Protein 2XXP (pdb70)

Secondary structure (DSSP, 8-state):
-EEEEEEEETT-S--SGGG-SEEEE-TTTSHHHHHHHHHHHHHHS----EEEE-SSHHHHHHHHHTTS-S-EEEEHHHHHHHHHH-TTHHHHEEEEEEEEE----PPP---SSSEEEEEEEEES--S-TT----EEEEEEEEEETTTTEEEEEE--TTBEEEEPGGGTTEEEEGGGHHHH-HHHHHHHHHHHHT----EEEEEEHHHHHHHHHHTT-EEEEESS-EEETTTTEEE-SEEEEE-HHHHHHHHH--TTSTTHHHHHHHHHHHHHHHHHHHHTSHHHHHTHHHHHHHHTTTEEE---HHHHHHHHHHHHHH--PPEEEEEE--EEEESSS--SS-TTS---EEEEPHHHHHHHHHHHHHHHHTPPP-

InterPro domains:
  IPR004190 DNA polymerase processivity factor [PF02916] (69-184)
  IPR004474 Cell envelope-related transcriptional attenuator domain [PF03816] (244-390)
  IPR004474 Cell envelope-related transcriptional attenuator domain [TIGR00350] (244-390)
  IPR050922 LytR/CpsA/Psr cell wall biosynthesis [PTHR33392] (199-454)

B-factor: mean 34.31, std 15.18, range [12.69, 179.78]

Nearest PDB structures (foldseek):
  3tel-assembly1_A  TM=9.984E-01  e=1.052E-79  Streptococcus pneumoniae
  3tfl-assembly1_A  TM=9.981E-01  e=1.052E-79  Streptococcus pneumoniae
  6uf3-assembly1_A  TM=8.429E-01  e=1.344E-22  Bacillus subtilis subsp. subtilis str. 168
  3owq-assembly3_C  TM=8.438E-01  e=4.163E-20  Listeria innocua
  6uex-assembly1_A  TM=8.369E-01  e=4.497E-19  Staphylococcus aureus subsp. aureus N315

Organism: Streptococcus pneumoniae serotype 2 (strain D39 / NCTC 7466) (NCBI:txid373153)

Radius of gyration: 22.93 Å; Cα contacts (8 Å, |Δi|>4): 750; chains: 1; bounding box: 40×69×46 Å

Sequence (374 aa):
EYSLSSVAVLADSEIENVTQLTSVTAPTGTDNENIQKLLADIKSSQNTDLTVNQSSSYLAAYKSLIAGETKAIVLNSVFENIIELEYPDYASKIKKIYTKGFTKKVEAPKTSKNQSFNIIYVSGIDTYGPISSVSRSDVNILMTVNRDTKKILLTTTPRRDDAYVPIADGGNNQKDKLTHAGIYGVDDSSIHTLENLYGVDINYYVVRLNFTSFLKMIDLLGGVDVHNDQEFSALHGKFHFPVGNVHLDSEQALGFVRERYSLADGDRDRGRNQQKVIVAILQKLTSTEALKNYSTIINSLQDSIQTNVPLETMMINLVNAQLESGGNYKVNSQDLKGTGRMDLPSYAMPDSNLYVMEIDDSSLAVVKAAIQDVMEGRKLA

Foldseek 3Di:
DWKKFKKFWPPDPDQACQVAAAAEEACVACVVRVVVVQVVCCVPVVHHHHYDHDNHLLRSLVCRVVVVGGIYMDIRLCVVLNCVVPVCSVNGIDTNGMDDDDDDADAFDDDPAQKAKEWEFEFEDDDFQVDAGFTQWTWIWIAGNVLLAIEIETEGQQAFFQFPDSSSRHTAGLRVSRSSHVNRSQVRVCVLLVDHHRKYKYFYLNLQLLLCQVLVFFKFAACDWDAFDVRPGTDDGGIDTGHRVRLSRQLPDADVDPHGRVVSNVSVVRVVVRSVVSCLDLVNLVCVVVVCVSRVRGMDMNQDPVNSVVVSVVCNPPPDHHHYHYDYFAFQWDQPDAHSSCRPHRDIHGHTDVVSSVLSSVQSVCNRVVHDRD

Solvent-accessible surface area: 17494 Å² total; per-residue (Å²): 190,30,27,0,2,0,0,0,61,41,142,23,137,15,113,61,3,72,95,7,112,36,0,8,0,0,25,60,69,21,65,128,20,0,78,99,0,21,66,41,0,106,95,70,76,135,18,107,16,89,48,73,129,13,91,36,5,9,26,0,0,64,27,0,61,64,62,134,24,156,0,0,0,1,6,24,29,31,24,37,10,0,77,43,35,60,106,67,24,66,86,92,20,56,95,29,32,88,53,56,19,115,95,160,52,26,53,52,68,106,30,212,85,50,2,23,0,20,0,20,1,10,5,59,30,125,27,103,18,83,38,77,24,67,0,21,32,1,1,2,21,0,10,1,86,108,50,54,71,10,2,0,0,11,2,10,56,11,0,24,1,57,1,4,72,20,1,43,94,86,112,2,26,0,2,1,0,6,10,13,18,12,18,0,1,0,50,1,1,24,98,21,2,52,12,89,1,11,11,12,34,19,20,4,29,45,0,23,27,96,22,0,94,77,19,47,4,0,77,11,97,2,90,52,111,10,43,0,51,197,54,148,28,101,2,64,96,18,137,18,98,0,73,14,86,53,0,6,0,0,15,86,30,75,185,76,8,99,62,16,31,76,16,17,7,84,10,15,11,54,2,24,40,3,15,40,108,54,58,50,44,99,123,7,14,158,58,48,58,77,28,47,99,39,18,123,108,9,30,62,46,19,20,29,103,113,21,45,62,87,54,22,59,39,19,63,155,89,27,50,124,57,109,38,49,54,29,18,1,94,33,87,36,76,104,103,32,95,2,78,4,22,76,96,38,124,30,93,0,16,73,27,59,116,81,12,32,60,100,4,78,54,12,0,64,21,8,38,94,29,123,169,65,142

CATH classification: 3.40.190.10 (+1 more: 3.40.630.190)

Structure (mmCIF, N/CA/C/O backbone):
data_2XXP
#
_entry.id   2XXP
#
_cell.length_a   73.560
_cell.length_b   73.560
_cell.length_c   163.480
_cell.angle_alpha   90.00
_cell.angle_beta   90.00
_cell.angle_gamma   90.00
#
_symmetry.space_group_name_H-M   'P 43 21 2'
#
loop_
_entity.id
_entity.type
_entity.pdbx_description
1 polymer CPS2A
2 non-polymer 'MONO-TRANS, OCTA-CIS DECAPRENYL-PHOSPHATE'
3 non-polymer DI(HYDROXYETHYL)ETHER
4 water water
#
loop_
_atom_site.group_PDB
_atom_site.id
_atom_site.type_symbol
_atom_site.label_atom_id
_atom_site.label_alt_id
_atom_site.label_comp_id
_atom_site.label_asym_id
_atom_site.label_entity_id
_atom_site.label_seq_id
_atom_site.pdbx_PDB_ins_code
_atom_site.Cartn_x
_atom_site.Cartn_y
_atom_site.Cartn_z
_atom_site.occupancy
_atom_site.B_iso_or_equiv
_atom_site.auth_seq_id
_atom_site.auth_comp_id
_atom_site.auth_asym_id
_atom_site.auth_atom_id
_atom_site.pdbx_PDB_model_num
ATOM 1 N N . GLU A 1 15 ? -7.062 11.740 -14.251 1.00 53.15 111 GLU A N 1
ATOM 2 C CA . GLU A 1 15 ? -7.895 10.551 -14.464 1.00 59.89 111 GLU A CA 1
ATOM 3 C C . GLU A 1 15 ? -7.423 9.717 -15.674 1.00 51.21 111 GLU A C 1
ATOM 4 O O . GLU A 1 15 ? -7.783 10.015 -16.813 1.00 50.11 111 GLU A O 1
ATOM 10 N N . TYR A 1 16 ? -6.623 8.681 -15.416 1.00 42.43 112 TYR A N 1
ATOM 11 C CA . TYR A 1 16 ? -6.146 7.777 -16.470 1.00 39.06 112 TYR A CA 1
ATOM 12 C C . TYR A 1 16 ? -5.949 6.394 -15.858 1.00 39.23 112 TYR A C 1
ATOM 13 O O . TYR A 1 16 ? -6.046 6.222 -14.648 1.00 37.77 112 TYR A O 1
ATOM 22 N N . SER A 1 17 ? -5.688 5.393 -16.682 1.00 33.52 113 SER A N 1
ATOM 23 C CA . SER A 1 17 ? -5.478 4.045 -16.152 1.00 34.73 113 SER A CA 1
ATOM 24 C C . SER A 1 17 ? -4.359 3.341 -16.897 1.00 33.99 113 SER A C 1
ATOM 25 O O . SER A 1 17 ? -4.044 3.694 -18.038 1.00 31.87 113 SER A O 1
ATOM 28 N N . LEU A 1 18 ? -3.739 2.374 -16.236 1.00 27.99 114 LEU A N 1
ATOM 29 C CA . LEU A 1 18 ? -2.879 1.438 -16.926 1.00 26.30 114 LEU A CA 1
ATOM 30 C C . LEU A 1 18 ? -3.553 0.080 -16.879 1.00 26.05 114 LEU A C 1
ATOM 31 O O . LEU A 1 18 ? -4.164 -0.293 -15.889 1.00 29.73 114 LEU A O 1
ATOM 36 N N . SER A 1 19 ? -3.443 -0.660 -17.958 1.00 23.87 115 SER A N 1
ATOM 37 C CA A SER A 1 19 ? -4.036 -1.989 -18.013 0.51 23.46 115 SER A CA 1
ATOM 38 C CA B SER A 1 19 ? -4.034 -1.983 -18.022 0.49 23.48 115 SER A CA 1
ATOM 39 C C . SER A 1 19 ? -3.035 -2.970 -18.583 1.00 23.91 115 SER A C 1
ATOM 40 O O . SER A 1 19 ? -2.060 -2.573 -19.247 1.00 25.72 115 SER A O 1
ATOM 45 N N . VAL A 1 20 ? -3.284 -4.250 -18.330 1.00 24.11 116 VAL A N 1
ATOM 46 C CA . VAL A 1 20 ? -2.585 -5.291 -19.049 1.00 24.77 116 VAL A CA 1
ATOM 47 C C . VAL A 1 20 ? -3.528 -5.720 -20.169 1.00 22.14 116 VAL A C 1
ATOM 48 O O . VAL A 1 20 ? -4.675 -6.095 -19.896 1.00 24.20 116 VAL A O 1
ATOM 52 N N . ALA A 1 21 ? -3.037 -5.630 -21.406 1.00 21.61 117 ALA A N 1
ATOM 53 C CA . ALA A 1 21 ? -3.805 -5.957 -22.598 1.00 23.10 117 ALA A CA 1
ATOM 54 C C . ALA A 1 21 ? -3.215 -7.164 -23.312 1.00 23.78 117 ALA A C 1
ATOM 55 O O . ALA A 1 21 ? -2.003 -7.346 -23.337 1.00 22.67 117 ALA A O 1
ATOM 57 N N . VAL A 1 22 ? -4.096 -7.989 -23.870 1.00 20.95 118 VAL A N 1
ATOM 58 C CA . VAL A 1 22 ? -3.705 -9.137 -24.690 1.00 21.51 118 VAL A CA 1
ATOM 59 C C . VAL A 1 22 ? -4.556 -9.063 -25.949 1.00 22.18 118 VAL A C 1
ATOM 60 O O . VAL A 1 22 ? -5.443 -8.209 -26.047 1.00 20.58 118 VAL A O 1
ATOM 64 N N . LEU A 1 23 ? -4.294 -9.919 -26.928 1.00 21.22 119 LEU A N 1
ATOM 65 C CA . LEU A 1 23 ? -5.138 -9.881 -28.134 1.00 20.77 119 LEU A CA 1
ATOM 66 C C . LEU A 1 23 ? -6.552 -10.324 -27.810 1.00 21.34 119 LEU A C 1
ATOM 67 O O . LEU A 1 23 ? -6.778 -11.122 -26.903 1.00 22.12 119 LEU A O 1
ATOM 72 N N . ALA A 1 24 ? -7.505 -9.775 -28.566 1.00 21.91 120 ALA A N 1
ATOM 73 C CA . ALA A 1 24 ? -8.928 -10.041 -28.321 1.00 23.40 120 ALA A CA 1
ATOM 74 C C . ALA A 1 24 ? -9.237 -11.532 -28.215 1.00 26.14 120 ALA A C 1
ATOM 75 O O . ALA A 1 24 ? -10.092 -11.937 -27.438 1.00 29.65 120 ALA A O 1
ATOM 77 N N . ASP A 1 25 ? -8.552 -12.354 -28.991 1.00 25.74 121 AS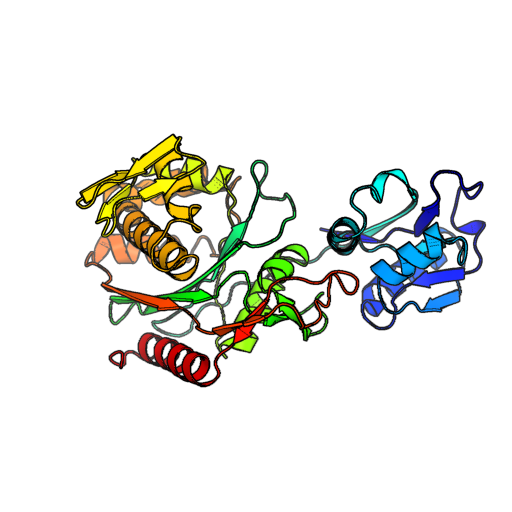P A N 1
ATOM 78 C CA . ASP A 1 25 ? -8.894 -13.787 -29.002 1.00 32.90 121 ASP A CA 1
ATOM 79 C C . ASP A 1 25 ? -7.962 -14.653 -28.186 1.00 33.98 121 ASP A C 1
ATOM 80 O O . ASP A 1 25 ? -7.954 -15.890 -28.306 1.00 30.78 121 ASP A O 1
ATOM 85 N N . SER A 1 26 ? -7.173 -13.997 -27.350 1.00 31.18 122 SER A N 1
ATOM 86 C CA . SER A 1 26 ? -6.251 -14.700 -26.495 1.00 32.13 122 SER A CA 1
ATOM 87 C C . SER A 1 26 ? -6.974 -15.614 -25.508 1.00 29.08 122 SER A C 1
ATOM 88 O O . SER A 1 26 ? -8.077 -15.334 -25.038 1.00 30.65 122 SER A O 1
ATOM 91 N N . GLU A 1 27 ? -6.327 -16.718 -25.193 1.00 28.11 123 GLU A N 1
ATOM 92 C CA . GLU A 1 27 ? -6.864 -17.651 -24.212 1.00 33.88 123 GLU A CA 1
ATOM 93 C C . GLU A 1 27 ? -6.603 -17.114 -22.811 1.00 36.94 123 GLU A C 1
ATOM 94 O O . GLU A 1 27 ? -7.171 -17.610 -21.820 1.00 39.63 123 GLU A O 1
ATOM 100 N N . ILE A 1 28 ? -5.739 -16.098 -22.732 1.00 30.45 124 ILE A N 1
ATOM 101 C CA . ILE A 1 28 ? -5.374 -15.489 -21.454 1.00 36.24 124 ILE A CA 1
ATOM 102 C C . ILE A 1 28 ? -6.545 -14.719 -20.885 1.00 35.84 124 ILE A C 1
ATOM 103 O O . ILE A 1 28 ? -7.105 -13.843 -21.548 1.00 32.74 124 ILE A O 1
ATOM 108 N N . GLU A 1 29 ? -6.890 -15.051 -19.645 1.00 32.72 125 GLU A N 1
ATOM 109 C CA . GLU A 1 29 ? -8.058 -14.518 -18.958 1.00 39.02 125 GLU A CA 1
ATOM 110 C C . GLU A 1 29 ? -7.657 -13.608 -17.807 1.00 40.24 125 GLU A C 1
ATOM 111 O O . GLU A 1 29 ? -8.402 -12.694 -17.429 1.00 37.59 125 GLU A O 1
ATOM 117 N N . ASN A 1 30 ? -6.478 -13.869 -17.256 1.00 39.00 126 ASN A N 1
ATOM 118 C CA . ASN A 1 30 ? -6.031 -13.158 -16.045 1.00 38.42 126 ASN A CA 1
ATOM 119 C C . ASN A 1 30 ? -4.501 -13.088 -15.890 1.00 33.37 126 ASN A C 1
ATOM 120 O O . ASN A 1 30 ? -3.775 -13.915 -16.432 1.00 35.09 126 ASN A O 1
ATOM 125 N N . VAL A 1 31 ? -4.013 -12.085 -15.163 1.00 35.25 127 VAL A N 1
ATOM 126 C CA . VAL A 1 31 ? -2.578 -11.805 -15.128 1.00 34.21 127 VAL A CA 1
ATOM 127 C C . VAL A 1 31 ? -1.724 -12.925 -14.492 1.00 43.25 127 VAL A C 1
ATOM 128 O O . VAL A 1 31 ? -0.524 -13.044 -14.774 1.00 40.00 127 VAL A O 1
ATOM 132 N N . THR A 1 32 ? -2.345 -13.756 -13.658 1.00 43.52 128 THR A N 1
ATOM 133 C CA . THR A 1 32 ? -1.595 -14.817 -13.012 1.00 45.89 128 THR A CA 1
ATOM 134 C C . THR A 1 32 ? -1.117 -15.850 -14.033 1.00 48.03 128 THR A C 1
ATOM 135 O O . THR A 1 32 ? -0.231 -16.657 -13.745 1.00 50.58 128 THR A O 1
ATOM 139 N N . GLN A 1 33 ? -1.695 -15.832 -15.229 1.00 37.33 129 GLN A N 1
ATOM 140 C CA . GLN A 1 33 ? -1.263 -16.750 -16.277 1.00 37.05 129 GLN A CA 1
ATOM 141 C C . GLN A 1 33 ? -0.027 -16.239 -17.014 1.00 43.86 129 GLN A C 1
ATOM 142 O O . GLN A 1 33 ? 0.509 -16.907 -17.905 1.00 47.32 129 GLN A O 1
ATOM 148 N N . LEU A 1 34 ? 0.422 -15.045 -16.644 1.00 42.60 130 LEU A N 1
ATOM 149 C CA . LEU A 1 34 ? 1.540 -14.419 -17.336 1.00 42.66 130 LEU A CA 1
ATOM 150 C C . LEU A 1 34 ? 2.833 -14.500 -16.530 1.00 46.19 130 LEU A C 1
ATOM 151 O O . LEU A 1 34 ? 2.803 -14.561 -15.297 1.00 45.51 130 LEU A O 1
ATOM 156 N N . THR A 1 35 ? 3.969 -14.466 -17.224 1.00 45.38 131 THR A N 1
ATOM 157 C CA . THR A 1 35 ? 5.264 -14.359 -16.543 1.00 52.29 131 THR A CA 1
ATOM 158 C C . THR A 1 35 ? 6.024 -13.092 -16.912 1.00 49.34 131 THR A C 1
ATOM 159 O O . THR A 1 35 ? 6.945 -12.674 -16.199 1.00 47.00 131 THR A O 1
ATOM 163 N N . SER A 1 36 ? 5.632 -12.471 -18.020 1.00 49.83 132 SER A N 1
ATOM 164 C CA . SER A 1 36 ? 6.245 -11.222 -18.427 1.00 40.62 132 SER A CA 1
ATOM 165 C C . SER A 1 36 ? 5.224 -10.341 -19.134 1.00 36.21 132 SER A C 1
ATOM 166 O O . SER A 1 36 ? 4.184 -10.814 -19.591 1.00 35.61 132 SER A O 1
ATOM 169 N N . VAL A 1 37 ? 5.546 -9.064 -19.232 1.00 35.53 133 VAL A N 1
ATOM 170 C CA . VAL A 1 37 ? 4.701 -8.123 -19.952 1.00 32.32 133 VAL A CA 1
ATOM 171 C C . VAL A 1 37 ? 5.615 -7.135 -20.674 1.00 34.83 133 VAL A C 1
ATOM 172 O O . VAL A 1 37 ? 6.694 -6.791 -20.194 1.00 39.14 133 VAL A O 1
ATOM 176 N N . THR A 1 38 ? 5.196 -6.717 -21.848 1.00 28.60 134 THR A N 1
ATOM 177 C CA . THR A 1 38 ? 5.973 -5.785 -22.652 1.00 29.82 134 THR A CA 1
ATOM 178 C C . THR A 1 38 ? 5.527 -4.354 -22.373 1.00 30.07 134 THR A C 1
ATOM 179 O O . THR A 1 38 ? 4.328 -4.063 -22.345 1.00 28.39 134 THR A O 1
ATOM 183 N N . ALA A 1 39 ? 6.489 -3.462 -22.149 1.00 28.49 135 ALA A N 1
ATOM 184 C CA . ALA A 1 39 ? 6.154 -2.124 -21.686 1.00 30.91 135 ALA A CA 1
ATOM 185 C C . ALA A 1 39 ? 7.289 -1.118 -21.903 1.00 31.11 135 ALA A C 1
ATOM 186 O O . ALA A 1 39 ? 8.470 -1.474 -21.853 1.00 31.76 135 ALA A O 1
ATOM 188 N N . PRO A 1 40 ? 6.935 0.152 -22.121 1.00 28.40 136 PRO A N 1
ATOM 189 C CA . PRO A 1 40 ? 7.957 1.187 -22.301 1.00 26.35 136 PRO A CA 1
ATOM 190 C C . PRO A 1 40 ? 8.514 1.794 -20.996 1.00 32.70 136 PRO A C 1
ATOM 191 O O . PRO A 1 40 ? 8.301 2.968 -20.686 1.00 31.25 136 PRO A O 1
ATOM 195 N N . THR A 1 41 ? 9.238 0.987 -20.225 1.00 32.85 137 THR A N 1
ATOM 196 C CA . THR A 1 41 ? 9.799 1.452 -18.967 1.00 36.65 137 THR A CA 1
ATOM 197 C C . THR A 1 41 ? 10.837 2.560 -19.133 1.00 40.44 137 THR A C 1
ATOM 198 O O . THR A 1 41 ? 11.227 3.192 -18.152 1.00 40.92 137 THR A O 1
ATOM 202 N N . GLY A 1 42 ? 11.306 2.765 -20.361 1.00 36.38 138 GLY A N 1
ATOM 203 C CA . GLY A 1 42 ? 12.224 3.856 -20.647 1.00 37.32 138 GLY A CA 1
ATOM 204 C C . GLY A 1 42 ? 11.606 5.246 -20.570 1.00 39.90 138 GLY A C 1
ATOM 205 O O . GLY A 1 42 ? 12.312 6.220 -20.292 1.00 41.77 138 GLY A O 1
ATOM 206 N N . THR A 1 43 ? 10.299 5.349 -20.814 1.00 33.79 139 THR A N 1
ATOM 207 C CA . THR A 1 43 ? 9.621 6.656 -20.842 1.00 33.92 139 THR A CA 1
ATOM 208 C C . THR A 1 43 ? 8.386 6.767 -19.945 1.00 34.59 139 THR A C 1
ATOM 209 O O . THR A 1 43 ? 7.857 7.866 -19.746 1.00 35.72 139 THR A O 1
ATOM 213 N N . ASP A 1 44 ? 7.884 5.641 -19.441 1.00 33.27 140 ASP A N 1
ATOM 214 C CA . ASP A 1 44 ? 6.705 5.686 -18.579 1.00 29.77 140 ASP A CA 1
ATOM 215 C C . ASP A 1 44 ? 6.903 4.840 -17.339 1.00 34.84 140 ASP A C 1
ATOM 216 O O . ASP A 1 44 ? 5.948 4.236 -16.819 1.00 31.54 140 ASP A O 1
ATOM 221 N N . ASN A 1 45 ? 8.143 4.798 -16.864 1.00 38.40 141 ASN A N 1
ATOM 222 C CA . ASN A 1 45 ? 8.519 3.819 -15.853 1.00 43.52 141 ASN A CA 1
ATOM 223 C C . ASN A 1 45 ? 7.798 3.974 -14.530 1.00 42.71 141 ASN A C 1
ATOM 224 O O . ASN A 1 45 ? 7.446 2.982 -13.888 1.00 43.91 141 ASN A O 1
ATOM 229 N N . GLU A 1 46 ? 7.602 5.211 -14.098 1.00 41.74 142 GLU A N 1
ATOM 230 C CA . GLU A 1 46 ? 6.932 5.436 -12.823 1.00 48.83 142 GLU A CA 1
ATOM 231 C C . GLU A 1 46 ? 5.550 4.778 -12.797 1.00 43.72 142 GLU A C 1
ATOM 232 O O . GLU A 1 46 ? 5.236 4.013 -11.887 1.00 45.03 142 GLU A O 1
ATOM 238 N N . ASN A 1 47 ? 4.729 5.090 -13.799 1.00 38.58 143 ASN A N 1
ATOM 239 C CA . ASN A 1 47 ? 3.407 4.486 -13.918 1.00 37.42 143 ASN A CA 1
ATOM 240 C C . ASN A 1 47 ? 3.497 2.967 -14.031 1.00 39.15 143 ASN A C 1
ATOM 241 O O . ASN A 1 47 ? 2.777 2.236 -13.346 1.00 39.52 143 ASN A O 1
ATOM 246 N N . ILE A 1 48 ? 4.378 2.486 -14.907 1.00 35.67 144 ILE A N 1
ATOM 247 C CA . ILE A 1 48 ? 4.475 1.046 -15.157 1.00 34.59 144 ILE A CA 1
ATOM 248 C C . ILE A 1 48 ? 4.800 0.280 -13.868 1.00 34.93 144 ILE A C 1
ATOM 249 O O . ILE A 1 48 ? 4.157 -0.731 -13.534 1.00 33.85 144 ILE A O 1
ATOM 254 N N . GLN A 1 49 ? 5.800 0.767 -13.140 1.00 37.70 145 GLN A N 1
ATOM 255 C CA . GLN A 1 49 ? 6.183 0.126 -11.893 1.00 41.37 145 GLN A CA 1
ATOM 256 C C . GLN A 1 49 ? 5.044 0.146 -10.876 1.00 43.27 145 GLN A C 1
ATOM 257 O O . GLN A 1 49 ? 4.888 -0.800 -10.114 1.00 48.34 145 GLN A O 1
ATOM 263 N N . LYS A 1 50 ? 4.247 1.212 -10.858 1.00 39.00 146 LYS A N 1
ATOM 264 C CA . LYS A 1 50 ? 3.119 1.237 -9.934 1.00 42.02 146 LYS A CA 1
ATOM 265 C C . LYS A 1 50 ? 2.148 0.113 -10.254 1.00 43.25 146 LYS A C 1
ATOM 266 O O . LYS A 1 50 ? 1.684 -0.582 -9.357 1.00 47.03 146 LYS A O 1
ATOM 272 N N . LEU A 1 51 ? 1.829 -0.062 -11.535 1.00 36.96 147 LEU A N 1
ATOM 273 C CA . LEU A 1 51 ? 0.952 -1.150 -11.946 1.00 32.71 147 LEU A CA 1
ATOM 274 C C . LEU A 1 51 ? 1.561 -2.481 -11.541 1.00 36.94 147 LEU A C 1
ATOM 275 O O . LEU A 1 51 ? 0.883 -3.360 -10.998 1.00 38.72 147 LEU A O 1
ATOM 280 N N . LEU A 1 52 ? 2.850 -2.640 -11.812 1.00 38.18 148 LEU A N 1
ATOM 281 C CA . LEU A 1 52 ? 3.511 -3.900 -11.520 1.00 37.67 148 LEU A CA 1
ATOM 282 C C . LEU A 1 52 ? 3.517 -4.192 -10.011 1.00 42.63 148 LEU A C 1
ATOM 283 O O . LEU A 1 52 ? 3.302 -5.331 -9.589 1.00 47.86 148 LEU A O 1
ATOM 288 N N . ALA A 1 53 ? 3.735 -3.165 -9.200 1.00 41.86 149 ALA A N 1
ATOM 289 C CA . ALA A 1 53 ? 3.688 -3.358 -7.742 1.00 48.51 149 ALA A CA 1
ATOM 290 C C . ALA A 1 53 ? 2.278 -3.719 -7.259 1.00 49.84 149 ALA A C 1
ATOM 291 O O . ALA A 1 53 ? 2.106 -4.473 -6.293 1.00 51.63 149 ALA A O 1
ATOM 293 N N . ASP A 1 54 ? 1.282 -3.154 -7.934 1.00 52.66 150 ASP A N 1
ATOM 294 C CA . ASP A 1 54 ? -0.135 -3.390 -7.666 1.00 52.60 150 ASP A CA 1
ATOM 295 C C . ASP A 1 54 ? -0.523 -4.837 -7.982 1.00 52.19 150 ASP A C 1
ATOM 296 O O . ASP A 1 54 ? -1.255 -5.486 -7.229 1.00 51.90 150 ASP A O 1
ATOM 301 N N . ILE A 1 55 ? -0.045 -5.343 -9.116 1.00 49.19 151 ILE A N 1
ATOM 302 C CA . ILE A 1 55 ? -0.298 -6.731 -9.491 1.00 44.82 151 ILE A CA 1
ATOM 303 C C . ILE A 1 55 ? 0.396 -7.708 -8.542 1.00 48.57 151 ILE A C 1
ATOM 304 O O . ILE A 1 55 ? -0.185 -8.717 -8.141 1.00 48.23 151 ILE A O 1
ATOM 309 N N . LYS A 1 56 ? 1.641 -7.413 -8.194 1.00 48.62 152 LYS A N 1
ATOM 310 C CA . LYS A 1 56 ? 2.360 -8.263 -7.246 1.00 51.68 152 LYS A CA 1
ATOM 311 C C . LYS A 1 56 ? 1.662 -8.359 -5.883 1.00 56.10 152 LYS A C 1
ATOM 312 O O . LYS A 1 56 ? 1.731 -9.393 -5.221 1.00 56.45 152 LYS A O 1
ATOM 318 N N . SER A 1 57 ? 0.975 -7.292 -5.484 1.00 54.66 153 SER A N 1
ATOM 319 C CA . SER A 1 57 ? 0.364 -7.236 -4.156 1.00 59.65 153 SER A CA 1
ATOM 320 C C . SER A 1 57 ? -1.057 -7.800 -4.134 1.00 61.99 153 SER A C 1
ATOM 321 O O . SER A 1 57 ? -1.470 -8.384 -3.141 1.00 61.78 153 SER A O 1
ATOM 324 N N . SER A 1 58 ? -1.812 -7.646 -5.220 1.00 57.77 154 SER A N 1
ATOM 325 C CA . SER A 1 58 ? -3.200 -8.101 -5.195 1.00 60.37 154 SER A CA 1
ATOM 326 C C . SER A 1 58 ? -3.341 -9.518 -5.736 1.00 59.64 154 SER A C 1
ATOM 327 O O . SER A 1 58 ? -4.293 -10.225 -5.407 1.00 58.78 154 SER A O 1
ATOM 330 N N . GLN A 1 59 ? -2.372 -9.933 -6.547 1.00 59.47 155 GLN A N 1
ATOM 331 C CA . GLN A 1 59 ? -2.465 -11.172 -7.313 1.00 51.06 155 GLN A CA 1
ATOM 332 C C . GLN A 1 59 ? -1.273 -12.052 -7.026 1.00 56.03 155 GLN A C 1
ATOM 333 O O . GLN A 1 59 ? -1.208 -13.190 -7.465 1.00 54.32 155 GLN A O 1
ATOM 339 N N . ASN A 1 60 ? -0.323 -11.527 -6.268 1.00 57.68 156 ASN A N 1
ATOM 340 C CA . ASN A 1 60 ? 0.865 -12.297 -5.938 1.00 55.41 156 ASN A CA 1
ATOM 341 C C . ASN A 1 60 ? 1.557 -12.847 -7.186 1.00 53.65 156 ASN A C 1
ATOM 342 O O . ASN A 1 60 ? 2.010 -13.984 -7.208 1.00 54.34 156 ASN A O 1
ATOM 347 N N . THR A 1 61 ? 1.631 -12.020 -8.231 1.00 51.44 157 THR A N 1
ATOM 348 C CA . THR A 1 61 ? 2.272 -12.398 -9.489 1.00 52.83 157 THR A CA 1
ATOM 349 C C . THR A 1 61 ? 3.362 -11.372 -9.783 1.00 53.01 157 THR A C 1
ATOM 350 O O . THR A 1 61 ? 3.117 -10.169 -9.688 1.00 52.41 157 THR A O 1
ATOM 354 N N . ASP A 1 62 ? 4.565 -11.839 -10.116 1.00 56.55 158 ASP A N 1
ATOM 355 C CA . ASP A 1 62 ? 5.706 -10.934 -10.277 1.00 60.04 158 ASP A CA 1
ATOM 356 C C . ASP A 1 62 ? 6.258 -10.946 -11.700 1.00 56.93 158 ASP A C 1
ATOM 357 O O . ASP A 1 62 ? 7.148 -11.737 -12.013 1.00 60.99 158 ASP A O 1
ATOM 362 N N . LEU A 1 63 ? 5.740 -10.061 -12.557 1.00 50.00 159 LEU A N 1
ATOM 363 C CA . LEU A 1 63 ? 6.071 -10.086 -13.979 1.00 46.85 159 LEU A CA 1
ATOM 364 C C . LEU A 1 63 ? 7.418 -9.448 -14.283 1.00 45.28 159 LEU A C 1
ATOM 365 O O . LEU A 1 63 ? 7.741 -8.384 -13.758 1.00 50.47 159 LEU A O 1
ATOM 370 N N . THR A 1 64 ? 8.199 -10.096 -15.140 1.00 45.37 160 THR A N 1
ATOM 371 C CA . THR A 1 64 ? 9.371 -9.449 -15.708 1.00 48.74 160 THR A CA 1
ATOM 372 C C . THR A 1 64 ? 8.892 -8.500 -16.817 1.00 42.08 160 THR A C 1
ATOM 373 O O . THR A 1 64 ? 7.811 -8.690 -17.381 1.00 40.12 160 THR A O 1
ATOM 377 N N . VAL A 1 65 ? 9.693 -7.483 -17.112 1.00 43.55 161 VAL A N 1
ATOM 378 C CA . VAL A 1 65 ? 9.341 -6.518 -18.144 1.00 44.45 161 VAL A CA 1
ATOM 379 C C . VAL A 1 65 ? 10.241 -6.686 -19.358 1.00 42.69 161 VAL A C 1
ATOM 380 O O . VAL A 1 65 ? 11.477 -6.696 -19.232 1.00 46.51 161 VAL A O 1
ATOM 384 N N . ASN A 1 66 ? 9.619 -6.838 -20.526 1.00 35.85 162 ASN A N 1
ATOM 385 C CA . ASN A 1 66 ? 10.322 -6.740 -21.794 1.00 41.66 162 ASN A CA 1
ATOM 386 C C . ASN A 1 66 ? 10.172 -5.316 -22.287 1.00 41.77 162 ASN A C 1
ATOM 387 O O . ASN A 1 66 ? 9.111 -4.945 -22.781 1.00 38.20 162 ASN A O 1
ATOM 392 N N . GLN A 1 67 ? 11.217 -4.513 -22.143 1.00 39.48 163 GLN A N 1
ATOM 393 C CA . GLN A 1 67 ? 11.117 -3.112 -22.514 1.00 36.68 163 GLN A CA 1
ATOM 394 C C . GLN A 1 67 ? 10.787 -2.949 -23.990 1.00 36.91 163 GLN A C 1
ATOM 395 O O . GLN A 1 67 ? 11.334 -3.660 -24.829 1.00 39.32 163 GLN A O 1
ATOM 401 N N . SER A 1 68 ? 9.870 -2.027 -24.297 1.00 30.97 164 SER A N 1
ATOM 402 C CA . SER A 1 68 ? 9.589 -1.583 -25.666 1.00 28.79 164 SER A CA 1
ATOM 403 C C . SER A 1 68 ? 9.976 -0.104 -25.759 1.00 29.70 164 SER A C 1
ATOM 404 O O . SER A 1 68 ? 10.092 0.592 -24.745 1.00 33.33 164 SER A O 1
ATOM 407 N N . SER A 1 69 ? 10.172 0.386 -26.975 1.00 30.21 165 SER A N 1
ATOM 408 C CA . SER A 1 69 ? 10.626 1.757 -27.140 1.00 30.74 165 SER A CA 1
ATOM 409 C C . SER A 1 69 ? 9.479 2.743 -26.935 1.00 29.12 165 SER A C 1
ATOM 410 O O . SER A 1 69 ? 9.717 3.935 -26.724 1.00 32.06 165 SER A O 1
ATOM 413 N N . SER A 1 70 ? 8.237 2.246 -26.980 1.00 24.04 166 SER A N 1
ATOM 414 C CA . SER A 1 70 ? 7.062 3.114 -26.817 1.00 22.52 166 SER A CA 1
ATOM 415 C C . SER A 1 70 ? 5.809 2.271 -26.643 1.00 20.51 166 SER A C 1
ATOM 416 O O . SER A 1 70 ? 5.840 1.052 -26.850 1.00 19.80 166 SER A O 1
ATOM 419 N N . TYR A 1 71 ? 4.704 2.911 -26.279 1.00 18.67 167 TYR A N 1
ATOM 420 C CA . TYR A 1 71 ? 3.425 2.195 -26.251 1.00 20.83 167 TYR A CA 1
ATOM 421 C C . TYR A 1 71 ? 3.025 1.683 -27.645 1.00 17.23 167 TYR A C 1
ATOM 422 O O . TYR A 1 71 ? 2.522 0.563 -27.777 1.00 18.95 167 TYR A O 1
ATOM 431 N N . LEU A 1 72 ? 3.263 2.506 -28.671 1.00 18.83 168 LEU A N 1
ATOM 432 C CA . LEU A 1 72 ? 2.986 2.091 -30.034 1.00 18.16 168 LEU A CA 1
ATOM 433 C C . LEU A 1 72 ? 3.812 0.844 -30.402 1.00 17.27 168 LEU A C 1
ATOM 434 O O . LEU A 1 72 ? 3.300 -0.103 -30.997 1.00 19.34 168 LEU A O 1
ATOM 439 N N . ALA A 1 73 ? 5.081 0.849 -30.049 1.00 17.98 169 ALA A N 1
ATOM 440 C CA . ALA A 1 73 ? 5.937 -0.306 -30.336 1.00 24.21 169 ALA A CA 1
ATOM 441 C C . ALA A 1 73 ? 5.446 -1.560 -29.596 1.00 22.86 169 ALA A C 1
ATOM 442 O O . ALA A 1 73 ? 5.431 -2.659 -30.159 1.00 23.10 169 ALA A O 1
ATOM 444 N N . ALA A 1 74 ? 5.022 -1.386 -28.344 1.00 20.71 170 ALA A N 1
ATOM 445 C CA . ALA A 1 74 ? 4.426 -2.510 -27.603 1.00 20.73 170 ALA A CA 1
ATOM 446 C C . ALA A 1 74 ? 3.188 -3.071 -28.305 1.00 17.76 170 ALA A C 1
ATOM 447 O O . ALA A 1 74 ? 3.013 -4.292 -28.434 1.00 22.42 170 ALA A O 1
ATOM 449 N N . TYR A 1 75 ? 2.321 -2.167 -28.764 1.00 19.82 171 TYR A N 1
ATOM 450 C CA . TYR A 1 75 ? 1.108 -2.545 -29.445 1.00 17.33 171 TYR A CA 1
ATOM 451 C C . TYR A 1 75 ? 1.475 -3.338 -30.703 1.00 21.65 171 TYR A C 1
ATOM 452 O O . TYR A 1 75 ? 0.901 -4.397 -30.975 1.00 19.67 171 TYR A O 1
ATOM 461 N N . LYS A 1 76 ? 2.455 -2.829 -31.451 1.00 20.49 172 LYS A N 1
ATOM 462 C CA . LYS A 1 76 ? 2.903 -3.530 -32.658 1.00 22.57 172 LYS A CA 1
ATOM 463 C C . LYS A 1 76 ? 3.389 -4.932 -32.343 1.00 22.84 172 LYS A C 1
ATOM 464 O O . LYS A 1 76 ? 3.049 -5.881 -33.055 1.00 27.39 172 LYS A O 1
ATOM 470 N N . SER A 1 77 ? 4.169 -5.061 -31.278 1.00 23.43 173 SER A N 1
ATOM 471 C CA . SER A 1 77 ? 4.700 -6.361 -30.852 1.00 27.06 173 SER A CA 1
ATOM 472 C C . SER A 1 77 ? 3.557 -7.315 -30.506 1.00 27.59 173 SER A C 1
ATOM 473 O O . SER A 1 77 ? 3.576 -8.501 -30.870 1.00 26.55 173 SER A O 1
ATOM 476 N N . LEU A 1 78 ? 2.537 -6.771 -29.841 1.00 22.58 174 LEU A N 1
ATOM 477 C CA . LEU A 1 78 ? 1.372 -7.564 -29.467 1.00 25.07 174 LEU A CA 1
ATOM 478 C C . LEU A 1 78 ? 0.621 -8.085 -30.701 1.00 26.36 174 LEU A C 1
ATOM 479 O O . LEU A 1 78 ? 0.326 -9.279 -30.784 1.00 25.19 174 LEU A O 1
ATOM 484 N N . ILE A 1 79 ? 0.319 -7.210 -31.662 1.00 22.27 175 ILE A N 1
ATOM 485 C CA . ILE A 1 79 ? -0.481 -7.635 -32.824 1.00 24.08 175 ILE A CA 1
ATOM 486 C C . ILE A 1 79 ? 0.345 -8.514 -33.787 1.00 31.33 175 ILE A C 1
ATOM 487 O O . ILE A 1 79 ? -0.215 -9.212 -34.632 1.00 33.78 175 ILE A O 1
ATOM 492 N N . ALA A 1 80 ? 1.664 -8.478 -33.630 1.00 27.12 176 ALA A N 1
ATOM 493 C CA . ALA A 1 80 ? 2.573 -9.313 -34.421 1.00 34.98 176 ALA A CA 1
ATOM 494 C C . ALA A 1 80 ? 2.866 -10.664 -33.740 1.00 40.51 176 ALA A C 1
ATOM 495 O O . ALA A 1 80 ? 3.605 -11.500 -34.272 1.00 41.84 176 ALA A O 1
ATOM 497 N N . GLY A 1 81 ? 2.297 -10.880 -32.557 1.00 36.88 177 GLY A N 1
ATOM 498 C CA . GLY A 1 81 ? 2.465 -12.143 -31.853 1.00 30.66 177 GLY A CA 1
ATOM 499 C C . GLY A 1 81 ? 3.874 -12.345 -31.350 1.00 40.91 177 GLY A C 1
ATOM 500 O O . GLY A 1 81 ? 4.313 -13.484 -31.159 1.00 44.72 177 GLY A O 1
ATOM 501 N N . GLU A 1 82 ? 4.580 -11.233 -31.138 1.00 35.77 178 GLU A N 1
ATOM 502 C CA . GLU A 1 82 ? 5.933 -11.235 -30.603 1.00 34.31 178 GLU A CA 1
ATOM 503 C C . GLU A 1 82 ? 5.952 -11.165 -29.078 1.00 34.74 178 GLU A C 1
ATOM 504 O O . GLU A 1 82 ? 6.983 -11.397 -28.466 1.00 39.75 178 GLU A O 1
ATOM 510 N N . THR A 1 83 ? 4.805 -10.846 -28.466 1.00 33.60 179 THR A N 1
ATOM 511 C CA . THR A 1 83 ? 4.682 -10.837 -27.013 1.00 33.17 179 THR A CA 1
ATOM 512 C C . THR A 1 83 ? 3.237 -11.228 -26.739 1.00 31.44 179 THR A C 1
ATOM 513 O O . THR A 1 83 ? 2.376 -10.971 -27.570 1.00 30.98 179 THR A O 1
ATOM 517 N N . LYS A 1 84 ? 2.980 -11.864 -25.596 1.00 30.19 180 LYS A N 1
ATOM 518 C CA . LYS A 1 84 ? 1.612 -12.305 -25.278 1.00 32.76 180 LYS A CA 1
ATOM 519 C C . LYS A 1 84 ? 0.779 -11.178 -24.656 1.00 29.38 180 LYS A C 1
ATOM 520 O O . LYS A 1 84 ? -0.449 -11.200 -24.723 1.00 29.18 180 LYS A O 1
ATOM 526 N N . ALA A 1 85 ? 1.455 -10.209 -24.046 1.00 28.33 181 ALA A N 1
ATOM 527 C CA . ALA A 1 85 ? 0.774 -9.190 -23.247 1.00 21.92 181 ALA A CA 1
ATOM 528 C C . ALA A 1 85 ? 1.586 -7.902 -23.155 1.00 25.92 181 ALA A C 1
ATOM 529 O O . ALA A 1 85 ? 2.827 -7.909 -23.151 1.00 26.19 181 ALA A O 1
ATOM 531 N N . ILE A 1 86 ? 0.874 -6.790 -23.071 1.00 23.90 182 ILE A N 1
ATOM 532 C CA . ILE A 1 86 ? 1.522 -5.490 -22.943 1.00 21.40 182 ILE A CA 1
ATOM 533 C C . ILE A 1 86 ? 0.880 -4.706 -21.822 1.00 25.89 182 ILE A C 1
ATOM 534 O O . ILE A 1 86 ? -0.254 -4.976 -21.406 1.00 26.47 182 ILE A O 1
ATOM 539 N N . VAL A 1 87 ? 1.617 -3.720 -21.347 1.00 23.19 183 VAL A N 1
ATOM 540 C CA . VAL A 1 87 ? 1.025 -2.679 -20.536 1.00 25.29 183 VAL A CA 1
ATOM 541 C C . VAL A 1 87 ? 0.553 -1.546 -21.448 1.00 23.29 183 VAL A C 1
ATOM 542 O O . VAL A 1 87 ? 1.256 -1.152 -22.392 1.00 22.98 183 VAL A O 1
ATOM 546 N N . LEU A 1 88 ? -0.646 -1.023 -21.183 1.00 20.35 184 LEU A N 1
ATOM 547 C CA . LEU A 1 88 ? -1.152 0.107 -21.982 1.00 19.79 184 LEU A CA 1
ATOM 548 C C . LEU A 1 88 ? -1.577 1.207 -21.016 1.00 21.97 184 LEU A C 1
ATOM 549 O O . LEU A 1 88 ? -2.429 0.978 -20.169 1.00 26.62 184 LEU A O 1
ATOM 554 N N . ASN A 1 89 ? -0.998 2.397 -21.164 1.00 24.55 185 ASN A N 1
ATOM 555 C CA . ASN A 1 89 ? -1.405 3.587 -20.408 1.00 24.90 185 ASN A CA 1
ATOM 556 C C . ASN A 1 89 ? -2.495 4.256 -21.277 1.00 21.75 185 ASN A C 1
ATOM 557 O O . ASN A 1 89 ? -2.307 4.485 -22.488 1.00 20.39 185 ASN A O 1
ATOM 562 N N . SER A 1 90 ? -3.664 4.500 -20.695 1.00 21.77 186 SER A N 1
ATOM 563 C CA . SER A 1 90 ? -4.809 4.951 -21.483 1.00 23.32 186 SER A CA 1
ATOM 564 C C . SER A 1 90 ? -4.588 6.257 -22.255 1.00 19.39 186 SER A C 1
ATOM 565 O O . SER A 1 90 ? -5.155 6.436 -23.352 1.00 22.61 186 SER A O 1
ATOM 568 N N . VAL A 1 91 ? -3.727 7.125 -21.735 1.00 20.54 187 VAL A N 1
ATOM 569 C CA . VAL A 1 91 ? -3.404 8.369 -22.455 1.00 22.25 187 VAL A CA 1
ATOM 570 C C . VAL A 1 91 ? -2.892 7.967 -23.846 1.00 22.54 187 VAL A C 1
ATOM 571 O O . VAL A 1 91 ? -3.229 8.577 -24.870 1.00 20.86 187 VAL A O 1
ATOM 575 N N . PHE A 1 92 ? -2.091 6.912 -23.882 1.00 20.03 188 PHE A N 1
ATOM 576 C CA . PHE A 1 92 ? -1.443 6.521 -25.150 1.00 20.46 188 PHE A CA 1
ATOM 577 C C . PHE A 1 92 ? -2.273 5.699 -26.102 1.00 21.29 188 PHE A C 1
ATOM 578 O O . PHE A 1 92 ? -1.865 5.474 -27.266 1.00 21.37 188 PHE A O 1
ATOM 586 N N . GLU A 1 93 ? -3.438 5.250 -25.664 1.00 21.24 189 GLU A N 1
ATOM 587 C CA . GLU A 1 93 ? -4.396 4.642 -26.594 1.00 22.17 189 GLU A CA 1
ATOM 588 C C . GLU A 1 93 ? -4.692 5.645 -27.704 1.00 21.94 189 GLU A C 1
ATOM 589 O O . GLU A 1 93 ? -4.788 5.269 -28.865 1.00 19.96 189 GLU A O 1
ATOM 595 N N . ASN A 1 94 ? -4.843 6.924 -27.341 1.00 20.11 190 ASN A N 1
ATOM 596 C CA . ASN A 1 94 ? -5.147 7.925 -28.337 1.00 20.74 190 ASN A CA 1
ATOM 597 C C . ASN A 1 94 ? -3.963 8.197 -29.265 1.00 20.26 190 ASN A C 1
ATOM 598 O O . ASN A 1 94 ? -4.156 8.758 -30.348 1.00 19.93 190 ASN A O 1
ATOM 603 N N . ILE A 1 95 ? -2.749 7.855 -28.841 1.00 17.67 191 ILE A N 1
ATOM 604 C CA . ILE A 1 95 ? -1.582 7.993 -29.723 1.00 19.06 191 ILE A CA 1
ATOM 605 C C . ILE A 1 95 ? -1.521 6.804 -30.689 1.00 17.53 191 ILE A C 1
ATOM 606 O O . ILE A 1 95 ? -1.314 6.963 -31.906 1.00 17.33 191 ILE A O 1
ATOM 611 N N . ILE A 1 96 ? -1.719 5.598 -30.148 1.00 16.44 192 ILE A N 1
ATOM 612 C CA . ILE A 1 96 ? -1.776 4.385 -30.977 1.00 14.56 192 ILE A CA 1
ATOM 613 C C . ILE A 1 96 ? -2.847 4.567 -32.033 1.00 16.77 192 ILE A C 1
ATOM 614 O O . ILE A 1 96 ? -2.626 4.204 -33.198 1.00 17.65 192 ILE A O 1
ATOM 619 N N . GLU A 1 97 ? -3.991 5.139 -31.648 1.00 20.44 193 GLU A N 1
ATOM 620 C CA . GLU A 1 97 ? -5.125 5.314 -32.568 1.00 17.49 193 GLU A CA 1
ATOM 621 C C . GLU A 1 97 ? -4.730 6.120 -33.815 1.00 16.30 193 GLU A C 1
ATOM 622 O O . GLU A 1 97 ? -5.338 5.970 -34.894 1.00 18.23 193 GLU A O 1
ATOM 628 N N . LEU A 1 98 ? -3.713 6.973 -33.671 1.00 16.47 194 LEU A N 1
ATOM 629 C CA . LEU A 1 98 ? -3.257 7.764 -34.848 1.00 17.24 194 LEU A CA 1
ATOM 630 C C . LEU A 1 98 ? -2.781 6.913 -36.023 1.00 20.84 194 LEU A C 1
ATOM 631 O O . LEU A 1 98 ? -3.031 7.273 -37.197 1.00 20.47 194 LEU A O 1
ATOM 636 N N . GLU A 1 99 ? -2.085 5.816 -35.730 1.00 15.42 195 GLU A N 1
ATOM 637 C CA . GLU A 1 99 ? -1.613 4.899 -36.781 1.00 16.81 195 GLU A CA 1
ATOM 638 C C . GLU A 1 99 ? -2.488 3.645 -36.893 1.00 18.19 195 GLU A C 1
ATOM 639 O O . GLU A 1 99 ? -2.477 2.996 -37.946 1.00 18.78 195 GLU A O 1
ATOM 645 N N . TYR A 1 100 ? -3.211 3.315 -35.811 1.00 16.98 196 TYR A N 1
ATOM 646 C CA . TYR A 1 100 ? -4.072 2.124 -35.806 1.00 15.15 196 TYR A CA 1
ATOM 647 C C . TYR A 1 100 ? -5.473 2.461 -35.312 1.00 19.14 196 TYR A C 1
ATOM 648 O O . TYR A 1 100 ? -5.828 2.231 -34.146 1.00 16.30 196 TYR A O 1
ATOM 657 N N . PRO A 1 101 ? -6.307 3.021 -36.173 1.00 13.55 197 PRO A N 1
ATOM 658 C CA . PRO A 1 101 ? -7.607 3.512 -35.707 1.00 17.52 197 PRO A CA 1
ATOM 659 C C . PRO A 1 101 ? -8.520 2.423 -35.155 1.00 17.79 197 PRO A C 1
ATOM 660 O O . PRO A 1 101 ? -9.401 2.760 -34.348 1.00 19.51 197 PRO A O 1
ATOM 664 N N . ASP A 1 102 ? -8.298 1.178 -35.548 1.00 18.00 198 ASP A N 1
ATOM 665 C CA . ASP A 1 102 ? -9.123 0.062 -35.047 1.00 18.21 198 ASP A CA 1
ATOM 666 C C . ASP A 1 102 ? -8.549 -0.656 -33.843 1.00 17.40 198 ASP A C 1
ATOM 667 O O . ASP A 1 102 ? -8.986 -1.766 -33.546 1.00 19.07 198 ASP A O 1
ATOM 672 N N . TYR A 1 103 ? -7.573 -0.039 -33.177 1.00 18.14 199 TYR A N 1
ATOM 673 C CA . TYR A 1 103 ? -6.799 -0.781 -32.175 1.00 20.06 199 TYR A CA 1
ATOM 674 C C . TYR A 1 103 ? -7.730 -1.314 -31.076 1.00 16.04 199 TYR A C 1
ATOM 675 O O . TYR A 1 103 ? -7.469 -2.400 -30.522 1.00 16.47 199 TYR A O 1
ATOM 684 N N . ALA A 1 104 ? -8.809 -0.581 -30.768 1.00 16.61 200 ALA A N 1
ATOM 685 C CA . ALA A 1 104 ? -9.630 -0.965 -29.606 1.00 16.77 200 ALA A CA 1
ATOM 686 C C . ALA A 1 104 ? -10.273 -2.336 -29.818 1.00 18.22 200 ALA A C 1
ATOM 687 O O . ALA A 1 104 ? -10.421 -3.131 -28.885 1.00 19.77 200 ALA A O 1
ATOM 689 N N . SER A 1 105 ? -10.616 -2.633 -31.077 1.00 15.71 201 SER A N 1
ATOM 690 C CA . SER A 1 105 ? -11.266 -3.883 -31.422 1.00 15.86 201 SER A CA 1
ATOM 691 C C . SER A 1 105 ? -10.298 -5.050 -31.494 1.00 16.20 201 SER A C 1
ATOM 692 O O . SER A 1 105 ? -10.724 -6.206 -31.578 1.00 19.40 201 SER A O 1
ATOM 695 N N . LYS A 1 106 ? -8.996 -4.765 -31.425 1.00 15.66 202 LYS A N 1
ATOM 696 C CA . LYS A 1 106 ? -8.001 -5.820 -31.569 1.00 17.78 202 LYS A CA 1
ATOM 697 C C . LYS A 1 106 ? -7.559 -6.417 -30.221 1.00 17.86 202 LYS A C 1
ATOM 698 O O . LYS A 1 106 ? -6.849 -7.435 -30.196 1.00 20.98 202 LYS A O 1
ATOM 704 N N . ILE A 1 107 ? -7.978 -5.782 -29.125 1.00 17.44 203 ILE A N 1
ATOM 705 C CA . ILE A 1 107 ? -7.435 -6.158 -27.823 1.00 17.05 203 ILE A CA 1
ATOM 706 C C . ILE A 1 107 ? -8.519 -6.394 -26.801 1.00 20.93 203 ILE A C 1
ATOM 707 O O . ILE A 1 107 ? -9.684 -5.990 -26.988 1.00 20.14 203 ILE A O 1
ATOM 712 N N . LYS A 1 108 ? -8.126 -7.055 -25.722 1.00 19.00 204 LYS A N 1
ATOM 713 C CA . LYS A 1 108 ? -8.933 -7.054 -24.514 1.00 19.23 204 LYS A CA 1
ATOM 714 C C . LYS A 1 108 ? -8.036 -6.735 -23.335 1.00 22.24 204 LYS A C 1
ATOM 715 O O . LYS A 1 108 ? -6.814 -6.874 -23.405 1.00 22.50 204 LYS A O 1
ATOM 721 N N . LYS A 1 109 ? -8.645 -6.261 -22.260 1.00 22.84 205 LYS A N 1
ATOM 722 C CA . LYS A 1 109 ? -7.894 -5.910 -21.072 1.00 24.85 205 LYS A CA 1
ATOM 723 C C . LYS A 1 109 ? -8.216 -6.920 -19.961 1.00 24.96 205 LYS A C 1
ATOM 724 O O . LYS A 1 109 ? -9.390 -7.285 -19.752 1.00 25.68 205 LYS A O 1
ATOM 730 N N . ILE A 1 110 ? -7.173 -7.421 -19.298 1.00 22.82 206 ILE A N 1
ATOM 731 C CA . ILE A 1 110 ? -7.375 -8.444 -18.260 1.00 25.58 206 ILE A CA 1
ATOM 732 C C . ILE A 1 110 ? -7.036 -7.949 -16.861 1.00 31.68 206 ILE A C 1
ATOM 733 O O . ILE A 1 110 ? -7.290 -8.651 -15.891 1.00 33.27 206 ILE A O 1
ATOM 738 N N . TYR A 1 111 ? -6.470 -6.750 -16.747 1.00 28.35 207 TYR A N 1
ATOM 739 C CA . TYR A 1 111 ? -6.186 -6.171 -15.421 1.00 35.70 207 TYR A CA 1
ATOM 740 C C . TYR A 1 111 ? -6.174 -4.661 -15.580 1.00 32.61 207 TYR A C 1
ATOM 741 O O . TYR A 1 111 ? -5.583 -4.163 -16.528 1.00 27.85 207 TYR A O 1
ATOM 750 N N . THR A 1 112 ? -6.807 -3.921 -14.668 1.00 28.94 208 THR A N 1
ATOM 751 C CA . THR A 1 112 ? -6.888 -2.460 -14.869 1.00 25.93 208 THR A CA 1
ATOM 752 C C . THR A 1 112 ? -6.615 -1.763 -13.538 1.00 35.35 208 THR A C 1
ATOM 753 O O . THR A 1 112 ? -7.125 -2.193 -12.496 1.00 37.49 208 THR A O 1
ATOM 757 N N . LYS A 1 113 ? -5.797 -0.714 -13.566 1.00 33.90 209 LYS A N 1
ATOM 758 C CA . LYS A 1 113 ? -5.509 0.071 -12.363 1.00 37.90 209 LYS A CA 1
ATOM 759 C C . LYS A 1 113 ? -5.730 1.538 -12.662 1.00 41.45 209 LYS A C 1
ATOM 760 O O . LYS A 1 113 ? -5.135 2.098 -13.605 1.00 35.14 209 LYS A O 1
ATOM 766 N N . GLY A 1 114 ? -6.567 2.178 -11.854 1.00 40.50 210 GLY A N 1
ATOM 767 C CA . GLY A 1 114 ? -6.796 3.597 -12.035 1.00 39.70 210 GLY A CA 1
ATOM 768 C C . GLY A 1 114 ? -5.716 4.436 -11.369 1.00 41.66 210 GLY A C 1
ATOM 769 O O . GLY A 1 114 ? -5.168 4.071 -10.313 1.00 43.87 210 GLY A O 1
ATOM 770 N N . PHE A 1 115 ? -5.438 5.573 -11.995 1.00 43.80 211 PHE A N 1
ATOM 771 C CA . PHE A 1 115 ? -4.460 6.535 -11.531 1.00 45.93 211 PHE A CA 1
ATOM 772 C C . PHE A 1 115 ? -5.108 7.904 -11.561 1.00 56.11 211 PHE A C 1
ATOM 773 O O . PHE A 1 115 ? -6.128 8.124 -12.223 1.00 44.82 211 PHE A O 1
ATOM 781 N N . THR A 1 116 ? -4.479 8.837 -10.865 1.00 72.10 212 THR A N 1
ATOM 782 C CA . THR A 1 116 ? -4.963 10.199 -10.826 1.00 80.73 212 THR A CA 1
ATOM 783 C C . THR A 1 116 ? -3.819 11.191 -10.945 1.00 85.50 212 THR A C 1
ATOM 784 O O . THR A 1 116 ? -2.680 10.900 -10.576 1.00 83.57 212 THR A O 1
ATOM 788 N N . LYS A 1 117 ? -4.131 12.358 -11.490 1.00 92.89 213 LYS A N 1
ATOM 789 C CA . LYS A 1 117 ? -3.210 13.480 -11.477 1.00 97.19 213 LYS A CA 1
ATOM 790 C C . LYS A 1 117 ? -4.008 14.744 -11.731 1.00 95.91 213 LYS A C 1
ATOM 791 O O . LYS A 1 117 ? -4.863 14.772 -12.621 1.00 93.59 213 LYS A O 1
ATOM 797 N N . LYS A 1 118 ? -3.762 15.779 -10.931 1.00 95.44 214 LYS A N 1
ATOM 798 C CA . LYS A 1 118 ? -4.324 17.085 -11.246 1.00 91.08 214 LYS A CA 1
ATOM 799 C C . LYS A 1 118 ? -3.497 17.735 -12.342 1.00 87.11 214 LYS A C 1
ATOM 800 O O . LYS A 1 118 ? -2.271 17.615 -12.364 1.00 84.07 214 LYS A O 1
ATOM 806 N N . VAL A 1 119 ? -4.176 18.416 -13.257 1.00 88.44 215 VAL A N 1
ATOM 807 C CA . VAL A 1 119 ? -3.487 19.193 -14.271 1.00 89.60 215 VAL A CA 1
ATOM 808 C C . VAL A 1 119 ? -2.843 20.404 -13.601 1.00 89.10 215 VAL A C 1
ATOM 809 O O . VAL A 1 119 ? -2.700 20.458 -12.373 1.00 91.40 215 VAL A O 1
ATOM 813 N N . GLU A 1 120 ? -2.470 21.376 -14.422 1.00 79.10 216 GLU A N 1
ATOM 814 C CA . GLU A 1 120 ? -1.745 22.553 -13.968 1.00 65.62 216 GLU A CA 1
ATOM 815 C C . GLU A 1 120 ? -2.376 23.211 -12.735 1.00 49.46 216 GLU A C 1
ATOM 816 O O . GLU A 1 120 ? -3.549 23.598 -12.758 1.00 43.64 216 GLU A O 1
ATOM 822 N N . ALA A 1 121 ? -1.611 23.319 -11.651 1.00 43.70 217 ALA A N 1
ATOM 823 C CA . ALA A 1 121 ? -1.973 24.280 -10.611 1.00 38.36 217 ALA A CA 1
ATOM 824 C C . ALA A 1 121 ? -1.847 25.675 -11.239 1.00 35.76 217 ALA A C 1
ATOM 825 O O . ALA A 1 121 ? -0.973 25.911 -12.092 1.00 41.66 217 ALA A O 1
ATOM 827 N N . PRO A 1 122 ? -2.740 26.597 -10.864 1.00 37.03 218 PRO A N 1
ATOM 828 C CA . PRO A 1 122 ? -2.567 27.939 -11.421 1.00 37.24 218 PRO A CA 1
ATOM 829 C C . PRO A 1 122 ? -1.439 28.639 -10.661 1.00 38.90 218 PRO A C 1
ATOM 830 O O . PRO A 1 122 ? -1.199 28.338 -9.500 1.00 40.87 218 PRO A O 1
ATOM 834 N N . LYS A 1 123 ? -0.737 29.555 -11.305 1.00 41.23 219 LYS A N 1
ATOM 835 C CA . LYS A 1 123 ? 0.251 30.327 -10.571 1.00 49.01 219 LYS A CA 1
ATOM 836 C C . LYS A 1 123 ? -0.154 31.787 -10.596 1.00 38.44 219 LYS A C 1
ATOM 837 O O . LYS A 1 123 ? -0.346 32.360 -11.657 1.00 32.28 219 LYS A O 1
ATOM 843 N N . THR A 1 124 ? -0.303 32.385 -9.418 1.00 33.88 220 THR A N 1
ATOM 844 C CA . THR A 1 124 ? -0.681 33.788 -9.349 1.00 34.49 220 THR A CA 1
ATOM 845 C C . THR A 1 124 ? 0.520 34.668 -9.595 1.00 37.89 220 THR A C 1
ATOM 846 O O . THR A 1 124 ? 1.516 34.587 -8.877 1.00 43.02 220 THR A O 1
ATOM 850 N N . SER A 1 125 ? 0.430 35.519 -10.610 1.00 30.04 221 SER A N 1
ATOM 851 C CA . SER A 1 125 ? 1.487 36.468 -10.867 1.00 31.70 221 SER A CA 1
ATOM 852 C C . SER A 1 125 ? 1.640 37.433 -9.706 1.00 41.83 221 SER A C 1
ATOM 853 O O . SER A 1 125 ? 0.652 37.901 -9.153 1.00 37.74 221 SER A O 1
ATOM 856 N N . LYS A 1 126 ? 2.884 37.757 -9.373 1.00 43.18 222 LYS A N 1
ATOM 857 C CA . LYS A 1 126 ? 3.157 38.708 -8.303 1.00 52.62 222 LYS A CA 1
ATOM 858 C C . LYS A 1 126 ? 2.975 40.146 -8.781 1.00 45.95 222 LYS A C 1
ATOM 859 O O . LYS A 1 126 ? 2.945 41.074 -7.966 1.00 44.46 222 LYS A O 1
ATOM 865 N N . ASN A 1 127 ? 2.842 40.333 -10.095 1.00 32.70 223 ASN A N 1
ATOM 866 C CA . ASN A 1 127 ? 2.814 41.687 -10.637 1.00 35.37 223 ASN A CA 1
ATOM 867 C C . ASN A 1 127 ? 1.647 41.928 -11.592 1.00 33.69 223 ASN A C 1
ATOM 868 O O . ASN A 1 127 ? 0.683 41.170 -11.610 1.00 33.08 223 ASN A O 1
ATOM 873 N N . GLN A 1 128 ? 1.751 42.977 -12.393 1.00 35.06 224 GLN A N 1
ATOM 874 C CA . GLN A 1 128 ? 0.612 43.464 -13.146 1.00 35.66 224 GLN A CA 1
ATOM 875 C C . GLN A 1 128 ? 0.282 42.574 -14.335 1.00 30.29 224 GLN A C 1
ATOM 876 O O . GLN A 1 128 ? -0.747 42.759 -14.988 1.00 32.26 224 GLN A O 1
ATOM 882 N N . SER A 1 129 ? 1.128 41.587 -14.599 1.00 25.45 225 SER A N 1
ATOM 883 C CA . SER A 1 129 ? 1.035 40.875 -15.873 1.00 23.76 225 SER A CA 1
ATOM 884 C C . SER A 1 129 ? 0.860 39.375 -15.651 1.00 21.64 225 SER A C 1
ATOM 885 O O . SER A 1 129 ? 1.439 38.820 -14.729 1.00 24.57 225 SER A O 1
ATOM 888 N N . PHE A 1 130 ? 0.086 38.720 -16.516 1.00 23.45 226 PHE A N 1
ATOM 889 C CA . PHE A 1 130 ? -0.074 37.269 -16.429 1.00 22.93 226 PHE A CA 1
ATOM 890 C C . PHE A 1 130 ? -0.268 36.724 -17.839 1.00 21.99 226 PHE A 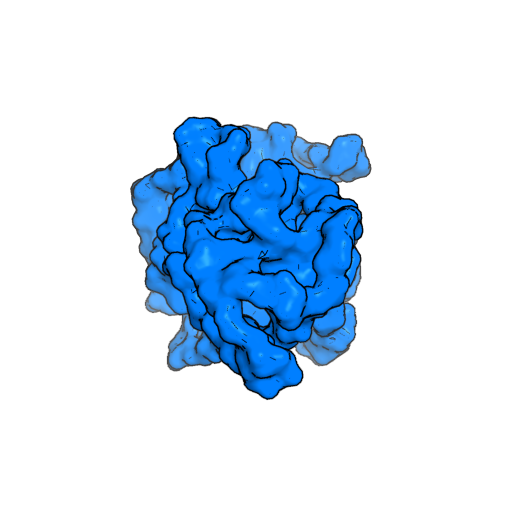C 1
ATOM 891 O O . PHE A 1 130 ? -0.558 37.487 -18.782 1.00 21.91 226 PHE A O 1
ATOM 899 N N . ASN A 1 131 ? -0.109 35.406 -17.977 1.00 20.13 227 ASN A N 1
ATOM 900 C CA . ASN A 1 131 ? -0.267 34.729 -19.259 1.00 19.35 227 ASN A CA 1
ATOM 901 C C . ASN A 1 131 ? -1.361 33.678 -19.155 1.00 23.39 227 ASN A C 1
ATOM 902 O O . ASN A 1 131 ? -1.373 32.906 -18.201 1.00 21.21 227 ASN A O 1
ATOM 907 N N . ILE A 1 132 ? -2.289 33.653 -20.112 1.00 17.84 228 ILE A N 1
ATOM 908 C CA A ILE A 1 132 ? -3.265 32.585 -20.133 0.45 18.69 228 ILE A CA 1
ATOM 909 C CA B ILE A 1 132 ? -3.331 32.628 -20.166 0.55 17.96 228 ILE A CA 1
ATOM 910 C C . ILE A 1 132 ? -3.188 31.864 -21.465 1.00 18.94 228 ILE A C 1
ATOM 911 O O . ILE A 1 132 ? -3.093 32.491 -22.542 1.00 18.04 228 ILE A O 1
ATOM 920 N N . TYR A 1 133 ? -3.184 30.538 -21.383 1.00 16.69 229 TYR A N 1
ATOM 921 C CA . TYR A 1 133 ? -3.062 29.727 -22.589 1.00 20.31 229 TYR A CA 1
ATOM 922 C C . TYR A 1 133 ? -4.460 29.289 -22.998 1.00 18.80 229 TYR A C 1
ATOM 923 O O . TYR A 1 133 ? -5.190 28.770 -22.177 1.00 18.97 229 TYR A O 1
ATOM 932 N N . VAL A 1 134 ? -4.826 29.521 -24.258 1.00 13.11 230 VAL A N 1
ATOM 933 C CA . VAL A 1 134 ? -6.129 29.090 -24.762 1.00 16.10 230 VAL A CA 1
ATOM 934 C C . VAL A 1 134 ? -5.951 27.929 -25.717 1.00 16.56 230 VAL A C 1
ATOM 935 O O . VAL A 1 134 ? -5.258 28.046 -26.736 1.00 15.86 230 VAL A O 1
ATOM 939 N N . SER A 1 135 ? -6.568 26.805 -25.374 1.00 14.50 231 SER A N 1
ATOM 940 C CA . SER A 1 135 ? -6.461 25.580 -26.168 1.00 16.44 231 SER A CA 1
ATOM 941 C C . SER A 1 135 ? -7.813 25.295 -26.786 1.00 17.78 231 SER A C 1
ATOM 942 O O . SER A 1 135 ? -8.814 25.141 -26.099 1.00 18.88 231 SER A O 1
ATOM 945 N N . GLY A 1 136 ? -7.854 25.157 -28.104 1.00 16.16 232 GLY A N 1
ATOM 946 C CA . GLY A 1 136 ? -9.114 24.847 -28.764 1.00 16.54 232 GLY A CA 1
ATOM 947 C C . GLY A 1 136 ? -9.038 23.451 -29.373 1.00 19.18 232 GLY A C 1
ATOM 948 O O . GLY A 1 136 ? -8.132 23.161 -30.133 1.00 18.95 232 GLY A O 1
ATOM 949 N N . ILE A 1 137 ? -9.961 22.585 -28.970 1.00 20.19 233 ILE A N 1
ATOM 950 C CA . ILE A 1 137 ? -9.886 21.158 -29.299 1.00 24.17 233 ILE A CA 1
ATOM 951 C C . ILE A 1 137 ? -10.825 20.811 -30.431 1.00 28.42 233 ILE A C 1
ATOM 952 O O . ILE A 1 137 ? -11.984 21.298 -30.499 1.00 25.66 233 ILE A O 1
ATOM 957 N N . ASP A 1 138 ? -10.285 19.945 -31.298 1.00 31.35 234 ASP A N 1
ATOM 958 C CA . ASP A 1 138 ? -10.809 19.540 -32.586 1.00 36.96 234 ASP A CA 1
ATOM 959 C C . ASP A 1 138 ? -11.965 18.568 -32.501 1.00 38.95 234 ASP A C 1
ATOM 960 O O . ASP A 1 138 ? -11.908 17.500 -33.123 1.00 40.44 234 ASP A O 1
ATOM 965 N N . THR A 1 139 ? -13.012 18.909 -31.753 1.00 30.98 235 THR A N 1
ATOM 966 C CA . THR A 1 139 ? -14.090 17.936 -31.534 1.00 34.26 235 THR A CA 1
ATOM 967 C C . THR A 1 139 ? -15.400 18.572 -31.063 1.00 34.65 235 THR 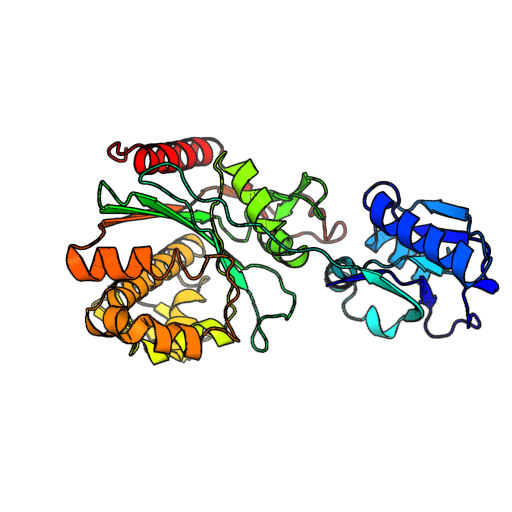A C 1
ATOM 968 O O . THR A 1 139 ? -15.414 19.649 -30.470 1.00 35.49 235 THR A O 1
ATOM 972 N N . TYR A 1 140 ? -16.511 17.899 -31.351 1.00 31.16 236 TYR A N 1
ATOM 973 C CA . TYR A 1 140 ? -17.786 18.234 -30.746 1.00 29.40 236 TYR A CA 1
ATOM 974 C C . TYR A 1 140 ? -17.953 17.335 -29.528 1.00 38.42 236 TYR A C 1
ATOM 975 O O . TYR A 1 140 ? -17.196 16.372 -29.336 1.00 39.73 236 TYR A O 1
ATOM 984 N N . GLY A 1 141 ? -18.945 17.652 -28.712 1.00 37.34 237 GLY A N 1
ATOM 985 C CA . GLY A 1 141 ? -19.324 16.811 -27.590 1.00 38.85 237 GLY A CA 1
ATOM 986 C C . GLY A 1 141 ? -18.743 17.255 -26.262 1.00 35.31 237 GLY A C 1
ATOM 987 O O . GLY A 1 141 ? -18.269 18.384 -26.140 1.00 33.34 237 GLY A O 1
ATOM 988 N N . PRO A 1 142 ? -18.792 16.366 -25.261 1.00 32.04 238 PRO A N 1
ATOM 989 C CA . PRO A 1 142 ? -18.256 16.606 -23.920 1.00 29.54 238 PRO A CA 1
ATOM 990 C C . PRO A 1 142 ? -16.811 17.068 -23.948 1.00 26.82 238 PRO A C 1
ATOM 991 O O . PRO A 1 142 ? -15.982 16.601 -24.747 1.00 29.07 238 PRO A O 1
ATOM 995 N N . ILE A 1 143 ? -16.519 18.020 -23.069 1.00 27.43 239 ILE A N 1
ATOM 996 C CA . ILE A 1 143 ? -15.227 18.672 -23.065 1.00 23.75 239 ILE A CA 1
ATOM 997 C C . ILE A 1 143 ? -14.132 17.697 -22.659 1.00 25.15 239 ILE A C 1
ATOM 998 O O . ILE A 1 143 ? -12.971 17.901 -23.005 1.00 25.74 239 ILE A O 1
ATOM 1003 N N . SER A 1 144 ? -14.498 16.641 -21.930 1.00 28.28 240 SER A N 1
ATOM 1004 C CA . SER A 1 144 ? -13.480 15.705 -21.467 1.00 30.11 240 SER A CA 1
ATOM 1005 C C . SER A 1 144 ? -12.942 14.817 -22.605 1.00 33.08 240 SER A C 1
ATOM 1006 O O . SER A 1 144 ? -11.934 14.150 -22.427 1.00 33.62 240 SER A O 1
ATOM 1009 N N . SER A 1 145 ? -13.627 14.793 -23.748 1.00 27.40 241 SER A N 1
ATOM 1010 C CA . SER A 1 145 ? -13.153 14.052 -24.927 1.00 30.02 241 SER A CA 1
ATOM 1011 C C . SER A 1 145 ? -11.700 14.399 -25.197 1.00 30.38 241 SER A C 1
ATOM 1012 O O . SER A 1 145 ? -11.340 15.584 -25.193 1.00 27.18 241 SER A O 1
ATOM 1015 N N . VAL A 1 146 ? -10.873 13.383 -25.471 1.00 28.93 242 VAL A N 1
ATOM 1016 C CA . VAL A 1 146 ? -9.466 13.617 -25.841 1.00 31.14 242 VAL A CA 1
ATOM 1017 C C . VAL A 1 146 ? -9.297 13.900 -27.330 1.00 30.96 242 VAL A C 1
ATOM 1018 O O . VAL A 1 146 ? -9.816 13.152 -28.167 1.00 30.46 242 VAL A O 1
ATOM 1022 N N . SER A 1 147 ? -8.565 14.976 -27.685 1.00 25.13 243 SER A N 1
ATOM 1023 C CA . SER A 1 147 ? -8.228 15.168 -29.078 1.00 29.12 243 SER A CA 1
ATOM 1024 C C . SER A 1 147 ? -7.022 16.089 -29.125 1.00 23.80 243 SER A C 1
ATOM 1025 O O . SER A 1 147 ? -6.565 16.578 -28.097 1.00 23.52 243 SER A O 1
ATOM 1028 N N . ARG A 1 148 ? -6.529 16.283 -30.331 1.00 24.54 244 ARG A N 1
ATOM 1029 C CA . ARG A 1 148 ? -5.437 17.198 -30.545 1.00 20.18 244 ARG A CA 1
ATOM 1030 C C . ARG A 1 148 ? -5.938 18.621 -30.286 1.00 20.33 244 ARG A C 1
ATOM 1031 O O . ARG A 1 148 ? -7.161 18.892 -30.327 1.00 21.99 244 ARG A O 1
ATOM 1039 N N . SER A 1 149 ? -4.996 19.531 -30.043 1.00 15.61 245 SER A N 1
ATOM 1040 C CA . SER A 1 149 ? -5.325 20.920 -29.797 1.00 16.85 245 SER A CA 1
ATOM 1041 C C . SER A 1 149 ? -4.921 21.761 -31.018 1.00 18.90 245 SER A C 1
ATOM 1042 O O . SER A 1 149 ? -3.734 22.121 -31.173 1.00 18.11 245 SER A O 1
ATOM 1045 N N . ASP A 1 150 ? -5.910 22.110 -31.851 1.00 16.56 246 ASP A N 1
ATOM 1046 C CA . ASP A 1 150 ? -5.600 22.801 -33.122 1.00 18.24 246 ASP A CA 1
ATOM 1047 C C . ASP A 1 150 ? -5.521 24.301 -32.943 1.00 20.19 246 ASP A C 1
ATOM 1048 O O . ASP A 1 150 ? -4.983 24.995 -33.803 1.00 23.29 246 ASP A O 1
ATOM 1053 N N . VAL A 1 151 ? -6.044 24.824 -31.826 1.00 17.96 247 VAL A N 1
ATOM 1054 C CA . VAL A 1 151 ? -5.888 26.247 -31.520 1.00 16.30 247 VAL A CA 1
ATOM 1055 C C . VAL A 1 151 ? -5.018 26.370 -30.274 1.00 15.34 247 VAL A C 1
ATOM 1056 O O . VAL A 1 151 ? -5.249 25.652 -29.319 1.00 17.12 247 VAL A O 1
ATOM 1060 N N . ASN A 1 152 ? -3.965 27.187 -30.361 1.00 15.42 248 ASN A N 1
ATOM 1061 C CA . ASN A 1 152 ? -2.994 27.283 -29.281 1.00 14.74 248 ASN A CA 1
ATOM 1062 C C . ASN A 1 152 ? -2.575 28.726 -29.193 1.00 17.94 248 ASN A C 1
ATOM 1063 O O . ASN A 1 152 ? -1.638 29.153 -29.889 1.00 19.83 248 ASN A O 1
ATOM 1068 N N . ILE A 1 153 ? -3.294 29.491 -28.379 1.00 14.82 249 ILE A N 1
ATOM 1069 C CA . ILE A 1 153 ? -3.051 30.938 -28.363 1.00 14.84 249 ILE A CA 1
ATOM 1070 C C . ILE A 1 153 ? -2.647 31.338 -26.969 1.00 17.73 249 ILE A C 1
ATOM 1071 O O . ILE A 1 153 ? -3.294 30.951 -26.008 1.00 19.91 249 ILE A O 1
ATOM 1076 N N . LEU A 1 154 ? -1.573 32.111 -26.861 1.00 12.69 250 LEU A N 1
ATOM 1077 C CA . LEU A 1 154 ? -1.133 32.633 -25.551 1.00 15.40 250 LEU A CA 1
ATOM 1078 C C . LEU A 1 154 ? -1.639 34.068 -25.458 1.00 18.77 250 LEU A C 1
ATOM 1079 O O . LEU A 1 154 ? -1.421 34.861 -26.384 1.00 21.48 250 LEU A O 1
ATOM 1084 N N . MET A 1 155 ? -2.319 34.401 -24.369 1.00 15.85 251 MET A N 1
ATOM 1085 C CA . MET A 1 155 ? -2.758 35.781 -24.121 1.00 16.37 251 MET A CA 1
ATOM 1086 C C . MET A 1 155 ? -1.927 36.348 -22.994 1.00 17.98 251 MET A C 1
ATOM 1087 O O . MET A 1 155 ? -2.032 35.908 -21.855 1.00 20.13 251 MET A O 1
ATOM 1092 N N . THR A 1 156 ? -1.122 37.343 -23.319 1.00 18.63 252 THR A N 1
ATOM 1093 C CA . THR A 1 156 ? -0.276 38.028 -22.338 1.00 18.08 252 THR A CA 1
ATOM 1094 C C . THR A 1 156 ? -1.013 39.305 -21.982 1.00 22.48 252 THR A C 1
ATOM 1095 O O . THR A 1 156 ? -1.303 40.122 -22.865 1.00 22.22 252 THR A O 1
ATOM 1099 N N . VAL A 1 157 ? -1.353 39.443 -20.703 1.00 20.55 253 VAL A N 1
ATOM 1100 C CA . VAL A 1 157 ? -2.164 40.568 -20.242 1.00 21.78 253 VAL A CA 1
ATOM 1101 C C . VAL A 1 157 ? -1.364 41.394 -19.251 1.00 27.42 253 VAL A C 1
ATOM 1102 O O . VAL A 1 157 ? -0.799 40.848 -18.306 1.00 25.86 253 VAL A O 1
ATOM 1106 N N . ASN A 1 158 ? -1.311 42.710 -19.472 1.00 25.86 254 ASN A N 1
ATOM 1107 C CA . ASN A 1 158 ? -0.703 43.630 -18.513 1.00 23.89 254 ASN A CA 1
ATOM 1108 C C . ASN A 1 158 ? -1.794 44.578 -18.034 1.00 23.76 254 ASN A C 1
ATOM 1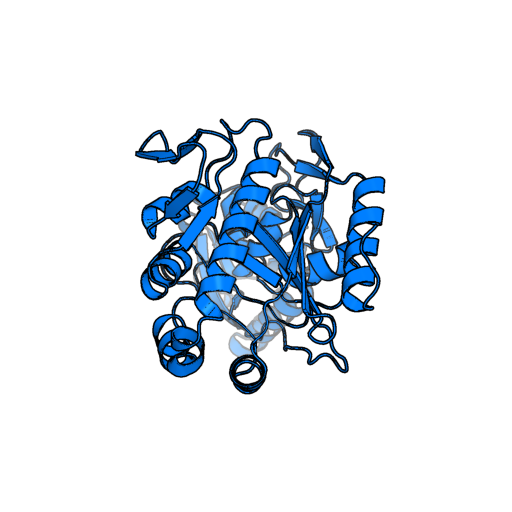109 O O . ASN A 1 158 ? -2.310 45.397 -18.799 1.00 27.59 254 ASN A O 1
ATOM 1114 N N . ARG A 1 159 ? -2.180 44.422 -16.776 1.00 25.78 255 ARG A N 1
ATOM 1115 C CA . ARG A 1 159 ? -3.314 45.148 -16.228 1.00 27.31 255 ARG A CA 1
ATOM 1116 C C . ARG A 1 159 ? -2.965 46.594 -15.885 1.00 34.29 255 ARG A C 1
ATOM 1117 O O . ARG A 1 159 ? -3.857 47.421 -15.664 1.00 38.63 255 ARG A O 1
ATOM 1125 N N . ASP A 1 160 ? -1.673 46.894 -15.831 1.00 31.92 256 ASP A N 1
ATOM 1126 C CA . ASP A 1 160 ? -1.210 48.263 -15.584 1.00 33.47 256 ASP A CA 1
ATOM 1127 C C . ASP A 1 160 ? -1.291 49.104 -16.849 1.00 35.13 256 ASP A C 1
ATOM 1128 O O . ASP A 1 160 ? -1.820 50.224 -16.839 1.00 36.93 256 ASP A O 1
ATOM 1133 N N . THR A 1 161 ? -0.741 48.572 -17.935 1.00 33.45 257 THR A N 1
ATOM 1134 C CA . THR A 1 161 ? -0.702 49.298 -19.195 1.00 33.57 257 THR A CA 1
ATOM 1135 C C . THR A 1 161 ? -1.967 49.072 -19.985 1.00 34.74 257 THR A C 1
ATOM 1136 O O . THR A 1 161 ? -2.180 49.723 -21.014 1.00 36.65 257 THR A O 1
ATOM 1140 N N . LYS A 1 162 ? -2.798 48.141 -19.518 1.00 29.79 258 LYS A N 1
ATOM 1141 C CA . LYS A 1 162 ? -4.021 47.808 -20.220 1.00 28.52 258 LYS A CA 1
ATOM 1142 C C . LYS A 1 162 ? -3.716 47.341 -21.648 1.00 29.26 258 LYS A C 1
ATOM 1143 O O . LYS A 1 162 ? -4.306 47.821 -22.616 1.00 34.30 258 LYS A O 1
ATOM 1149 N N . LYS A 1 163 ? -2.789 46.389 -21.777 1.00 23.07 259 LYS A N 1
ATOM 1150 C CA . LYS A 1 163 ? -2.365 45.902 -23.083 1.00 24.08 259 LYS A CA 1
ATOM 1151 C C . LYS A 1 163 ? -2.505 44.394 -23.061 1.00 26.56 259 LYS A C 1
ATOM 1152 O O . LYS A 1 163 ? -2.243 43.744 -22.032 1.00 26.28 259 LYS A O 1
ATOM 1158 N N . ILE A 1 164 ? -2.970 43.844 -24.171 1.00 21.63 260 ILE A N 1
ATOM 1159 C CA . ILE A 1 164 ? -3.026 42.397 -24.317 1.00 23.70 260 ILE A CA 1
ATOM 1160 C C . ILE A 1 164 ? -2.295 42.038 -25.597 1.00 23.69 260 ILE A C 1
ATOM 1161 O O . ILE A 1 164 ? -2.438 42.730 -26.631 1.00 26.00 260 ILE A O 1
ATOM 1166 N N . LEU A 1 165 ? -1.476 40.984 -25.542 1.00 18.71 261 LEU A N 1
ATOM 1167 C CA . LEU A 1 165 ? -0.834 40.480 -26.758 1.00 19.97 261 LEU A CA 1
ATOM 1168 C C . LEU A 1 165 ? -1.309 39.042 -26.991 1.00 21.13 261 LEU A C 1
ATOM 1169 O O . LEU A 1 165 ? -1.222 38.212 -26.077 1.00 21.73 261 LEU A O 1
ATOM 1174 N N . LEU A 1 166 ? -1.817 38.760 -28.190 1.00 17.70 262 LEU A N 1
ATOM 1175 C CA . LEU A 1 166 ? -2.174 37.389 -28.564 1.00 17.54 262 LEU A CA 1
ATOM 1176 C C . LEU A 1 166 ? -1.056 36.819 -29.366 1.00 24.24 262 LEU A C 1
ATOM 1177 O O . LEU A 1 166 ? -0.710 37.341 -30.446 1.00 21.93 262 LEU A O 1
ATOM 1182 N N . THR A 1 167 ? -0.473 35.739 -28.869 1.00 18.90 263 THR A N 1
ATOM 1183 C CA . THR A 1 167 ? 0.557 35.058 -29.637 1.00 19.57 263 THR A CA 1
ATOM 1184 C C . THR A 1 167 ? 0.020 33.720 -30.115 1.00 19.05 263 THR A C 1
ATOM 1185 O O . THR A 1 167 ? -0.255 32.817 -29.299 1.00 18.97 263 THR A O 1
ATOM 1189 N N . THR A 1 168 ? -0.131 33.580 -31.435 1.00 16.82 264 THR A N 1
ATOM 1190 C CA . THR A 1 168 ? -0.613 32.331 -32.018 1.00 20.03 264 THR A CA 1
ATOM 1191 C C . THR A 1 168 ? 0.551 31.462 -32.423 1.00 21.15 264 THR A C 1
ATOM 1192 O O . THR A 1 168 ? 1.516 31.944 -33.002 1.00 22.38 264 THR A O 1
ATOM 1196 N N . THR A 1 169 ? 0.464 30.176 -32.096 1.00 17.07 265 THR A N 1
ATOM 1197 C CA . THR A 1 169 ? 1.484 29.215 -32.545 1.00 18.90 265 THR A CA 1
ATOM 1198 C C . THR A 1 169 ? 0.796 28.205 -33.460 1.00 18.92 265 THR A C 1
ATOM 1199 O O . THR A 1 169 ? -0.187 27.581 -33.069 1.00 18.80 265 THR A O 1
ATOM 1203 N N . PRO A 1 170 ? 1.253 28.084 -34.725 1.00 18.00 266 PRO A N 1
ATOM 1204 C CA . PRO A 1 170 ? 0.525 27.252 -35.670 1.00 17.15 266 PRO A CA 1
ATOM 1205 C C . PRO A 1 170 ? 0.388 25.805 -35.173 1.00 18.31 266 PRO A C 1
ATOM 1206 O O . PRO A 1 170 ? 1.315 25.292 -34.534 1.00 17.54 266 PRO A O 1
ATOM 1210 N N . ARG A 1 171 ? -0.721 25.154 -35.483 1.00 18.88 267 ARG A N 1
ATOM 1211 C CA A ARG A 1 171 ? -0.986 23.785 -35.010 0.54 15.36 267 ARG A CA 1
ATOM 1212 C CA B ARG A 1 171 ? -0.963 23.808 -34.973 0.46 15.62 267 ARG A CA 1
ATOM 1213 C C . ARG A 1 171 ? 0.102 22.804 -35.449 1.00 20.31 267 ARG A C 1
ATOM 1214 O O . ARG A 1 171 ? 0.355 21.771 -34.776 1.00 17.09 267 ARG A 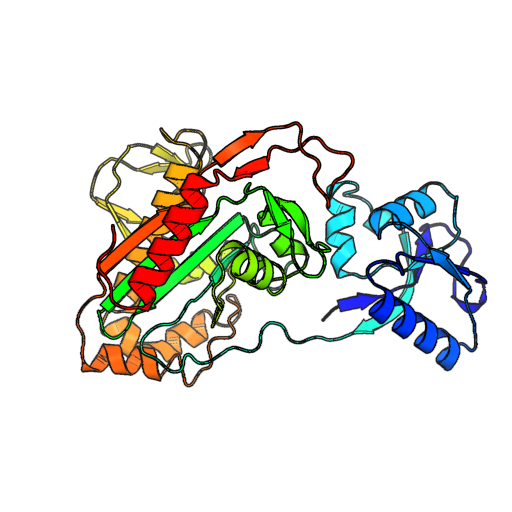O 1
ATOM 1229 N N . ASP A 1 172 ? 0.723 23.129 -36.594 1.00 17.87 268 ASP A N 1
ATOM 1230 C CA A ASP A 1 172 ? 1.778 22.444 -37.327 0.39 21.46 268 ASP A CA 1
ATOM 1231 C CA B ASP A 1 172 ? 1.751 22.199 -37.131 0.61 12.93 268 ASP A CA 1
ATOM 1232 C C . ASP A 1 172 ? 3.170 22.574 -36.692 1.00 17.03 268 ASP A C 1
ATOM 1233 O O . ASP A 1 172 ? 4.136 21.890 -37.091 1.00 19.49 268 ASP A O 1
ATOM 1242 N N . ALA A 1 173 ? 3.313 23.566 -35.799 1.00 16.43 269 ALA A N 1
ATOM 1243 C CA . ALA A 1 173 ? 4.662 23.982 -35.361 1.00 17.10 269 ALA A CA 1
ATOM 1244 C C . ALA A 1 173 ? 5.447 22.787 -34.809 1.00 19.19 269 ALA A C 1
ATOM 1245 O O . ALA A 1 173 ? 4.940 22.007 -33.987 1.00 17.45 269 ALA A O 1
ATOM 1247 N N . TYR A 1 174 ? 6.667 22.627 -35.283 1.00 16.86 270 TYR A N 1
ATOM 1248 C CA . TYR A 1 174 ? 7.446 21.439 -34.958 1.00 15.65 270 TYR A CA 1
ATOM 1249 C C . TYR A 1 174 ? 8.347 21.764 -33.774 1.00 18.20 270 TYR A C 1
ATOM 1250 O O . TYR A 1 174 ? 9.401 22.396 -33.920 1.00 22.01 270 TYR A O 1
ATOM 1259 N N . VAL A 1 175 ? 7.887 21.357 -32.586 1.00 18.14 271 VAL A N 1
ATOM 1260 C CA . VAL A 1 175 ? 8.553 21.727 -31.343 1.00 21.02 271 VAL A CA 1
ATOM 1261 C C . VAL A 1 175 ? 8.715 20.531 -30.402 1.00 20.80 271 VAL A C 1
ATOM 1262 O O . VAL A 1 175 ? 7.995 19.520 -30.511 1.00 19.26 271 VAL A O 1
ATOM 1266 N N . PRO A 1 176 ? 9.671 20.617 -29.454 1.00 22.78 272 PRO A N 1
ATOM 1267 C CA . PRO A 1 176 ? 9.778 19.555 -28.448 1.00 21.02 272 PRO A CA 1
ATOM 1268 C C . PRO A 1 176 ? 8.513 19.496 -27.594 1.00 20.84 272 PRO A C 1
ATOM 1269 O O . PRO A 1 176 ? 8.153 20.519 -26.974 1.00 23.36 272 PRO A O 1
ATOM 1273 N N . ILE A 1 177 ? 7.856 18.339 -27.566 1.00 21.15 273 ILE A N 1
ATOM 1274 C CA . ILE A 1 177 ? 6.588 18.199 -26.837 1.00 16.78 273 ILE A CA 1
ATOM 1275 C C . ILE A 1 177 ? 6.882 17.674 -25.432 1.00 22.08 273 ILE A C 1
ATOM 1276 O O . ILE A 1 177 ? 7.400 16.570 -25.265 1.00 23.66 273 ILE A O 1
ATOM 1281 N N . ALA A 1 178 ? 6.520 18.470 -24.433 1.00 22.27 274 ALA A N 1
ATOM 1282 C CA . ALA A 1 178 ? 6.792 18.147 -23.038 1.00 20.52 274 ALA A CA 1
ATOM 1283 C C . ALA A 1 178 ? 5.997 16.936 -22.520 1.00 27.81 274 ALA A C 1
ATOM 1284 O O . ALA A 1 178 ? 4.992 16.500 -23.117 1.00 22.73 274 ALA A O 1
ATOM 1286 N N . ASP A 1 179 ? 6.448 16.414 -21.385 1.00 25.59 275 ASP A N 1
ATOM 1287 C CA . ASP A 1 179 ? 5.737 15.384 -20.642 1.00 27.33 275 ASP A CA 1
ATOM 1288 C C . ASP A 1 179 ? 5.602 14.103 -21.463 1.00 26.31 275 ASP A C 1
ATOM 1289 O O . ASP A 1 179 ? 6.610 13.485 -21.792 1.00 25.99 275 ASP A O 1
ATOM 1294 N N . GLY A 1 180 ? 4.377 13.690 -21.779 1.00 25.61 276 GLY A N 1
ATOM 1295 C CA . GLY A 1 180 ? 4.178 12.480 -22.555 1.00 23.70 276 GLY A CA 1
ATOM 1296 C C . GLY A 1 180 ? 4.889 12.475 -23.914 1.00 24.78 276 GLY A C 1
ATOM 1297 O O . GLY A 1 180 ? 5.175 11.409 -24.466 1.00 27.16 276 GLY A O 1
ATOM 1298 N N . GLY A 1 181 ? 5.183 13.659 -24.451 1.00 23.89 277 GLY A N 1
ATOM 1299 C CA . GLY A 1 181 ? 5.921 13.779 -25.710 1.00 22.53 277 GLY A CA 1
ATOM 1300 C C . GLY A 1 181 ? 7.411 13.514 -25.576 1.00 23.49 277 GLY A C 1
ATOM 1301 O O . GLY A 1 181 ? 8.137 13.511 -26.572 1.00 25.64 277 GLY A O 1
ATOM 1302 N N . ASN A 1 182 ? 7.859 13.306 -24.327 1.00 25.64 278 ASN A N 1
ATOM 1303 C CA . ASN A 1 182 ? 9.268 12.951 -24.057 1.00 23.66 278 ASN A CA 1
ATOM 1304 C C . ASN A 1 182 ? 10.275 14.000 -24.577 1.00 29.11 278 ASN A C 1
ATOM 1305 O O . ASN A 1 182 ? 11.448 13.704 -24.837 1.00 30.44 278 ASN A O 1
ATOM 1310 N N . ASN A 1 183 ? 9.811 15.241 -24.681 1.00 23.61 279 ASN A N 1
ATOM 1311 C CA . ASN A 1 183 ? 10.625 16.346 -25.173 1.00 26.77 279 ASN A CA 1
ATOM 1312 C C . ASN A 1 183 ? 11.192 16.111 -26.566 1.00 28.67 279 ASN A C 1
ATOM 1313 O O . ASN A 1 183 ? 12.197 16.725 -26.953 1.00 29.91 279 ASN A O 1
ATOM 1318 N N . GLN A 1 184 ? 10.528 15.239 -27.324 1.00 24.54 280 GLN A N 1
ATOM 1319 C CA . GLN A 1 184 ? 10.890 14.993 -28.732 1.00 23.51 280 GLN A CA 1
ATOM 1320 C C . GLN A 1 184 ? 10.067 15.854 -29.687 1.00 23.22 280 GLN A C 1
ATOM 1321 O O . GLN A 1 184 ? 8.934 16.226 -29.390 1.00 22.78 280 GLN A O 1
ATOM 1327 N N . LYS A 1 185 ? 10.630 16.183 -30.843 1.00 23.09 281 LYS A N 1
ATOM 1328 C CA . LYS A 1 185 ? 9.937 17.105 -31.733 1.00 21.92 281 LYS A CA 1
ATOM 1329 C C . LYS A 1 185 ? 8.724 16.478 -32.400 1.00 19.27 281 LYS A C 1
ATOM 1330 O O . LYS A 1 185 ? 8.760 15.312 -32.804 1.00 20.90 281 LYS A O 1
ATOM 1336 N N . ASP A 1 186 ? 7.643 17.254 -32.463 1.00 19.34 282 ASP A N 1
ATOM 1337 C CA . ASP A 1 186 ? 6.438 16.791 -33.134 1.00 18.31 282 ASP A CA 1
ATOM 1338 C C . ASP A 1 186 ? 5.569 18.006 -33.383 1.00 16.09 282 ASP A C 1
ATOM 1339 O O . ASP A 1 186 ? 5.852 19.083 -32.876 1.00 16.45 282 ASP A O 1
ATOM 1344 N N . LYS A 1 187 ? 4.494 17.849 -34.158 1.00 17.04 283 LYS A N 1
ATOM 1345 C CA . LYS A 1 187 ? 3.578 18.966 -34.285 1.00 15.50 283 LYS A CA 1
ATOM 1346 C C . LYS A 1 187 ? 2.873 19.344 -32.974 1.00 16.68 283 LYS A C 1
ATOM 1347 O O . LYS A 1 187 ? 2.409 18.489 -32.213 1.00 18.93 283 LYS A O 1
ATOM 1353 N N . LEU A 1 188 ? 2.828 20.635 -32.724 1.00 16.02 284 LEU A N 1
ATOM 1354 C CA . LEU A 1 188 ? 2.264 21.146 -31.455 1.00 15.69 284 LEU A CA 1
ATOM 1355 C C . LEU A 1 188 ? 0.880 20.591 -31.142 1.00 17.04 284 LEU A C 1
ATOM 1356 O O . LEU A 1 188 ? 0.559 20.304 -29.981 1.00 16.23 284 LEU A O 1
ATOM 1361 N N . THR A 1 189 ? 0.057 20.414 -32.163 1.00 15.53 285 THR A N 1
ATOM 1362 C CA . THR A 1 189 ? -1.307 19.951 -31.927 1.00 15.88 285 THR A CA 1
ATOM 1363 C C . THR A 1 189 ? -1.338 18.596 -31.213 1.00 18.41 285 THR A C 1
ATOM 1364 O O . THR A 1 189 ? -2.244 18.323 -30.406 1.00 18.34 285 THR A O 1
ATOM 1368 N N . HIS A 1 190 ? -0.334 17.753 -31.449 1.00 16.30 286 HIS A N 1
ATOM 1369 C CA . HIS A 1 190 ? -0.306 16.472 -30.748 1.00 16.56 286 HIS A CA 1
ATOM 1370 C C . HIS A 1 190 ? -0.154 16.587 -29.221 1.00 16.93 286 HIS A C 1
ATOM 1371 O O . HIS A 1 190 ? -0.550 15.652 -28.492 1.00 17.23 286 HIS A O 1
ATOM 1378 N N . ALA A 1 191 ? 0.436 17.687 -28.744 1.00 15.29 287 ALA A N 1
ATOM 1379 C CA . ALA A 1 191 ? 0.618 17.866 -27.299 1.00 15.53 287 ALA A CA 1
ATOM 1380 C C . ALA A 1 191 ? -0.729 17.763 -26.623 1.00 18.88 287 ALA A C 1
ATOM 1381 O O . ALA A 1 191 ? -0.826 17.265 -25.505 1.00 18.93 287 ALA A O 1
ATOM 1383 N N . GLY A 1 192 ? -1.766 18.260 -27.298 1.00 16.76 288 GLY A N 1
ATOM 1384 C CA . GLY A 1 192 ? -3.114 18.193 -26.749 1.00 18.46 288 GLY A CA 1
ATOM 1385 C C . GLY A 1 192 ? -3.610 16.795 -26.399 1.00 22.66 288 GLY A C 1
ATOM 1386 O O . GLY A 1 192 ? -4.375 16.646 -25.460 1.00 21.65 288 GLY A O 1
ATOM 1387 N N . ILE A 1 193 ? -3.147 15.777 -27.110 1.00 18.53 289 ILE A N 1
ATOM 1388 C CA . ILE A 1 193 ? -3.567 14.400 -26.873 1.00 19.46 289 ILE A CA 1
ATOM 1389 C C . ILE A 1 193 ? -2.971 13.926 -25.539 1.00 22.43 289 ILE A C 1
ATOM 1390 O O . ILE A 1 193 ? -3.642 13.239 -24.758 1.00 24.11 289 ILE A O 1
ATOM 1395 N N . TYR A 1 194 ? -1.715 14.290 -25.271 1.00 23.44 290 TYR A N 1
ATOM 1396 C CA . TYR A 1 194 ? -1.096 13.948 -23.988 1.00 22.48 290 TYR A CA 1
ATOM 1397 C C . TYR A 1 194 ? -1.821 14.635 -22.840 1.00 27.36 290 TYR A C 1
ATOM 1398 O O . TYR A 1 194 ? -1.894 14.098 -21.736 1.00 30.28 290 TYR A O 1
ATOM 1407 N N . GLY A 1 195 ? -2.348 15.823 -23.108 1.00 20.91 291 GLY A N 1
ATOM 1408 C CA . GLY A 1 195 ? -3.153 16.538 -22.131 1.00 21.04 291 GLY A CA 1
ATOM 1409 C C . GLY A 1 195 ? -2.805 18.009 -22.091 1.00 21.56 291 GLY A C 1
ATOM 1410 O O . GLY A 1 195 ? -1.779 18.433 -22.643 1.00 20.69 291 GLY A O 1
ATOM 1411 N N . VAL A 1 196 ? -3.659 18.797 -21.445 1.00 19.27 292 VAL A N 1
ATOM 1412 C CA . VAL A 1 196 ? -3.446 20.242 -21.464 1.00 20.34 292 VAL A CA 1
ATOM 1413 C C . VAL A 1 196 ? -2.110 20.608 -20.804 1.00 17.25 292 VAL A C 1
ATOM 1414 O O . VAL A 1 196 ? -1.484 21.594 -21.177 1.00 17.81 292 VAL A O 1
ATOM 1418 N N . ASP A 1 197 ? -1.681 19.839 -19.784 1.00 18.69 293 ASP A N 1
ATOM 1419 C CA A ASP A 1 197 ? -0.388 19.967 -19.126 0.49 23.79 293 ASP A CA 1
ATOM 1420 C CA B ASP A 1 197 ? -0.411 20.176 -19.159 0.51 20.37 293 ASP A CA 1
ATOM 1421 C C . ASP A 1 197 ? 0.751 19.974 -20.148 1.00 21.70 293 ASP A C 1
ATOM 1422 O O . ASP A 1 197 ? 1.726 20.742 -20.090 1.00 19.17 293 ASP A O 1
ATOM 1431 N N . SER A 1 198 ? 0.653 19.007 -21.048 1.00 18.36 294 SER A N 1
ATOM 1432 C CA . SER A 1 198 ? 1.680 18.837 -22.060 1.00 19.39 294 SER A CA 1
ATOM 1433 C C . SER A 1 198 ? 1.714 20.048 -22.975 1.00 19.41 294 SER A C 1
ATOM 1434 O O . SER A 1 198 ? 2.783 20.601 -23.221 1.00 19.72 294 SER A O 1
ATOM 1437 N N . SER A 1 199 ? 0.546 20.521 -23.396 1.00 16.57 295 SER A N 1
ATOM 1438 C CA . SER A 1 199 ? 0.515 21.743 -24.220 1.00 16.83 295 SER A CA 1
ATOM 1439 C C . SER A 1 199 ? 1.104 22.925 -23.494 1.00 18.64 295 SER A C 1
ATOM 1440 O O . SER A 1 199 ? 1.906 23.664 -24.051 1.00 18.00 295 SER A O 1
ATOM 1443 N N . ILE A 1 200 ? 0.707 23.111 -22.225 1.00 16.38 296 ILE A N 1
ATOM 1444 C CA . ILE A 1 200 ? 1.193 24.242 -21.439 1.00 16.45 296 ILE A CA 1
ATOM 1445 C C . ILE A 1 200 ? 2.693 24.209 -21.293 1.00 17.78 296 ILE A C 1
ATOM 1446 O O . ILE A 1 200 ? 3.369 25.201 -21.564 1.00 18.78 296 ILE A O 1
ATOM 1451 N N . HIS A 1 201 ? 3.236 23.066 -20.867 1.00 17.98 297 HIS A N 1
ATOM 1452 C CA . HIS A 1 201 ? 4.685 22.994 -20.668 1.00 18.64 297 HIS A CA 1
ATOM 1453 C C . HIS A 1 201 ? 5.444 23.144 -21.992 1.00 20.05 297 HIS A C 1
ATOM 1454 O O . HIS A 1 201 ? 6.525 23.742 -22.041 1.00 19.71 297 HIS A O 1
ATOM 1461 N N . THR A 1 202 ? 4.874 22.604 -23.066 1.00 17.74 298 THR A N 1
ATOM 1462 C CA . THR A 1 202 ? 5.509 22.730 -24.389 1.00 17.10 298 THR A CA 1
ATOM 1463 C C . THR A 1 202 ? 5.680 24.202 -24.748 1.00 17.71 298 THR A C 1
ATOM 1464 O O . THR A 1 202 ? 6.759 24.610 -25.194 1.00 18.75 298 THR A O 1
ATOM 1468 N N . LEU A 1 203 ? 4.619 25.001 -24.561 1.00 16.80 299 LEU A N 1
ATOM 1469 C CA . LEU A 1 203 ? 4.696 26.419 -24.885 1.00 16.32 299 LEU A CA 1
ATOM 1470 C C . LEU A 1 203 ? 5.527 27.233 -23.870 1.00 17.72 299 LEU A C 1
ATOM 1471 O O . LEU A 1 203 ? 6.215 28.185 -24.250 1.00 20.22 299 LEU A O 1
ATOM 1476 N N . GLU A 1 204 ? 5.472 26.855 -22.595 1.00 21.12 300 GLU A N 1
ATOM 1477 C CA . GLU A 1 204 ? 6.373 27.474 -21.626 1.00 22.78 300 GLU A CA 1
ATOM 1478 C C . GLU A 1 204 ? 7.825 27.301 -22.045 1.00 20.65 300 GLU A C 1
ATOM 1479 O O . GLU A 1 204 ? 8.610 28.260 -22.017 1.00 23.70 300 GLU A O 1
ATOM 1485 N N . ASN A 1 205 ? 8.179 26.089 -22.451 1.00 18.97 301 ASN A N 1
ATOM 1486 C CA . ASN A 1 205 ? 9.556 25.822 -22.872 1.00 20.37 301 ASN A CA 1
ATOM 1487 C C . ASN A 1 205 ? 9.950 26.566 -24.157 1.00 23.53 301 ASN A C 1
ATOM 1488 O O . ASN A 1 205 ? 11.075 27.084 -24.276 1.00 23.35 301 ASN A O 1
ATOM 1493 N N . LEU A 1 206 ? 9.018 26.611 -25.106 1.00 21.92 302 LEU A N 1
ATOM 1494 C CA . LEU A 1 206 ? 9.249 27.273 -26.396 1.00 24.09 302 LEU A CA 1
ATOM 1495 C C . LEU A 1 206 ? 9.486 28.764 -26.204 1.00 24.02 302 LEU A C 1
ATOM 1496 O O . LEU A 1 206 ? 10.465 29.321 -26.728 1.00 25.73 302 LEU A O 1
ATOM 1501 N N . TYR A 1 207 ? 8.622 29.412 -25.418 1.00 23.19 303 TYR A N 1
ATOM 1502 C CA . TYR A 1 207 ? 8.676 30.876 -25.307 1.00 21.39 303 TYR A CA 1
ATOM 1503 C C . TYR A 1 207 ? 9.372 31.400 -24.049 1.00 23.99 303 TYR A C 1
ATOM 1504 O O . TYR A 1 207 ? 9.542 32.607 -23.904 1.00 26.65 303 TYR A O 1
ATOM 1513 N N . GLY A 1 208 ? 9.780 30.507 -23.158 1.00 24.53 304 GLY A N 1
ATOM 1514 C CA . GLY A 1 208 ? 10.502 30.915 -21.951 1.00 31.85 304 GLY A CA 1
ATOM 1515 C C . GLY A 1 208 ? 9.694 31.795 -21.005 1.00 31.22 304 GLY A C 1
ATOM 1516 O O . GLY A 1 208 ? 10.212 32.764 -20.459 1.00 30.93 304 GLY A O 1
ATOM 1517 N N . VAL A 1 209 ? 8.427 31.453 -20.795 1.00 23.37 305 VAL A N 1
ATOM 1518 C CA . VAL A 1 209 ? 7.551 32.222 -19.906 1.00 28.60 305 VAL A CA 1
ATOM 1519 C C . VAL A 1 209 ? 6.737 31.253 -19.083 1.00 29.12 305 VAL A C 1
ATOM 1520 O O . VAL A 1 209 ? 6.544 30.107 -19.479 1.00 28.50 305 VAL A O 1
ATOM 1524 N N . ASP A 1 210 ? 6.299 31.696 -17.910 1.00 25.45 306 ASP A N 1
ATOM 1525 C CA . ASP A 1 210 ? 5.369 30.900 -17.140 1.00 23.48 306 ASP A CA 1
ATOM 1526 C C . ASP A 1 210 ? 3.970 31.170 -17.657 1.00 25.93 306 ASP A C 1
ATOM 1527 O O . ASP A 1 210 ? 3.583 32.331 -17.892 1.00 30.23 306 ASP A O 1
ATOM 1532 N N . ILE A 1 211 ? 3.204 30.106 -17.830 1.00 19.75 307 ILE A N 1
ATOM 1533 C CA . ILE A 1 211 ? 1.794 30.253 -18.161 1.00 18.55 307 ILE A CA 1
ATOM 1534 C C . ILE A 1 211 ? 0.982 30.161 -16.861 1.00 25.48 307 ILE A C 1
ATOM 1535 O O . ILE A 1 211 ? 0.950 29.116 -16.203 1.00 26.50 307 ILE A O 1
ATOM 1540 N N . ASN A 1 212 ? 0.334 31.256 -16.483 1.00 19.48 308 ASN A N 1
ATOM 1541 C CA . ASN A 1 212 ? -0.351 31.282 -15.193 1.00 21.19 308 ASN A CA 1
ATOM 1542 C C . ASN A 1 212 ? -1.630 30.445 -15.182 1.00 27.39 308 ASN A C 1
ATOM 1543 O O . ASN A 1 212 ? -1.933 29.771 -14.201 1.00 24.03 308 ASN A O 1
ATOM 1548 N N . TYR A 1 213 ? -2.369 30.478 -16.284 1.00 22.28 309 TYR A N 1
ATOM 1549 C CA . TYR A 1 213 ? -3.677 29.826 -16.332 1.00 19.92 309 TYR A CA 1
ATOM 1550 C C . TYR A 1 213 ? -3.920 29.259 -17.704 1.00 18.41 309 TYR A C 1
ATOM 1551 O O . TYR A 1 213 ? -3.262 29.656 -18.662 1.00 19.20 309 TYR A O 1
ATOM 1560 N N . TYR A 1 214 ? -4.909 28.372 -17.803 1.00 18.44 310 TYR A N 1
ATOM 1561 C CA . TYR A 1 214 ? -5.335 27.932 -19.133 1.00 15.49 310 TYR A CA 1
ATOM 1562 C C . TYR A 1 214 ? -6.862 27.925 -19.212 1.00 17.28 310 TYR A C 1
ATOM 1563 O O . TYR A 1 214 ? -7.559 27.925 -18.189 1.00 19.86 310 TYR A O 1
ATOM 1572 N N . VAL A 1 215 ? -7.347 27.918 -20.449 1.00 15.64 311 VAL A N 1
ATOM 1573 C CA A VAL A 1 215 ? -8.738 27.589 -20.715 0.41 16.25 311 VAL A CA 1
ATOM 1574 C CA B VAL A 1 215 ? -8.743 27.626 -20.743 0.59 16.71 311 VAL A CA 1
ATOM 1575 C C . VAL A 1 215 ? -8.747 26.652 -21.910 1.00 18.43 311 VAL A C 1
ATOM 1576 O O . VAL A 1 215 ? -8.063 26.885 -22.894 1.00 19.60 311 VAL A O 1
ATOM 1583 N N . ARG A 1 216 ? -9.510 25.579 -21.791 1.00 16.13 312 ARG A N 1
ATOM 1584 C CA . ARG A 1 216 ? -9.600 24.585 -22.846 1.00 19.10 312 ARG A CA 1
ATOM 1585 C C . ARG A 1 216 ? -11.043 24.476 -23.285 1.00 19.07 312 ARG A C 1
ATOM 1586 O O . ARG A 1 216 ? -11.958 24.326 -22.479 1.00 18.93 312 ARG A O 1
ATOM 1594 N N . LEU A 1 217 ? -11.278 24.506 -24.594 1.00 17.64 313 LEU A N 1
ATOM 1595 C CA . LEU A 1 217 ? -12.647 24.436 -25.031 1.00 18.91 313 LEU A CA 1
ATOM 1596 C C . LEU A 1 217 ? -12.696 23.731 -26.381 1.00 18.57 313 LEU A C 1
ATOM 1597 O O . LEU A 1 217 ? -11.676 23.648 -27.025 1.00 19.20 313 LEU A O 1
ATOM 1602 N N . ASN A 1 218 ? -13.851 23.168 -26.714 1.00 25.72 314 ASN A N 1
ATOM 1603 C CA . ASN A 1 218 ? -14.025 22.521 -28.023 1.00 22.43 314 ASN A CA 1
ATOM 1604 C C . ASN A 1 218 ? -15.098 23.184 -28.876 1.00 26.06 314 ASN A C 1
ATOM 1605 O O . ASN A 1 218 ? -15.558 24.266 -28.577 1.00 21.79 314 ASN A O 1
ATOM 1610 N N . PHE A 1 219 ? -15.443 22.583 -30.013 1.00 25.32 315 PHE A N 1
ATOM 1611 C CA . PHE A 1 219 ? -16.438 23.217 -30.865 1.00 30.75 315 PHE A CA 1
ATOM 1612 C C . PHE A 1 219 ? -17.727 23.489 -30.117 1.00 29.07 315 PHE A C 1
ATOM 1613 O O . PHE A 1 219 ? -18.339 24.568 -30.238 1.00 27.24 315 PHE A O 1
ATOM 1621 N N . THR A 1 220 ? -18.192 22.486 -29.369 1.00 29.61 316 THR A N 1
ATOM 1622 C CA . THR A 1 220 ? -19.453 22.616 -28.653 1.00 39.64 316 THR A CA 1
ATOM 1623 C C . THR A 1 220 ? -19.350 23.761 -27.640 1.00 34.20 316 THR A C 1
ATOM 1624 O O . THR A 1 220 ? -20.254 24.602 -27.537 1.00 28.03 316 THR A O 1
ATOM 1628 N N . SER A 1 221 ? -18.218 23.837 -26.936 1.00 34.86 317 SER A N 1
ATOM 1629 C CA . SER A 1 221 ? -17.997 24.931 -25.983 1.00 28.97 317 SER A CA 1
ATOM 1630 C C . SER A 1 221 ? -18.040 26.311 -26.642 1.00 29.39 317 SER A C 1
ATOM 1631 O O . SER A 1 221 ? -18.613 27.247 -26.132 1.00 23.92 317 SER A O 1
ATOM 1634 N N . PHE A 1 222 ? -17.373 26.439 -27.782 1.00 27.25 318 PHE A N 1
ATOM 1635 C CA . PHE A 1 222 ? -17.278 27.713 -28.481 1.00 21.94 318 PHE A CA 1
ATOM 1636 C C . PHE A 1 222 ? -18.667 28.221 -28.949 1.00 21.72 318 PHE A C 1
ATOM 1637 O O . PHE A 1 222 ? -18.960 29.422 -28.877 1.00 23.70 318 PHE A O 1
ATOM 1645 N N . LEU A 1 223 ? -19.447 27.327 -29.558 1.00 25.91 319 LEU A N 1
ATOM 1646 C CA . LEU A 1 223 ? -20.782 27.675 -30.040 1.00 25.84 319 LEU A CA 1
ATOM 1647 C C . LEU A 1 223 ? -21.632 28.289 -28.910 1.00 30.78 319 LEU A C 1
ATOM 1648 O O . LEU A 1 223 ? -22.216 29.368 -29.075 1.00 28.78 319 LEU A O 1
ATOM 1653 N N . LYS A 1 224 ? -21.655 27.596 -27.777 1.00 33.57 320 LYS A N 1
ATOM 1654 C CA . LYS A 1 224 ? -22.364 28.056 -26.564 1.00 34.13 320 LYS A CA 1
ATOM 1655 C C . LYS A 1 224 ? -21.983 29.458 -26.131 1.00 30.36 320 LYS A C 1
ATOM 1656 O O . LYS A 1 224 ? -22.837 30.311 -25.862 1.00 31.48 320 LYS A O 1
ATOM 1662 N N . MET A 1 225 ? -20.677 29.678 -26.044 1.00 26.28 321 MET A N 1
ATOM 1663 C CA . MET A 1 225 ? -20.131 30.964 -25.693 1.00 22.64 321 MET A CA 1
ATOM 1664 C C . MET A 1 225 ? -20.556 32.080 -26.631 1.00 29.65 321 MET A C 1
ATOM 1665 O O . MET A 1 225 ? -20.983 33.121 -26.190 1.00 27.76 321 MET A O 1
ATOM 1670 N N . ILE A 1 226 ? -20.449 31.888 -27.951 1.00 24.94 322 ILE A N 1
ATOM 1671 C CA . ILE A 1 226 ? -20.781 32.998 -28.827 1.00 23.79 322 ILE A CA 1
ATOM 1672 C C . ILE A 1 226 ? -22.257 33.387 -28.700 1.00 29.64 322 ILE A C 1
ATOM 1673 O O . ILE A 1 226 ? -22.646 34.559 -28.764 1.00 31.18 322 ILE A O 1
ATOM 1678 N N . ASP A 1 227 ? -23.078 32.374 -28.521 1.00 25.50 323 ASP A N 1
ATOM 1679 C CA . ASP A 1 227 ? -24.501 32.557 -28.388 1.00 32.33 323 ASP A CA 1
ATOM 1680 C C . ASP A 1 227 ? -24.815 33.398 -27.147 1.00 36.06 323 ASP A C 1
ATOM 1681 O O . ASP A 1 227 ? -25.524 34.406 -27.214 1.00 32.62 323 ASP A O 1
ATOM 1686 N N . LEU A 1 228 ? -24.215 32.999 -26.031 1.00 35.71 324 LEU A N 1
ATOM 1687 C CA . LEU A 1 228 ? -24.501 33.568 -24.721 1.00 30.63 324 LEU A CA 1
ATOM 1688 C C . LEU A 1 228 ? -24.124 35.039 -24.797 1.00 33.35 324 LEU A C 1
ATOM 1689 O O . LEU A 1 228 ? -24.763 35.896 -24.190 1.00 37.23 324 LEU A O 1
ATOM 1694 N N . LEU A 1 229 ? -23.110 35.344 -25.614 1.00 29.36 325 LEU A N 1
ATOM 1695 C CA . LEU A 1 229 ? -22.623 36.704 -25.729 1.00 30.91 325 LEU A CA 1
ATOM 1696 C C . LEU A 1 229 ? -23.417 37.549 -26.699 1.00 28.59 325 LEU A C 1
ATOM 1697 O O . LEU A 1 229 ? -23.175 38.753 -26.815 1.00 42.76 325 LEU A O 1
ATOM 1702 N N . GLY A 1 230 ? -24.320 36.922 -27.440 1.00 34.45 326 GLY A N 1
ATOM 1703 C CA . GLY A 1 230 ? -25.121 37.633 -28.427 1.00 32.17 326 GLY A CA 1
ATOM 1704 C C . GLY A 1 230 ? -24.438 37.710 -29.793 1.00 38.26 326 GLY A C 1
ATOM 1705 O O . GLY A 1 230 ? -24.664 38.637 -30.567 1.00 40.09 326 GLY A O 1
ATOM 1706 N N . GLY A 1 231 ? -23.582 36.739 -30.084 1.00 36.30 327 GLY A N 1
ATOM 1707 C CA . GLY A 1 231 ? -22.795 36.778 -31.309 1.00 36.45 327 GLY A CA 1
ATOM 1708 C C . GLY A 1 231 ? -21.629 37.735 -31.120 1.00 40.92 327 GLY A C 1
ATOM 1709 O O . GLY A 1 231 ? -21.503 38.383 -30.087 1.00 36.26 327 GLY A O 1
ATOM 1710 N N . VAL A 1 232 ? -20.760 37.828 -32.109 1.00 28.50 328 VAL A N 1
ATOM 1711 C CA . VAL A 1 232 ? -19.631 38.763 -32.039 1.00 28.24 328 VAL A CA 1
ATOM 1712 C C . VAL A 1 232 ? -19.508 39.627 -33.310 1.00 32.53 328 VAL A C 1
ATOM 1713 O O . VAL A 1 232 ? -19.980 39.250 -34.383 1.00 36.08 328 VAL A O 1
ATOM 1717 N N . ASP A 1 233 ? -18.870 40.782 -33.201 1.00 33.30 329 ASP A N 1
ATOM 1718 C CA . ASP A 1 233 ? -18.701 41.630 -34.375 1.00 27.16 329 ASP A CA 1
ATOM 1719 C C . ASP A 1 233 ? -17.248 41.790 -34.738 1.00 31.50 329 ASP A C 1
ATOM 1720 O O . ASP A 1 233 ? -16.434 42.136 -33.883 1.00 30.02 329 ASP A O 1
ATOM 1725 N N . VAL A 1 234 ? -16.922 41.540 -36.007 1.00 28.26 330 VAL A N 1
ATOM 1726 C CA . VAL A 1 234 ? -15.543 41.638 -36.485 1.00 28.51 330 VAL A CA 1
ATOM 1727 C C . VAL A 1 234 ? -15.484 42.485 -37.755 1.00 28.55 330 VAL A C 1
ATOM 1728 O O . VAL A 1 234 ? -16.505 42.771 -38.382 1.00 36.06 330 VAL A O 1
ATOM 1732 N N . HIS A 1 235 ? -14.287 42.908 -38.127 1.00 32.01 331 HIS A N 1
ATOM 1733 C CA . HIS A 1 235 ? -14.120 43.581 -39.397 1.00 37.97 331 HIS A CA 1
ATOM 1734 C C . HIS A 1 235 ? -13.343 42.647 -40.283 1.00 35.80 331 HIS A C 1
ATOM 1735 O O . HIS A 1 235 ? -12.198 42.315 -39.983 1.00 31.40 331 HIS A O 1
ATOM 1742 N N . ASN A 1 236 ? -13.967 42.223 -41.376 1.00 37.90 332 ASN A N 1
ATOM 1743 C CA . ASN A 1 236 ? -13.360 41.276 -42.275 1.00 38.21 332 ASN A CA 1
ATOM 1744 C C . ASN A 1 236 ? -12.628 41.988 -43.414 1.00 38.01 332 ASN A C 1
ATOM 1745 O O . ASN A 1 236 ? -13.158 42.919 -44.018 1.00 46.68 332 ASN A O 1
ATOM 1750 N N . ASP A 1 237 ? -11.407 41.548 -43.691 1.00 35.60 333 ASP A N 1
ATOM 1751 C CA . ASP A 1 237 ? -10.514 42.219 -44.631 1.00 47.38 333 ASP A CA 1
ATOM 1752 C C . ASP A 1 237 ? -10.539 41.569 -46.006 1.00 45.98 333 ASP A C 1
ATOM 1753 O O . ASP A 1 237 ? -10.156 42.185 -46.993 1.00 50.12 333 ASP A O 1
ATOM 1758 N N . GLN A 1 238 ? -10.947 40.309 -46.069 1.00 42.94 334 GLN A N 1
ATOM 1759 C CA . GLN A 1 238 ? -10.968 39.608 -47.349 1.00 38.47 334 GLN A CA 1
ATOM 1760 C C . GLN A 1 238 ? -12.226 38.768 -47.470 1.00 34.92 334 GLN A C 1
ATOM 1761 O O . GLN A 1 238 ? -12.616 38.069 -46.543 1.00 38.38 334 GLN A O 1
ATOM 1767 N N . GLU A 1 239 ? -12.884 38.866 -48.615 1.00 33.99 335 GLU A N 1
ATOM 1768 C CA . GLU A 1 239 ? -14.056 38.055 -48.850 1.00 35.95 335 GLU A CA 1
ATOM 1769 C C . GLU A 1 239 ? -13.659 36.580 -48.861 1.00 36.10 335 GLU A C 1
ATOM 1770 O O . GLU A 1 239 ? -12.685 36.185 -49.516 1.00 33.39 335 GLU A O 1
ATOM 1776 N N . PHE A 1 240 ? -14.421 35.759 -48.149 1.00 29.95 336 PHE A N 1
ATOM 1777 C CA . PHE A 1 240 ? -14.181 34.322 -48.192 1.00 31.87 336 PHE A CA 1
ATOM 1778 C C . PHE A 1 240 ? -15.424 33.544 -47.786 1.00 33.80 336 PHE A C 1
ATOM 1779 O O . PHE A 1 240 ? -16.366 34.103 -47.235 1.00 35.61 336 PHE A O 1
ATOM 1787 N N . SER A 1 241 ? -15.441 32.262 -48.112 1.00 33.00 337 SER A N 1
ATOM 1788 C CA . SER A 1 241 ? -16.483 31.401 -47.606 1.00 34.22 337 SER A CA 1
ATOM 1789 C C . SER A 1 241 ? -15.880 30.263 -46.815 1.00 31.47 337 SER A C 1
ATOM 1790 O O . SER A 1 241 ? -14.741 29.878 -47.051 1.00 34.54 337 SER A O 1
ATOM 1793 N N . ALA A 1 242 ? -16.651 29.718 -45.883 1.00 33.48 338 ALA A N 1
ATOM 1794 C CA . ALA A 1 242 ? -16.161 28.670 -44.992 1.00 30.18 338 ALA A CA 1
ATOM 1795 C C . ALA A 1 242 ? -17.048 27.412 -44.993 1.00 34.88 338 ALA A C 1
ATOM 1796 O O . ALA A 1 242 ? -18.229 27.481 -45.316 1.00 35.79 338 ALA A O 1
ATOM 1798 N N . LEU A 1 243 ? -16.457 26.281 -44.605 1.00 34.59 339 LEU A N 1
ATOM 1799 C CA . LEU A 1 243 ? -17.177 25.018 -44.440 1.00 34.85 339 LEU A CA 1
ATOM 1800 C C . LEU A 1 243 ? -17.844 24.607 -45.753 1.00 38.74 339 LEU A C 1
ATOM 1801 O O . LEU A 1 243 ? -19.063 24.448 -45.850 1.00 38.83 339 LEU A O 1
ATOM 1806 N N . HIS A 1 244 ? -17.022 24.478 -46.782 1.00 39.66 340 HIS A N 1
ATOM 1807 C CA . HIS A 1 244 ? -17.509 24.043 -48.086 1.00 42.99 340 HIS A CA 1
ATOM 1808 C C . HIS A 1 244 ? -18.667 24.909 -48.564 1.00 42.45 340 HIS A C 1
ATOM 1809 O O . HIS A 1 244 ? -19.674 24.400 -49.020 1.00 43.14 340 HIS A O 1
ATOM 1816 N N . GLY A 1 245 ? -18.516 26.221 -48.431 1.00 44.66 341 GLY A N 1
ATOM 1817 C CA . GLY A 1 245 ? -19.466 27.162 -48.997 1.00 48.20 341 GLY A CA 1
ATOM 1818 C C . GLY A 1 245 ? -20.673 27.522 -48.145 1.00 47.29 341 GLY A C 1
ATOM 1819 O O . GLY A 1 245 ? -21.479 28.362 -48.546 1.00 45.15 341 GLY A O 1
ATOM 1820 N N . LYS A 1 246 ? -20.801 26.916 -46.965 1.00 41.57 342 LYS A N 1
ATOM 1821 C CA . LYS A 1 246 ? -22.013 27.122 -46.186 1.00 45.70 342 LYS A CA 1
ATOM 1822 C C . LYS A 1 246 ? -22.157 28.588 -45.789 1.00 45.66 342 LYS A C 1
ATOM 1823 O O . LYS A 1 246 ? -23.245 29.168 -45.870 1.00 49.00 342 LYS A O 1
ATOM 1829 N N . PHE A 1 247 ? -21.048 29.200 -45.387 1.00 38.47 343 PHE A N 1
ATOM 1830 C CA . PHE A 1 247 ? -21.090 30.594 -44.971 1.00 36.15 343 PHE A CA 1
ATOM 1831 C C . PHE A 1 247 ? -20.260 31.478 -45.882 1.00 41.14 343 PHE A C 1
ATOM 1832 O O . PHE A 1 247 ? -19.193 31.084 -46.357 1.00 53.87 343 PHE A O 1
ATOM 1840 N N . HIS A 1 248 ? -20.752 32.685 -46.101 1.00 36.49 344 HIS A N 1
ATOM 1841 C CA . HIS A 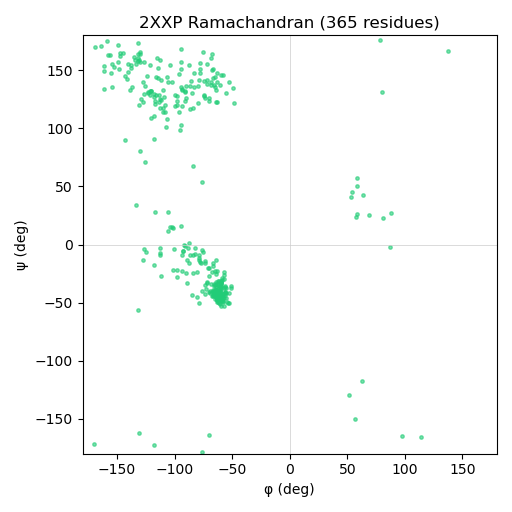1 248 ? -20.071 33.654 -46.932 1.00 32.43 344 HIS A CA 1
ATOM 1842 C C . HIS A 1 248 ? -19.813 34.923 -46.124 1.00 33.62 344 HIS A C 1
ATOM 1843 O O . HIS A 1 248 ? -20.715 35.452 -45.468 1.00 38.05 344 HIS A O 1
ATOM 1850 N N . PHE A 1 249 ? -18.575 35.402 -46.159 1.00 33.37 345 PHE A N 1
ATOM 1851 C CA . PHE A 1 249 ? -18.186 36.587 -45.421 1.00 32.45 345 PHE A CA 1
ATOM 1852 C C . PHE A 1 249 ? -17.662 37.668 -46.347 1.00 37.39 345 PHE A C 1
ATOM 1853 O O . PHE A 1 249 ? -16.573 37.555 -46.916 1.00 37.82 345 PHE A O 1
ATOM 1861 N N . PRO A 1 250 ? -18.449 38.735 -46.507 1.00 42.20 346 PRO A N 1
ATOM 1862 C CA . PRO A 1 250 ? -18.030 39.876 -47.320 1.00 40.82 346 PRO A CA 1
ATOM 1863 C C . PRO A 1 250 ? -17.004 40.736 -46.602 1.00 38.05 346 PRO A C 1
ATOM 1864 O O . PRO A 1 250 ? -16.806 40.617 -45.376 1.00 40.71 346 PRO A O 1
ATOM 1868 N N . VAL A 1 251 ? -16.349 41.603 -47.358 1.00 42.17 347 VAL A N 1
ATOM 1869 C CA . VAL A 1 251 ? -15.447 42.577 -46.777 1.00 45.68 347 VAL A CA 1
ATOM 1870 C C . VAL A 1 251 ? -16.268 43.554 -45.956 1.00 45.86 347 VAL A C 1
ATOM 1871 O O . VAL A 1 251 ? -17.397 43.888 -46.323 1.00 47.68 347 VAL A O 1
ATOM 1875 N N . GLY A 1 252 ? -15.714 43.991 -44.830 1.00 45.77 348 GLY A N 1
ATOM 1876 C CA . GLY A 1 252 ? -16.385 44.974 -44.003 1.00 46.20 348 GLY A CA 1
ATOM 1877 C C . GLY A 1 252 ? -16.815 44.451 -42.646 1.00 45.53 348 GLY A C 1
ATOM 1878 O O . GLY A 1 252 ? -16.392 43.387 -42.204 1.00 42.01 348 GLY A O 1
ATOM 1879 N N . ASN A 1 253 ? -17.671 45.212 -41.984 1.00 44.45 349 ASN A N 1
ATOM 1880 C CA . ASN A 1 253 ? -18.153 44.832 -40.668 1.00 47.91 349 ASN A CA 1
ATOM 1881 C C . ASN A 1 253 ? -19.152 43.696 -40.783 1.00 43.97 349 ASN A C 1
ATOM 1882 O O . ASN A 1 253 ? -20.123 43.785 -41.523 1.00 49.84 349 ASN A O 1
ATOM 1887 N N . VAL A 1 254 ? -18.888 42.623 -40.056 1.00 36.49 350 VAL A N 1
ATOM 1888 C CA . VAL A 1 254 ? -19.703 41.421 -40.102 1.00 33.21 350 VAL A CA 1
ATOM 1889 C C . VAL A 1 254 ? -20.142 41.035 -38.707 1.00 41.04 350 VAL A C 1
ATOM 1890 O O . VAL A 1 254 ? -19.318 40.959 -37.796 1.00 34.40 350 VAL A O 1
ATOM 1894 N N . HIS A 1 255 ? -21.431 40.797 -38.522 1.00 38.72 351 HIS A N 1
ATOM 1895 C CA . HIS A 1 255 ? -21.877 40.178 -37.290 1.00 38.45 351 HIS A CA 1
ATOM 1896 C C . HIS A 1 255 ? -21.917 38.652 -37.454 1.00 32.18 351 HIS A C 1
ATOM 1897 O O . HIS A 1 255 ? -22.458 38.139 -38.444 1.00 36.89 351 HIS A O 1
ATOM 1904 N N . LEU A 1 256 ? -21.329 37.936 -36.497 1.00 30.73 352 LEU A N 1
ATOM 1905 C CA . LEU A 1 256 ? -21.267 36.472 -36.533 1.00 28.11 352 LEU A CA 1
ATOM 1906 C C . LEU A 1 256 ? -22.091 35.820 -35.450 1.00 28.90 352 LEU A C 1
ATOM 1907 O O . LEU A 1 256 ? -21.805 36.006 -34.260 1.00 30.77 352 LEU A O 1
ATOM 1912 N N . ASP A 1 257 ? -23.108 35.049 -35.833 1.00 28.91 353 ASP A N 1
ATOM 1913 C CA . ASP A 1 257 ? -23.790 34.214 -34.853 1.00 30.80 353 ASP A CA 1
ATOM 1914 C C . ASP A 1 257 ? -22.888 33.013 -34.571 1.00 33.73 353 ASP A C 1
ATOM 1915 O O . ASP A 1 257 ? -21.752 32.936 -35.096 1.00 31.71 353 ASP A O 1
ATOM 1920 N N . SER A 1 258 ? -23.336 32.095 -33.722 1.00 29.59 354 SER A N 1
ATOM 1921 C CA . SER A 1 258 ? -22.446 31.019 -33.309 1.00 31.02 354 SER A CA 1
ATOM 1922 C C . SER A 1 258 ? -21.929 30.135 -34.466 1.00 32.36 354 SER A C 1
ATOM 1923 O O . SER A 1 258 ? -20.734 29.926 -34.565 1.00 27.93 354 SER A O 1
ATOM 1926 N N . GLU A 1 259 ? -22.818 29.598 -35.300 1.00 31.66 355 GLU A N 1
ATOM 1927 C CA . GLU A 1 259 ? -22.366 28.716 -36.390 1.00 29.58 355 GLU A CA 1
ATOM 1928 C C . GLU A 1 259 ? -21.488 29.463 -37.401 1.00 30.93 355 GLU A C 1
ATOM 1929 O O . GLU A 1 259 ? -20.476 28.915 -37.874 1.00 29.25 355 GLU A O 1
ATOM 1935 N N . GLN A 1 260 ? -21.852 30.709 -37.704 1.00 29.68 356 GLN A N 1
ATOM 1936 C CA . GLN A 1 260 ? -21.016 31.549 -38.570 1.00 32.19 356 GLN A CA 1
ATOM 1937 C C . GLN A 1 260 ? -19.624 31.763 -37.966 1.00 29.42 356 GLN A C 1
ATOM 1938 O O . GLN A 1 260 ? -18.604 31.615 -38.658 1.00 27.79 356 GLN A O 1
ATOM 1944 N N . ALA A 1 261 ? -19.565 32.107 -36.670 1.00 26.16 357 ALA A N 1
ATOM 1945 C CA . ALA A 1 261 ? -18.273 32.327 -36.033 1.00 24.57 357 ALA A CA 1
ATOM 1946 C C . ALA A 1 261 ? -17.413 31.080 -36.083 1.00 27.67 357 ALA A C 1
ATOM 1947 O O . ALA A 1 261 ? -16.186 31.165 -36.215 1.00 24.33 357 ALA A O 1
ATOM 1949 N N . LEU A 1 262 ? -18.023 29.915 -35.920 1.00 23.86 358 LEU A N 1
ATOM 1950 C CA . LEU A 1 262 ? -17.230 28.682 -35.922 1.00 26.12 358 LEU A CA 1
ATOM 1951 C C . LEU A 1 262 ? -16.628 28.444 -37.332 1.00 28.07 358 LEU A C 1
ATOM 1952 O O . LEU A 1 262 ? -15.475 27.997 -37.470 1.00 26.02 358 LEU A O 1
ATOM 1957 N N . GLY A 1 263 ? -17.417 28.738 -38.356 1.00 27.16 359 GLY A N 1
ATOM 1958 C CA . GLY A 1 263 ? -16.936 28.652 -39.730 1.00 26.36 359 GLY A CA 1
ATOM 1959 C C . GLY A 1 263 ? -15.816 29.648 -39.963 1.00 30.08 359 GLY A C 1
ATOM 1960 O O . GLY A 1 263 ? -14.771 29.324 -40.555 1.00 28.64 359 GLY A O 1
ATOM 1961 N N . PHE A 1 264 ? -16.034 30.869 -39.481 1.00 23.62 360 PHE A N 1
ATOM 1962 C CA . PHE A 1 264 ? -15.050 31.949 -39.595 1.00 27.12 360 PHE A CA 1
ATOM 1963 C C . PHE A 1 264 ? -13.683 31.607 -39.006 1.00 29.63 360 PHE A C 1
ATOM 1964 O O . PHE A 1 264 ? -12.664 32.046 -39.530 1.00 33.27 360 PHE A O 1
ATOM 1972 N N . VAL A 1 265 ? -13.638 30.864 -37.905 1.00 25.95 361 VAL A N 1
ATOM 1973 C CA . VAL A 1 265 ? -12.342 30.526 -37.341 1.00 27.26 361 VAL A CA 1
ATOM 1974 C C . VAL A 1 265 ? -11.757 29.194 -37.824 1.00 25.29 361 VAL A C 1
ATOM 1975 O O . VAL A 1 265 ? -10.630 28.875 -37.493 1.00 25.13 361 VAL A O 1
ATOM 1979 N N . ARG A 1 266 ? -12.512 28.439 -38.608 1.00 26.70 362 ARG A N 1
ATOM 1980 C CA . ARG A 1 266 ? -12.019 27.146 -39.120 1.00 27.89 362 ARG A CA 1
ATOM 1981 C C . ARG A 1 266 ? -11.450 27.182 -40.529 1.00 28.89 362 ARG A C 1
ATOM 1982 O O . ARG A 1 266 ? -10.590 26.367 -40.872 1.00 31.20 362 ARG A O 1
ATOM 1990 N N . GLU A 1 267 ? -11.918 28.104 -41.357 1.00 27.93 363 GLU A N 1
ATOM 1991 C CA . GLU A 1 267 ? -11.489 28.087 -42.761 1.00 29.73 363 GLU A CA 1
ATOM 1992 C C . GLU A 1 267 ? -10.017 28.440 -42.935 1.00 26.94 363 GLU A C 1
ATOM 1993 O O . GLU A 1 267 ? -9.522 29.358 -42.312 1.00 25.99 363 GLU A O 1
ATOM 1999 N N . ARG A 1 268 ? -9.346 27.727 -43.843 1.00 28.52 364 ARG A N 1
ATOM 2000 C CA . ARG A 1 268 ? -7.939 27.987 -44.110 1.00 28.33 364 ARG A CA 1
ATOM 2001 C C . ARG A 1 268 ? -7.628 28.099 -45.607 1.00 27.17 364 ARG A C 1
ATOM 2002 O O . ARG A 1 268 ? -7.068 29.092 -46.072 1.00 31.05 364 ARG A O 1
ATOM 2010 N N . TYR A 1 269 ? -7.964 27.057 -46.355 1.00 26.86 365 TYR A N 1
ATOM 2011 C CA . TYR A 1 269 ? -7.307 26.849 -47.664 1.00 26.73 365 TYR A CA 1
ATOM 2012 C C . TYR A 1 269 ? -7.471 27.970 -48.672 1.00 35.41 365 TYR A C 1
ATOM 2013 O O . TYR A 1 269 ? -6.567 28.228 -49.488 1.00 35.12 365 TYR A O 1
ATOM 2022 N N . SER A 1 270 ? -8.628 28.619 -48.638 1.00 34.28 366 SER A N 1
ATOM 2023 C CA . SER A 1 270 ? -8.936 29.605 -49.675 1.00 36.22 366 SER A CA 1
ATOM 2024 C C . SER A 1 270 ? -8.501 31.003 -49.254 1.00 37.07 366 SER A C 1
ATOM 2025 O O . SER A 1 270 ? -8.702 31.980 -49.990 1.00 37.67 366 SER A O 1
ATOM 2028 N N . LEU A 1 271 ? -7.939 31.112 -48.062 1.00 33.36 367 LEU A N 1
ATOM 2029 C CA . LEU A 1 271 ? -7.503 32.422 -47.606 1.00 32.81 367 LEU A CA 1
ATOM 2030 C C . LEU A 1 271 ? -6.197 32.775 -48.282 1.00 32.50 367 LEU A C 1
ATOM 2031 O O . LEU A 1 271 ? -5.361 31.894 -48.568 1.00 32.38 367 LEU A O 1
ATOM 2036 N N . ALA A 1 272 ? -6.005 34.062 -48.535 1.00 30.16 368 ALA A N 1
ATOM 2037 C CA . ALA A 1 272 ? -4.807 34.501 -49.263 1.00 29.87 368 ALA A CA 1
ATOM 2038 C C . ALA A 1 272 ? -3.532 33.964 -48.618 1.00 33.24 368 ALA A C 1
ATOM 2039 O O . ALA A 1 272 ? -2.615 33.509 -49.305 1.00 35.05 368 ALA A O 1
ATOM 2041 N N . ASP A 1 273 ? -3.489 33.988 -47.292 1.00 27.61 369 ASP A N 1
ATOM 2042 C CA . ASP A 1 273 ? -2.301 33.536 -46.562 1.00 27.89 369 ASP A CA 1
ATOM 2043 C C . ASP A 1 273 ? -2.616 32.310 -45.682 1.00 30.01 369 ASP A C 1
ATOM 2044 O O . ASP A 1 273 ? -1.986 32.105 -44.640 1.00 27.36 369 ASP A O 1
ATOM 2049 N N . GLY A 1 274 ? -3.601 31.516 -46.089 1.00 26.24 370 GLY A N 1
ATOM 2050 C CA . GLY A 1 274 ? -3.802 30.201 -45.512 1.00 24.35 370 GLY A CA 1
ATOM 2051 C C . GLY A 1 274 ? -3.857 30.186 -43.982 1.00 28.47 370 GLY A C 1
ATOM 2052 O O . GLY A 1 274 ? -4.605 30.946 -43.377 1.00 24.87 370 GLY A O 1
ATOM 2053 N N . ASP A 1 275 ? -3.083 29.306 -43.357 1.00 23.08 371 ASP A N 1
ATOM 2054 C CA . ASP A 1 275 ? -3.162 29.136 -41.887 1.00 24.80 371 ASP A CA 1
ATOM 2055 C C . ASP A 1 275 ? -2.852 30.422 -41.114 1.00 27.99 371 ASP A C 1
ATOM 2056 O O . ASP A 1 275 ? -3.402 30.660 -40.032 1.00 22.91 371 ASP A O 1
ATOM 2061 N N . ARG A 1 276 ? -1.964 31.253 -41.650 1.00 25.87 372 ARG A N 1
ATOM 2062 C CA . ARG A 1 276 ? -1.694 32.532 -41.008 1.00 21.20 372 ARG A CA 1
ATOM 2063 C C . ARG A 1 276 ? -2.916 33.458 -40.971 1.00 23.05 372 ARG A C 1
ATOM 2064 O O . ARG A 1 276 ? -3.156 34.148 -39.967 1.00 24.41 372 ARG A O 1
ATOM 2072 N N . ASP A 1 277 ? -3.667 33.494 -42.066 1.00 23.03 373 ASP A N 1
ATOM 2073 C CA . ASP A 1 277 ? -4.906 34.272 -42.109 1.00 24.10 373 ASP A CA 1
ATOM 2074 C C . ASP A 1 277 ? -5.961 33.644 -41.203 1.00 21.94 373 ASP A C 1
ATOM 2075 O O . ASP A 1 277 ? -6.765 34.356 -40.620 1.00 21.52 373 ASP A O 1
ATOM 2080 N N . ARG A 1 278 ? -5.969 32.316 -41.091 1.00 21.46 374 ARG A N 1
ATOM 2081 C CA . ARG A 1 278 ? -6.910 31.680 -40.184 1.00 22.89 374 ARG A CA 1
ATOM 2082 C C . ARG A 1 278 ? -6.542 32.072 -38.770 1.00 21.10 374 ARG A C 1
ATOM 2083 O O . ARG A 1 278 ? -7.420 32.392 -37.961 1.00 20.36 374 ARG A O 1
ATOM 2091 N N . GLY A 1 279 ? -5.239 32.099 -38.480 1.00 19.48 375 GLY A N 1
ATOM 2092 C CA . GLY A 1 279 ? -4.789 32.553 -37.170 1.00 19.07 375 GLY A CA 1
ATOM 2093 C C . GLY A 1 279 ? -5.255 33.973 -36.877 1.00 17.43 375 GLY A C 1
ATOM 2094 O O . GLY A 1 279 ? -5.659 34.283 -35.746 1.00 18.68 375 GLY A O 1
ATOM 2095 N N . ARG A 1 280 ? -5.161 34.852 -37.875 1.00 22.17 376 ARG A N 1
ATOM 2096 C CA . ARG A 1 280 ? -5.646 36.221 -37.694 1.00 21.06 376 ARG A CA 1
ATOM 2097 C C . ARG A 1 280 ? -7.154 36.294 -37.486 1.00 23.72 376 ARG A C 1
ATOM 2098 O O . ARG A 1 280 ? -7.649 37.131 -36.724 1.00 23.78 376 ARG A O 1
ATOM 2106 N N . ASN A 1 281 ? -7.882 35.410 -38.157 1.00 18.05 377 ASN A N 1
ATOM 2107 C CA . ASN A 1 281 ? -9.324 35.379 -37.975 1.00 19.54 377 ASN A CA 1
ATOM 2108 C C . ASN A 1 281 ? -9.669 34.924 -36.560 1.00 21.82 377 ASN A C 1
ATOM 2109 O O . ASN A 1 281 ? -10.603 35.445 -35.965 1.00 20.47 377 ASN A O 1
ATOM 2114 N N . GLN A 1 282 ? -8.931 33.937 -36.047 1.00 17.38 378 GLN A N 1
ATOM 2115 C CA . GLN A 1 282 ? -9.142 33.495 -34.664 1.00 18.07 378 GLN A CA 1
ATOM 2116 C C . GLN A 1 282 ? -8.894 34.650 -33.694 1.00 22.91 378 GLN A C 1
ATOM 2117 O O . GLN A 1 282 ? -9.627 34.825 -32.717 1.00 21.85 378 GLN A O 1
ATOM 2123 N N . GLN A 1 283 ? -7.857 35.435 -33.974 1.00 20.45 379 GLN A N 1
ATOM 2124 C CA . GLN A 1 283 ? -7.516 36.587 -33.139 1.00 20.33 379 GLN A CA 1
ATOM 2125 C C . GLN A 1 283 ? -8.611 37.643 -33.181 1.00 22.62 379 GLN A C 1
ATOM 2126 O O . GLN A 1 283 ? -8.964 38.218 -32.143 1.00 20.62 379 GLN A O 1
ATOM 2132 N N . LYS A 1 284 ? -9.169 37.875 -34.362 1.00 23.25 380 LYS A N 1
ATOM 2133 C CA . LYS A 1 284 ? -10.237 3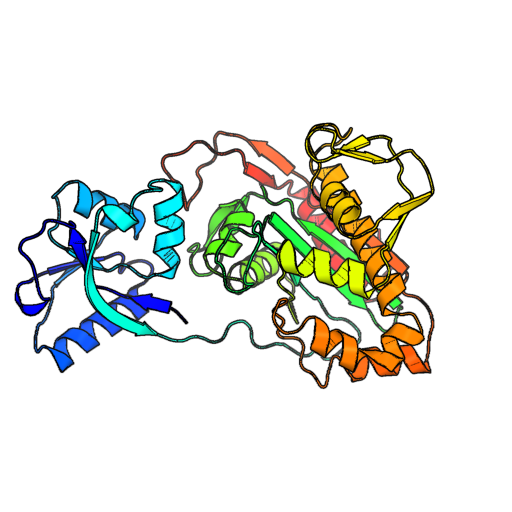8.857 -34.505 1.00 22.88 380 LYS A CA 1
ATOM 2134 C C . LYS A 1 284 ? -11.427 38.445 -33.647 1.00 23.96 380 LYS A C 1
ATOM 2135 O O . LYS A 1 284 ? -12.048 39.266 -32.961 1.00 23.09 380 LYS A O 1
ATOM 2141 N N . VAL A 1 285 ? -11.735 37.155 -33.669 1.00 21.59 381 VAL A N 1
ATOM 2142 C CA . VAL A 1 285 ? -12.838 36.644 -32.859 1.00 22.93 381 VAL A CA 1
ATOM 2143 C C . VAL A 1 285 ? -12.535 36.781 -31.355 1.00 24.52 381 VAL A C 1
ATOM 2144 O O . VAL A 1 285 ? -13.430 37.132 -30.578 1.00 24.02 381 VAL A O 1
ATOM 2148 N N . ILE A 1 286 ? -11.301 36.509 -30.927 1.00 19.91 382 ILE A N 1
ATOM 2149 C CA . ILE A 1 286 ? -10.948 36.702 -29.509 1.00 19.72 382 ILE A CA 1
ATOM 2150 C C . ILE A 1 286 ? -11.148 38.138 -29.110 1.00 17.83 382 ILE A C 1
ATOM 2151 O O . ILE A 1 286 ? -11.719 38.400 -28.031 1.00 20.38 382 ILE A O 1
ATOM 2156 N N . VAL A 1 287 ? -10.697 39.072 -29.950 1.00 20.67 383 VAL A N 1
ATOM 2157 C CA . VAL A 1 287 ? -10.844 40.484 -29.599 1.00 23.99 383 VAL A CA 1
ATOM 2158 C C . VAL A 1 287 ? -12.336 40.793 -29.465 1.00 25.59 383 VAL A C 1
ATOM 2159 O O . VAL A 1 287 ? -12.778 41.459 -28.529 1.00 23.73 383 VAL A O 1
ATOM 2163 N N . ALA A 1 288 ? -13.119 40.250 -30.387 1.00 21.36 384 ALA A N 1
ATOM 2164 C CA . ALA A 1 288 ? -14.568 40.470 -30.365 1.00 20.66 384 ALA A CA 1
ATOM 2165 C C . ALA A 1 288 ? -15.256 39.893 -29.117 1.00 22.73 384 ALA A C 1
ATOM 2166 O O . ALA A 1 288 ? -16.143 40.545 -28.534 1.00 27.09 384 ALA A O 1
ATOM 2168 N N . ILE A 1 289 ? -14.862 38.679 -28.732 1.00 22.25 385 ILE A N 1
ATOM 2169 C CA . ILE A 1 289 ? -15.344 38.054 -27.490 1.00 21.57 385 ILE A CA 1
ATOM 2170 C C . ILE A 1 289 ? -14.974 38.909 -26.279 1.00 25.36 385 ILE A C 1
ATOM 2171 O O . ILE A 1 289 ? -15.806 39.121 -25.378 1.00 25.42 385 ILE A O 1
ATOM 2176 N N . LEU A 1 290 ? -13.740 39.408 -26.255 1.00 22.05 386 LEU A N 1
ATOM 2177 C CA . LEU A 1 290 ? -13.306 40.233 -25.106 1.00 22.85 386 LEU A CA 1
ATOM 2178 C C . LEU A 1 290 ? -14.144 41.499 -25.004 1.00 28.02 386 LEU A C 1
ATOM 2179 O O . LEU A 1 290 ? -14.529 41.909 -23.899 1.00 26.84 386 LEU A O 1
ATOM 2184 N N . GLN A 1 291 ? -14.442 42.102 -26.150 1.00 24.44 387 GLN A N 1
ATOM 2185 C CA . GLN A 1 291 ? -15.346 43.255 -26.193 1.00 23.01 387 GLN A CA 1
ATOM 2186 C C . GLN A 1 291 ? -16.715 42.922 -25.586 1.00 30.33 387 GLN A C 1
ATOM 2187 O O . GLN A 1 291 ? -17.310 43.743 -24.876 1.00 38.22 387 GLN A O 1
ATOM 2193 N N . LYS A 1 292 ? -17.209 41.716 -25.815 1.00 27.56 388 LYS A N 1
ATOM 2194 C CA . LYS A 1 292 ? -18.509 41.339 -25.255 1.00 29.40 388 LYS A CA 1
ATOM 2195 C C . LYS A 1 292 ? -18.382 41.025 -23.765 1.00 29.28 388 LYS A C 1
ATOM 2196 O O . LYS A 1 292 ? -19.254 41.400 -22.961 1.00 31.83 388 LYS A O 1
ATOM 2202 N N . LEU A 1 293 ? -17.296 40.351 -23.388 1.00 22.90 389 LEU A N 1
ATOM 2203 C CA . LEU A 1 293 ? -17.125 39.943 -21.985 1.00 23.84 389 LEU A CA 1
ATOM 2204 C C . LEU A 1 293 ? -16.840 41.125 -21.074 1.00 27.66 389 LEU A C 1
ATOM 2205 O O . LEU A 1 293 ? -17.008 41.029 -19.850 1.00 26.74 389 LEU A O 1
ATOM 2210 N N . THR A 1 294 ? -16.388 42.238 -21.640 1.00 25.20 390 THR A N 1
ATOM 2211 C CA . THR A 1 294 ? -16.113 43.416 -20.813 1.00 27.58 390 THR A CA 1
ATOM 2212 C C . THR A 1 294 ? -17.207 44.454 -20.926 1.00 27.54 390 THR A C 1
ATOM 2213 O O . THR A 1 294 ? -17.029 45.599 -20.509 1.00 32.55 390 THR A O 1
ATOM 2217 N N . SER A 1 295 ? -18.351 44.058 -21.472 1.00 27.45 391 SER A N 1
ATOM 2218 C CA . SER A 1 295 ? -19.514 44.952 -21.472 1.00 33.45 391 SER A CA 1
ATOM 2219 C C . SER A 1 295 ? -20.035 45.039 -20.046 1.00 28.58 391 SER A C 1
ATOM 2220 O O . SER A 1 295 ? -19.825 44.130 -19.262 1.00 25.50 391 SER A O 1
ATOM 2223 N N . THR A 1 296 ? -20.719 46.119 -19.689 1.00 31.00 392 THR A N 1
ATOM 2224 C CA . THR A 1 296 ? -21.158 46.227 -18.304 1.00 31.87 392 THR A CA 1
ATOM 2225 C C . THR A 1 296 ? -22.119 45.092 -17.930 1.00 28.24 392 THR A C 1
ATOM 2226 O O . THR A 1 296 ? -22.075 44.568 -16.815 1.00 32.34 392 THR A O 1
ATOM 2230 N N . GLU A 1 297 ? -22.976 44.712 -18.871 1.00 31.41 393 GLU A N 1
ATOM 2231 C CA . GLU A 1 297 ? -23.940 43.643 -18.626 1.00 37.28 393 GLU A CA 1
ATOM 2232 C C . GLU A 1 297 ? -23.234 42.305 -18.355 1.00 32.35 393 GLU A C 1
ATOM 2233 O O . GLU A 1 297 ? -23.571 41.620 -17.382 1.00 33.02 393 GLU A O 1
ATOM 2239 N N . ALA A 1 298 ? -22.252 41.950 -19.194 1.00 29.97 394 ALA A N 1
ATOM 2240 C CA . ALA A 1 298 ? -21.540 40.675 -19.023 1.00 24.20 394 ALA A CA 1
ATOM 2241 C C . ALA A 1 298 ? -20.794 40.650 -17.694 1.00 28.48 394 ALA A C 1
ATOM 2242 O O . ALA A 1 298 ? -20.767 39.640 -16.982 1.00 29.17 394 ALA A O 1
ATOM 2244 N N . LEU A 1 299 ? -20.165 41.770 -17.357 1.00 28.39 395 LEU A N 1
ATOM 2245 C CA . LEU A 1 299 ? -19.413 41.829 -16.111 1.00 26.27 395 LEU A CA 1
ATOM 2246 C C . LEU A 1 299 ? -20.355 41.679 -14.925 1.00 29.52 395 LEU A C 1
ATOM 2247 O O . LEU A 1 299 ? -20.081 40.910 -14.010 1.00 34.30 395 LEU A O 1
ATOM 2252 N N . LYS A 1 300 ? -21.459 42.420 -14.939 1.00 27.71 396 LYS A N 1
ATOM 2253 C CA . LYS A 1 300 ? -22.408 42.334 -13.833 1.00 37.45 396 LYS A CA 1
ATOM 2254 C C . LYS A 1 300 ? -22.933 40.897 -13.696 1.00 32.77 396 LYS A C 1
ATOM 2255 O O . LYS A 1 300 ? -23.146 40.404 -12.587 1.00 38.07 396 LYS A O 1
ATOM 2261 N N . ASN A 1 301 ? -23.103 40.224 -14.831 1.00 30.87 397 ASN A N 1
ATOM 2262 C CA . ASN A 1 301 ? -23.716 38.893 -14.866 1.00 29.67 397 ASN A CA 1
ATOM 2263 C C . ASN A 1 301 ? -22.732 37.741 -15.101 1.00 28.45 397 ASN A C 1
ATOM 2264 O O . ASN A 1 301 ? -23.089 36.693 -15.670 1.00 27.59 397 ASN A O 1
ATOM 2269 N N . TYR A 1 302 ? -21.488 37.969 -14.675 1.00 26.12 398 TYR A N 1
ATOM 2270 C CA . TYR A 1 302 ? -20.417 36.997 -14.819 1.00 28.45 398 TYR A CA 1
ATOM 2271 C C . TYR A 1 302 ? -20.767 35.623 -14.198 1.00 24.17 398 TYR A C 1
ATOM 2272 O O . TYR A 1 302 ? -20.395 34.606 -14.779 1.00 26.45 398 TYR A O 1
ATOM 2281 N N . SER A 1 303 ? -21.463 35.594 -13.061 1.00 31.19 399 SER A N 1
ATOM 2282 C CA . SER A 1 303 ? -21.788 34.308 -12.427 1.00 28.40 399 SER A CA 1
ATOM 2283 C C . SER A 1 303 ? -22.690 33.499 -13.334 1.00 26.04 399 SER A C 1
ATOM 2284 O O . SER A 1 303 ? -22.557 32.285 -13.425 1.00 24.73 399 SER A O 1
ATOM 2287 N N . THR 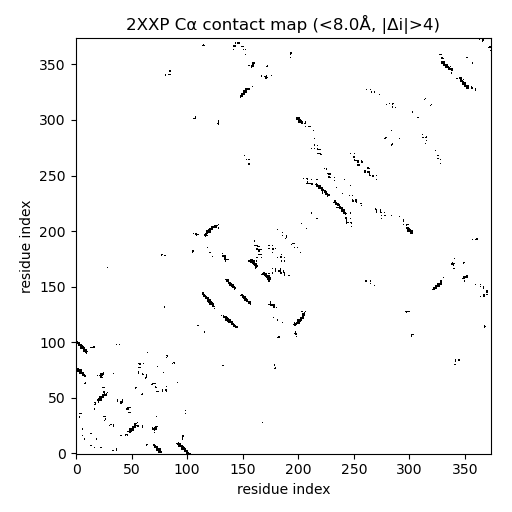A 1 304 ? -23.630 34.166 -13.991 1.00 25.16 400 THR A N 1
ATOM 2288 C CA . THR A 1 304 ? -24.499 33.456 -14.943 1.00 24.40 400 THR A CA 1
ATOM 2289 C C . THR A 1 304 ? -23.687 32.882 -16.092 1.00 25.57 400 THR A C 1
ATOM 2290 O O . THR A 1 304 ? -23.942 31.767 -16.546 1.00 24.33 400 THR A O 1
ATOM 2294 N N . ILE A 1 305 ? -22.704 33.640 -16.565 1.00 23.47 401 ILE A N 1
ATOM 2295 C CA . ILE A 1 305 ? -21.850 33.163 -17.645 1.00 25.52 401 ILE A CA 1
ATOM 2296 C C . ILE A 1 305 ? -20.993 31.989 -17.163 1.00 25.62 401 ILE A C 1
ATOM 2297 O O . ILE A 1 305 ? -20.908 30.985 -17.855 1.00 28.86 401 ILE A O 1
ATOM 2302 N N . ILE A 1 306 ? -20.408 32.087 -15.962 1.00 29.94 402 ILE A N 1
ATOM 2303 C CA . ILE A 1 306 ? -19.697 30.941 -15.377 1.00 26.86 402 ILE A CA 1
ATOM 2304 C C . ILE A 1 306 ? -20.650 29.722 -15.338 1.00 28.08 402 ILE A C 1
ATOM 2305 O O . ILE A 1 306 ? -20.292 28.633 -15.799 1.00 28.02 402 ILE A O 1
ATOM 2310 N N . ASN A 1 307 ? -21.861 29.914 -14.827 1.00 28.44 403 ASN A N 1
ATOM 2311 C CA . ASN A 1 307 ? -22.826 28.813 -14.706 1.00 27.34 403 ASN A CA 1
ATOM 2312 C C . ASN A 1 307 ? -23.144 28.190 -16.058 1.00 27.50 403 ASN A C 1
ATOM 2313 O O . ASN A 1 307 ? -23.401 26.985 -16.165 1.00 29.92 403 ASN A O 1
ATOM 2318 N N . SER A 1 308 ? -23.192 29.039 -17.074 1.00 26.59 404 SER A N 1
ATOM 2319 C CA . SER A 1 308 ? -23.684 28.606 -18.371 1.00 24.71 404 SER A CA 1
ATOM 2320 C C . SER A 1 308 ? -22.598 27.855 -19.150 1.00 30.26 404 SER A C 1
ATOM 2321 O O . SER A 1 308 ? -22.912 27.059 -20.007 1.00 29.19 404 SER A O 1
ATOM 2324 N N . LEU A 1 309 ? -21.340 28.110 -18.826 1.00 26.73 405 LEU A N 1
ATOM 2325 C CA . LEU A 1 309 ? -20.223 27.527 -19.571 1.00 28.06 405 LEU A CA 1
ATOM 2326 C C . LEU A 1 309 ? -19.391 26.508 -18.787 1.00 30.79 405 LEU A C 1
ATOM 2327 O O . LEU A 1 309 ? -18.556 25.827 -19.383 1.00 31.46 405 LEU A O 1
ATOM 2332 N N . GLN A 1 310 ? -19.614 26.377 -17.472 1.00 31.58 406 GLN A N 1
ATOM 2333 C CA . GLN A 1 310 ? -18.675 25.601 -16.650 1.00 30.42 406 GLN A CA 1
ATOM 2334 C C . GLN A 1 310 ? -18.586 24.119 -17.080 1.00 35.01 406 GLN A C 1
ATOM 2335 O O . GLN A 1 310 ? -17.536 23.484 -16.959 1.00 37.77 406 GLN A O 1
ATOM 2341 N N . ASP A 1 311 ? -19.664 23.561 -17.596 1.00 30.32 407 ASP A N 1
ATOM 2342 C CA . ASP A 1 311 ? -19.587 22.151 -17.929 1.00 37.00 407 ASP A CA 1
ATOM 2343 C C . ASP A 1 311 ? -19.049 21.906 -19.337 1.00 33.44 407 ASP A C 1
ATOM 2344 O O . ASP A 1 311 ? -18.931 20.766 -19.756 1.00 35.76 407 ASP A O 1
ATOM 2349 N N . SER A 1 312 ? -18.691 22.964 -20.060 1.00 28.78 408 SER A N 1
ATOM 2350 C CA . SER A 1 312 ? -18.145 22.747 -21.411 1.00 29.13 408 SER A CA 1
ATOM 2351 C C . SER A 1 312 ? -16.808 23.416 -21.631 1.00 24.59 408 SER A C 1
ATOM 2352 O O . SER A 1 312 ? -16.220 23.295 -22.726 1.00 25.31 408 SER A O 1
ATOM 2355 N N . ILE A 1 313 ? -16.338 24.158 -20.637 1.00 23.53 409 ILE A N 1
ATOM 2356 C CA . ILE A 1 313 ? -15.024 24.792 -20.749 1.00 23.95 409 ILE A CA 1
ATOM 2357 C C . ILE A 1 313 ? -14.180 24.525 -19.510 1.00 29.32 409 ILE A C 1
ATOM 2358 O O . ILE A 1 313 ? -14.583 24.901 -18.393 1.00 38.95 409 ILE A O 1
ATOM 2363 N N . GLN A 1 314 ? -13.029 23.877 -19.697 1.00 20.59 410 GLN A N 1
ATOM 2364 C CA . GLN A 1 314 ? -12.121 23.648 -18.591 1.00 22.64 410 GLN A CA 1
ATOM 2365 C C . GLN A 1 314 ? -11.168 24.813 -18.368 1.00 20.44 410 GLN A C 1
ATOM 2366 O O . GLN A 1 314 ? -10.598 25.376 -19.299 1.00 22.77 410 GLN A O 1
ATOM 2372 N N . THR A 1 315 ? -10.983 25.170 -17.095 1.00 20.49 411 THR A N 1
ATOM 2373 C CA . THR A 1 315 ? -10.016 26.201 -16.774 1.00 19.71 411 THR A CA 1
ATOM 2374 C C . THR A 1 315 ? -9.484 26.005 -15.370 1.00 21.88 411 THR A C 1
ATOM 2375 O O . THR A 1 315 ? -10.183 25.439 -14.511 1.00 27.23 411 THR A O 1
ATOM 2379 N N . ASN A 1 316 ? -8.267 26.463 -15.132 1.00 20.28 412 ASN A N 1
ATOM 2380 C CA . ASN A 1 316 ? -7.735 26.489 -13.771 1.00 22.27 412 ASN A CA 1
ATOM 2381 C C . ASN A 1 316 ? -7.713 27.914 -13.205 1.00 23.08 412 ASN A C 1
ATOM 2382 O O . ASN A 1 316 ? -7.137 28.151 -12.147 1.00 24.92 412 ASN A O 1
ATOM 2387 N N . VAL A 1 317 ? -8.373 28.861 -13.881 1.00 22.75 413 VAL A N 1
ATOM 2388 C CA . VAL A 1 317 ? -8.461 30.210 -13.303 1.00 24.96 413 VAL A CA 1
ATOM 2389 C C . VAL A 1 317 ? -9.272 30.126 -11.998 1.00 22.84 413 VAL A C 1
ATOM 2390 O O . VAL A 1 317 ? -10.416 29.683 -12.007 1.00 23.32 413 VAL A O 1
ATOM 2394 N N . PRO A 1 318 ? -8.677 30.550 -10.882 1.00 21.41 414 PRO A N 1
ATOM 2395 C CA . PRO A 1 318 ? -9.450 30.407 -9.631 1.00 23.14 414 PRO A CA 1
ATOM 2396 C C . PRO A 1 318 ? -10.689 31.312 -9.603 1.00 20.23 414 PRO A C 1
ATOM 2397 O O . PRO A 1 318 ? -10.694 32.391 -10.183 1.00 23.53 414 PRO A O 1
ATOM 2401 N N . LEU A 1 319 ? -11.727 30.891 -8.885 1.00 23.30 415 LEU A N 1
ATOM 2402 C CA . LEU A 1 319 ? -12.903 31.729 -8.787 1.00 23.10 415 LEU A CA 1
ATOM 2403 C C . LEU A 1 319 ? -12.556 33.133 -8.243 1.00 24.44 415 LEU A C 1
ATOM 2404 O O . LEU A 1 319 ? -13.041 34.143 -8.771 1.00 23.17 415 LEU A O 1
ATOM 2409 N N . GLU A 1 320 ? -11.713 33.210 -7.209 1.00 26.38 416 GLU A N 1
ATOM 2410 C CA . GLU A 1 320 ? -11.368 34.523 -6.667 1.00 26.14 416 GLU A CA 1
ATOM 2411 C C . GLU A 1 320 ? -10.716 35.417 -7.721 1.00 23.94 416 GLU A C 1
ATOM 2412 O O . GLU A 1 320 ? -10.896 36.646 -7.730 1.00 26.27 416 GLU A O 1
ATOM 2418 N N . THR A 1 321 ? -9.960 34.804 -8.625 1.00 24.05 417 THR A N 1
ATOM 2419 C CA . THR A 1 321 ? -9.236 35.587 -9.610 1.00 24.35 417 THR A CA 1
ATOM 2420 C C . THR A 1 321 ? -10.218 36.133 -10.643 1.00 22.11 417 THR A C 1
ATOM 2421 O O . THR A 1 321 ? -10.137 37.295 -11.036 1.00 23.07 417 THR A O 1
ATOM 2425 N N . MET A 1 322 ? -11.162 35.296 -11.066 1.00 22.75 418 MET A N 1
ATOM 2426 C CA A MET A 1 322 ? -12.220 35.745 -11.968 0.55 24.04 418 MET A CA 1
ATOM 2427 C CA B MET A 1 322 ? -12.226 35.748 -11.962 0.45 24.14 418 MET A CA 1
ATOM 2428 C C . MET A 1 322 ? -12.955 36.932 -11.338 1.00 24.80 418 MET A C 1
ATOM 2429 O O . MET A 1 322 ? -13.190 37.949 -11.992 1.00 24.79 418 MET A O 1
ATOM 2438 N N . ILE A 1 323 ? -13.319 36.797 -10.053 1.00 22.27 419 ILE A N 1
ATOM 2439 C CA . ILE A 1 323 ? -14.028 37.858 -9.352 1.00 23.19 419 ILE A CA 1
ATOM 2440 C C . ILE A 1 323 ? -13.198 39.146 -9.303 1.00 21.13 419 ILE A C 1
ATOM 2441 O O . ILE A 1 323 ? -13.721 40.239 -9.545 1.00 23.56 419 ILE A O 1
ATOM 2446 N N . ASN A 1 324 ? -11.898 39.015 -9.043 1.00 21.79 420 ASN A N 1
ATOM 2447 C CA . ASN A 1 324 ? -11.027 40.207 -9.033 1.00 24.72 420 ASN A CA 1
ATOM 2448 C C . ASN A 1 324 ? -10.933 40.866 -10.414 1.00 24.92 420 ASN A C 1
ATOM 2449 O O . ASN A 1 324 ? -11.052 42.099 -10.536 1.00 25.73 420 ASN A O 1
ATOM 2454 N N . LEU A 1 325 ? -10.744 40.051 -11.444 1.00 20.71 421 LEU A N 1
ATOM 2455 C CA . LEU A 1 325 ? -10.607 40.602 -12.794 1.00 22.06 421 LEU A CA 1
ATOM 2456 C C . LEU A 1 325 ? -11.876 41.329 -13.206 1.00 23.66 421 LEU A C 1
ATOM 2457 O O . LEU A 1 325 ? -11.826 42.444 -13.750 1.00 23.48 421 LEU A O 1
ATOM 2462 N N . VAL A 1 326 ? -13.010 40.678 -12.960 1.00 21.26 422 VAL A N 1
ATOM 2463 C CA . VAL A 1 326 ? -14.309 41.238 -13.304 1.00 21.37 422 VAL A CA 1
ATOM 2464 C C . VAL A 1 326 ? -14.553 42.531 -12.564 1.00 26.41 422 VAL A C 1
ATOM 2465 O O . VAL A 1 326 ? -14.911 43.554 -13.142 1.00 26.95 422 VAL A O 1
ATOM 2469 N N . ASN A 1 327 ? -14.360 42.511 -11.256 1.00 22.81 423 ASN A N 1
ATOM 2470 C CA . ASN A 1 327 ? -14.747 43.685 -10.505 1.00 24.57 423 ASN A CA 1
ATOM 2471 C C . ASN A 1 327 ? -13.820 44.870 -10.741 1.00 25.50 423 ASN A C 1
ATOM 2472 O O . ASN A 1 327 ? -14.268 46.019 -10.710 1.00 29.56 423 ASN A O 1
ATOM 2477 N N . ALA A 1 328 ? -12.539 44.592 -10.981 1.00 26.37 424 ALA A N 1
ATOM 2478 C CA . ALA A 1 328 ? -11.605 45.665 -11.291 1.00 31.69 424 ALA A CA 1
ATOM 2479 C C . ALA A 1 328 ? -12.066 46.367 -12.561 1.00 30.11 424 ALA A C 1
ATOM 2480 O O . ALA A 1 328 ? -12.076 47.589 -12.645 1.00 31.74 424 ALA A O 1
ATOM 2482 N N . GLN A 1 329 ? -12.482 45.570 -13.536 1.00 28.36 425 GLN A N 1
ATOM 2483 C CA . GLN A 1 329 ? -12.904 46.103 -14.816 1.00 32.17 425 GLN A CA 1
ATOM 2484 C C . GLN A 1 329 ? -14.215 46.867 -14.624 1.00 35.81 425 GLN A C 1
ATOM 2485 O O . GLN A 1 329 ? -14.411 47.926 -15.212 1.00 39.17 425 GLN A O 1
ATOM 2491 N N . LEU A 1 330 ? -15.105 46.315 -13.799 1.00 36.95 426 LEU A N 1
ATOM 2492 C CA . LEU A 1 330 ? -16.400 46.938 -13.493 1.00 42.05 426 LEU A CA 1
ATOM 2493 C C . LEU A 1 330 ? -16.236 48.339 -12.964 1.00 44.62 426 LEU A C 1
ATOM 2494 O O . LEU A 1 330 ? -16.999 49.240 -13.314 1.00 48.52 426 LEU A O 1
ATOM 2499 N N . GLU A 1 331 ? -15.245 48.508 -12.100 1.00 42.45 427 GLU A N 1
ATOM 2500 C CA . GLU A 1 331 ? -15.058 49.758 -11.389 1.00 51.51 427 GLU A CA 1
ATOM 2501 C C . GLU A 1 331 ? -14.263 50.780 -12.176 1.00 56.32 427 GLU A C 1
ATOM 2502 O O . GLU A 1 331 ? -14.609 51.959 -12.190 1.00 61.91 427 GLU A O 1
ATOM 2508 N N . SER A 1 332 ? -13.187 50.338 -12.809 1.00 54.39 428 SER A N 1
ATOM 2509 C CA . SER A 1 332 ? -12.290 51.268 -13.480 1.00 58.76 428 SER A CA 1
ATOM 2510 C C . SER A 1 332 ? -12.701 51.486 -14.928 1.00 52.41 428 SER A C 1
ATOM 2511 O O . SER A 1 332 ? -12.394 52.520 -15.518 1.00 56.32 428 SER A O 1
ATOM 2514 N N . GLY A 1 333 ? -13.407 50.512 -15.493 1.00 49.15 429 GLY A N 1
ATOM 2515 C CA . GLY A 1 333 ? -13.722 50.522 -16.910 1.00 43.36 429 GLY A CA 1
ATOM 2516 C C . GLY A 1 333 ? -12.446 50.609 -17.726 1.00 49.44 429 GLY A C 1
ATOM 2517 O O . GLY A 1 333 ? -11.396 50.142 -17.286 1.00 49.67 429 GLY A O 1
ATOM 2518 N N . GLY A 1 334 ? -12.534 51.218 -18.905 1.00 55.93 430 GLY A N 1
ATOM 2519 C CA . GLY A 1 334 ? -11.368 51.422 -19.748 1.00 61.54 430 GLY A CA 1
ATOM 2520 C C . GLY A 1 334 ? -11.000 50.175 -20.526 1.00 60.68 430 GLY A C 1
ATOM 2521 O O . GLY A 1 334 ? -10.904 49.087 -19.966 1.00 62.40 430 GLY A O 1
ATOM 2522 N N . ASN A 1 335 ? -10.785 50.326 -21.824 1.00 58.46 431 ASN A N 1
ATOM 2523 C CA . ASN A 1 335 ? -10.562 49.161 -22.660 1.00 58.07 431 ASN A CA 1
ATOM 2524 C C . ASN A 1 335 ? -9.105 48.704 -22.747 1.00 44.43 431 ASN A C 1
ATOM 2525 O O . ASN A 1 335 ? -8.168 49.482 -22.550 1.00 41.44 431 ASN A O 1
ATOM 2530 N N . TYR A 1 336 ? -8.922 47.425 -23.034 1.00 44.22 432 TYR A N 1
ATOM 2531 C CA . TYR A 1 336 ? -7.596 46.922 -23.332 1.00 34.33 432 TYR A CA 1
ATOM 2532 C C . TYR A 1 336 ? -7.303 47.133 -24.818 1.00 32.45 432 TYR A C 1
ATOM 2533 O O . TYR A 1 336 ? -8.191 46.981 -25.669 1.00 43.20 432 TYR A O 1
ATOM 2542 N N . LYS A 1 337 ? -6.076 47.514 -25.128 1.00 32.61 433 LYS A N 1
ATOM 2543 C CA . LYS A 1 337 ? -5.630 47.547 -26.511 1.00 34.63 433 LYS A CA 1
ATOM 2544 C C . LYS A 1 337 ? -5.025 46.177 -26.784 1.00 34.24 433 LYS A C 1
ATOM 2545 O O . LYS A 1 337 ? -4.229 45.683 -25.983 1.00 29.27 433 LYS A O 1
ATOM 2551 N N . VAL A 1 338 ? -5.416 45.569 -27.899 1.00 29.23 434 VAL A N 1
ATOM 2552 C CA . VAL A 1 338 ? -4.958 44.219 -28.237 1.00 30.24 434 VAL A CA 1
ATOM 2553 C C . VAL A 1 338 ? -4.048 44.186 -29.446 1.00 33.85 434 VAL A C 1
ATOM 2554 O O . VAL A 1 338 ? -4.413 44.674 -30.521 1.00 37.06 434 VAL A O 1
ATOM 2558 N N . ASN A 1 339 ? -2.857 43.617 -29.284 1.00 26.04 435 ASN A N 1
ATOM 2559 C CA . ASN A 1 339 ? -2.002 43.342 -30.423 1.00 26.75 435 ASN A CA 1
ATOM 2560 C C . ASN A 1 339 ? -1.861 41.832 -30.613 1.00 22.60 435 ASN A C 1
ATOM 2561 O O . ASN A 1 339 ? -2.120 41.068 -29.692 1.00 23.55 435 ASN A O 1
ATOM 2566 N N . SER A 1 340 ? -1.497 41.444 -31.829 1.00 27.55 436 SER A N 1
ATOM 2567 C CA . SER A 1 340 ? -1.375 40.033 -32.185 1.00 24.26 436 SER A CA 1
ATOM 2568 C C . SER A 1 340 ? -0.089 39.763 -32.933 1.00 24.02 436 SER A C 1
ATOM 2569 O O . SER A 1 340 ? 0.455 40.651 -33.609 1.00 26.59 436 SER A O 1
ATOM 2572 N N . GLN A 1 341 ? 0.367 38.516 -32.847 1.00 23.38 437 GLN A N 1
ATOM 2573 C CA . GLN A 1 341 ? 1.530 38.052 -33.565 1.00 22.48 437 GLN A CA 1
ATOM 2574 C C . GLN A 1 341 ? 1.430 36.544 -33.729 1.00 24.28 437 GLN A C 1
ATOM 2575 O O . GLN A 1 341 ? 0.627 35.887 -33.047 1.00 23.73 437 GLN A O 1
ATOM 2581 N N . ASP A 1 342 ? 2.219 36.003 -34.655 1.00 23.89 438 ASP A N 1
ATOM 2582 C CA . ASP A 1 342 ? 2.184 34.561 -34.900 1.00 24.47 438 ASP A CA 1
ATOM 2583 C C . ASP A 1 342 ? 3.594 34.080 -35.168 1.00 26.31 438 ASP A C 1
ATOM 2584 O O . ASP A 1 342 ? 4.392 34.777 -35.813 1.00 31.18 438 ASP A O 1
ATOM 2589 N N . LEU A 1 343 ? 3.901 32.887 -34.675 1.00 21.80 439 LEU A N 1
ATOM 2590 C CA . LEU A 1 343 ? 5.222 32.305 -34.905 1.00 21.25 439 LEU A CA 1
ATOM 2591 C C . LEU A 1 343 ? 5.302 31.819 -36.349 1.00 24.11 439 LEU A C 1
ATOM 2592 O O . LEU A 1 343 ? 4.429 31.081 -36.806 1.00 24.52 439 LEU A O 1
ATOM 2597 N N . LYS A 1 344 ? 6.349 32.244 -37.057 1.00 22.76 440 LYS A N 1
ATOM 2598 C CA . LYS A 1 344 ? 6.541 31.911 -38.467 1.00 25.46 440 LYS A CA 1
ATOM 2599 C C . LYS A 1 344 ? 7.429 30.698 -38.667 1.00 29.66 440 LYS A C 1
ATOM 2600 O O . LYS A 1 344 ? 8.231 30.363 -37.791 1.00 27.10 440 LYS A O 1
ATOM 2606 N N . GLY A 1 345 ? 7.284 30.045 -39.822 1.00 25.42 441 GLY A N 1
ATOM 2607 C CA . GLY A 1 345 ? 8.115 28.900 -40.150 1.00 28.12 441 GLY A CA 1
ATOM 2608 C C . GLY A 1 345 ? 7.977 28.436 -41.591 1.00 31.90 441 GLY A C 1
ATOM 2609 O O . GLY A 1 345 ? 7.338 29.097 -42.399 1.00 36.52 441 GLY A O 1
ATOM 2610 N N . THR A 1 346 ? 8.583 27.288 -41.891 1.00 28.38 442 THR A N 1
ATOM 2611 C CA . THR A 1 346 ? 8.607 26.722 -43.232 1.00 32.04 442 THR A CA 1
ATOM 2612 C C . THR A 1 346 ? 7.978 25.323 -43.228 1.00 30.35 442 THR A C 1
ATOM 2613 O O . THR A 1 346 ? 8.350 24.471 -42.419 1.00 27.96 442 THR A O 1
ATOM 2617 N N . GLY A 1 347 ? 7.024 25.083 -44.127 1.00 30.09 443 GLY A N 1
ATOM 2618 C CA . GLY A 1 347 ? 6.414 23.757 -44.213 1.00 27.40 443 GLY A CA 1
ATOM 2619 C C . GLY A 1 347 ? 7.383 22.709 -44.731 1.00 27.42 443 GLY A C 1
ATOM 2620 O O . GLY A 1 347 ? 8.128 22.952 -45.685 1.00 32.99 443 GLY A O 1
ATOM 2621 N N . ARG A 1 348 ? 7.366 21.534 -44.109 1.00 22.18 444 ARG A N 1
ATOM 2622 C CA . ARG A 1 348 ? 8.198 20.405 -44.501 1.00 27.46 444 ARG A CA 1
ATOM 2623 C C . ARG A 1 348 ? 7.437 19.085 -44.391 1.00 27.47 444 ARG A C 1
ATOM 2624 O O . ARG A 1 348 ? 6.552 18.953 -43.550 1.00 26.67 444 ARG A O 1
ATOM 2632 N N . MET A 1 349 ? 7.762 18.124 -45.261 1.00 27.91 445 MET A N 1
ATOM 2633 C CA . MET A 1 349 ? 7.147 16.788 -45.169 1.00 24.67 445 MET A CA 1
ATOM 2634 C C . MET A 1 349 ? 8.155 15.741 -44.777 1.00 27.88 445 MET A C 1
ATOM 2635 O O . MET A 1 349 ? 7.806 14.569 -44.671 1.00 30.12 445 MET A O 1
ATOM 2640 N N . ASP A 1 350 ? 9.414 16.139 -44.629 1.00 25.37 446 ASP A N 1
ATOM 2641 C CA . ASP A 1 350 ? 10.462 15.162 -44.398 1.00 25.28 446 ASP A CA 1
ATOM 2642 C C . ASP A 1 350 ? 10.987 15.069 -42.965 1.00 28.91 446 ASP A C 1
ATOM 2643 O O . ASP A 1 350 ? 12.034 14.474 -42.730 1.00 30.24 446 ASP A O 1
ATOM 2648 N N . LEU A 1 351 ? 10.265 15.637 -42.003 1.00 22.27 447 LEU A N 1
ATOM 2649 C CA . LEU A 1 351 ? 10.720 15.589 -40.620 1.00 25.53 447 LEU A CA 1
ATOM 2650 C C . LEU A 1 351 ? 9.863 14.569 -39.866 1.00 26.51 447 LEU A C 1
ATOM 2651 O O . LEU A 1 351 ? 8.652 14.500 -40.073 1.00 25.21 447 LEU A O 1
ATOM 2656 N N . PRO A 1 352 ? 10.489 13.770 -38.991 1.00 22.85 448 PRO A N 1
ATOM 2657 C CA . PRO A 1 352 ? 9.722 12.705 -38.316 1.00 24.64 448 PRO A CA 1
ATOM 2658 C C . PRO A 1 352 ? 8.781 13.208 -37.206 1.00 21.52 448 PRO A C 1
ATOM 2659 O O . PRO A 1 352 ? 9.097 14.117 -36.444 1.00 23.17 448 PRO A O 1
ATOM 2663 N N . SER A 1 353 ? 7.604 12.599 -37.133 1.00 18.45 449 SER A N 1
ATOM 2664 C CA . SER A 1 353 ? 6.661 12.864 -36.042 1.00 16.41 449 SER A CA 1
ATOM 2665 C C . SER A 1 353 ? 6.948 11.870 -34.928 1.00 22.20 449 SER A C 1
ATOM 2666 O O . SER A 1 353 ? 6.930 10.641 -35.129 1.00 19.88 449 SER A O 1
ATOM 2669 N N . TYR A 1 354 ? 7.220 12.367 -33.731 1.00 17.59 450 TYR A N 1
ATOM 2670 C CA . TYR A 1 354 ? 7.473 11.406 -32.655 1.00 22.08 450 TYR A CA 1
ATOM 2671 C C . TYR A 1 354 ? 6.279 10.470 -32.385 1.00 18.61 450 TYR A C 1
ATOM 2672 O O . TYR A 1 354 ? 6.469 9.293 -32.113 1.00 20.61 450 TYR A O 1
ATOM 2681 N N . ALA A 1 355 ? 5.057 11.009 -32.429 1.00 17.64 451 ALA A N 1
ATOM 2682 C CA . ALA A 1 355 ? 3.867 10.205 -32.132 1.00 17.52 451 ALA A CA 1
ATOM 2683 C C . ALA A 1 355 ? 3.545 9.216 -33.237 1.00 19.82 451 ALA A C 1
ATOM 2684 O O . ALA A 1 355 ? 3.019 8.126 -32.992 1.00 21.72 451 ALA A O 1
ATOM 2686 N N . MET A 1 356 ? 3.836 9.626 -34.471 1.00 18.09 452 MET A N 1
ATOM 2687 C CA . MET A 1 356 ? 3.467 8.844 -35.656 1.00 19.64 452 MET A CA 1
ATOM 2688 C C . MET A 1 356 ? 4.701 8.580 -36.512 1.00 19.93 452 MET A C 1
ATOM 2689 O O . MET A 1 356 ? 4.862 9.158 -37.614 1.00 18.68 452 MET A O 1
ATOM 2694 N N . PRO A 1 357 ? 5.594 7.722 -36.016 1.00 18.71 453 PRO A N 1
ATOM 2695 C CA . PRO A 1 357 ? 6.900 7.547 -36.653 1.00 21.43 453 PRO A CA 1
ATOM 2696 C C . PRO A 1 357 ? 6.812 6.915 -38.029 1.00 22.75 453 PRO A C 1
ATOM 2697 O O . PRO A 1 357 ? 7.787 7.022 -38.805 1.00 23.87 453 PRO A O 1
ATOM 2701 N N . ASP A 1 358 ? 5.691 6.267 -38.356 1.00 19.83 454 ASP A N 1
ATOM 2702 C CA . ASP A 1 358 ? 5.548 5.612 -39.663 1.00 21.48 454 ASP A CA 1
ATOM 2703 C C . ASP A 1 358 ? 4.905 6.445 -40.785 1.00 23.06 454 ASP A C 1
ATOM 2704 O O . ASP A 1 358 ? 4.849 5.990 -41.935 1.00 24.77 454 ASP A O 1
ATOM 2709 N N . SER A 1 359 ? 4.429 7.643 -40.454 1.00 19.13 455 SER A N 1
ATOM 2710 C CA . SER A 1 359 ? 3.711 8.503 -41.401 1.00 19.85 455 SER A CA 1
ATOM 2711 C C . SER A 1 359 ? 4.579 9.677 -41.836 1.00 24.57 455 SER A C 1
ATOM 2712 O O . SER A 1 359 ? 5.353 10.190 -41.055 1.00 23.67 455 SER A O 1
ATOM 2715 N N . ASN A 1 360 ? 4.462 10.105 -43.094 1.00 20.74 456 ASN A N 1
ATOM 2716 C CA . ASN A 1 360 ? 4.981 11.420 -43.455 1.00 17.81 456 ASN A CA 1
ATOM 2717 C C . ASN A 1 360 ? 3.938 12.473 -43.189 1.00 25.60 456 ASN A C 1
ATOM 2718 O O . ASN A 1 360 ? 2.887 12.462 -43.853 1.00 30.74 456 ASN A O 1
ATOM 2723 N N . LEU A 1 361 ? 4.213 13.399 -42.268 1.00 20.25 457 LEU A N 1
ATOM 2724 C CA . LEU A 1 361 ? 3.244 14.447 -41.916 1.00 19.29 457 LEU A CA 1
ATOM 2725 C C . LEU A 1 361 ? 3.809 15.797 -42.333 1.00 22.19 457 LEU A C 1
ATOM 2726 O O . LEU A 1 361 ? 5.007 16.006 -42.296 1.00 26.02 457 LEU A O 1
ATOM 2731 N N . TYR A 1 362 ? 2.924 16.733 -42.628 1.00 21.96 458 TYR A N 1
ATOM 2732 C CA . TYR A 1 362 ? 3.326 18.118 -42.805 1.00 21.43 458 TYR A CA 1
ATOM 2733 C C . TYR A 1 362 ? 3.615 18.694 -41.395 1.00 21.96 458 TYR A C 1
ATOM 2734 O O . TYR A 1 362 ? 2.809 18.542 -40.484 1.00 22.84 458 TYR A O 1
ATOM 2743 N N . VAL A 1 363 ? 4.785 19.305 -41.229 1.00 22.47 459 VAL A N 1
ATOM 2744 C CA . VAL A 1 363 ? 5.108 20.041 -40.008 1.00 22.21 459 VAL A CA 1
ATOM 2745 C C . VAL A 1 363 ? 5.657 21.396 -40.413 1.00 23.91 459 VAL A C 1
ATOM 2746 O O . VAL A 1 363 ? 6.095 21.591 -41.559 1.00 24.07 459 VAL A O 1
ATOM 2750 N N . MET A 1 364 ? 5.602 22.341 -39.489 1.00 18.91 460 MET A N 1
ATOM 2751 C CA . MET A 1 364 ? 6.182 23.659 -39.737 1.00 20.03 460 MET A CA 1
ATOM 2752 C C . MET A 1 364 ? 7.456 23.824 -38.949 1.00 21.55 460 MET A C 1
ATOM 2753 O O . MET A 1 364 ? 7.426 23.947 -37.707 1.00 22.87 460 MET A O 1
ATOM 2758 N N . GLU A 1 365 ? 8.579 23.807 -39.663 1.00 22.49 461 GLU A N 1
ATOM 2759 C CA . GLU A 1 365 ? 9.862 24.060 -39.020 1.00 23.09 461 GLU A CA 1
ATOM 2760 C C . GLU A 1 365 ? 9.951 25.529 -38.603 1.00 25.26 461 GLU A C 1
ATOM 2761 O O . GLU A 1 365 ? 9.793 26.418 -39.427 1.00 25.64 461 GLU A O 1
ATOM 2767 N N . ILE A 1 366 ? 10.188 25.782 -37.316 1.00 22.46 462 ILE A N 1
ATOM 2768 C CA . ILE A 1 366 ? 10.170 27.139 -36.782 1.00 24.59 462 ILE A CA 1
ATOM 2769 C C . ILE A 1 366 ? 11.287 28.023 -37.330 1.00 27.70 462 ILE A C 1
ATOM 2770 O O . ILE A 1 366 ? 12.428 27.589 -37.435 1.00 28.87 462 ILE A O 1
ATOM 2775 N N . ASP A 1 367 ? 10.958 29.269 -37.666 1.00 26.00 463 ASP A N 1
ATOM 2776 C CA . ASP A 1 367 ? 11.975 30.229 -38.080 1.00 31.02 463 ASP A CA 1
ATOM 2777 C C . ASP A 1 367 ? 12.589 30.857 -36.816 1.00 28.42 463 ASP A C 1
ATOM 2778 O O . ASP A 1 367 ? 11.890 31.485 -36.022 1.00 27.58 463 ASP A O 1
ATOM 2783 N N . ASP A 1 368 ? 13.889 30.651 -36.615 1.00 32.63 464 ASP A N 1
ATOM 2784 C CA . ASP A 1 368 ? 14.552 31.124 -35.401 1.00 36.60 464 ASP A CA 1
ATOM 2785 C C . ASP A 1 368 ? 14.469 32.633 -35.238 1.00 33.47 464 ASP A C 1
ATOM 2786 O O . ASP A 1 368 ? 14.324 33.137 -34.120 1.00 32.55 464 ASP A O 1
ATOM 2791 N N . SER A 1 369 ? 14.552 33.365 -36.341 1.00 34.62 465 SER A N 1
ATOM 2792 C CA . SER A 1 369 ? 14.448 34.814 -36.213 1.00 38.70 465 SER A CA 1
ATOM 2793 C C . SER A 1 369 ? 13.064 35.238 -35.720 1.00 36.05 465 SER A C 1
ATOM 2794 O O . SER A 1 369 ? 12.956 36.142 -34.897 1.00 33.92 465 SER A O 1
ATOM 2797 N N . SER A 1 370 ? 12.015 34.567 -36.202 1.00 30.65 466 SER A N 1
ATOM 2798 C CA . SER A 1 370 ? 10.652 34.839 -35.748 1.00 27.71 466 SER A CA 1
ATOM 2799 C C . SER A 1 370 ? 10.493 34.478 -34.263 1.00 27.13 466 SER A C 1
ATOM 2800 O O . SER A 1 370 ? 9.891 35.220 -33.483 1.00 28.53 466 SER A O 1
ATOM 2803 N N . LEU A 1 371 ? 11.060 33.347 -33.861 1.00 25.47 467 LEU A N 1
ATOM 2804 C CA . LEU A 1 371 ? 10.965 32.939 -32.459 1.00 26.37 467 LEU A CA 1
ATOM 2805 C C . LEU A 1 371 ? 11.549 34.007 -31.544 1.00 27.09 467 LEU A C 1
ATOM 2806 O O . LEU A 1 371 ? 10.966 34.318 -30.497 1.00 26.59 467 LEU A O 1
ATOM 2811 N N . ALA A 1 372 ? 12.699 34.573 -31.934 1.00 27.10 468 ALA A N 1
ATOM 2812 C CA . ALA A 1 372 ? 13.334 35.610 -31.117 1.00 27.03 468 ALA A CA 1
ATOM 2813 C C . ALA A 1 372 ? 12.433 36.829 -31.011 1.00 29.46 468 ALA A C 1
ATOM 2814 O O . ALA A 1 372 ? 12.215 37.357 -29.921 1.00 30.26 468 ALA A O 1
ATOM 2816 N N . VAL A 1 373 ? 11.869 37.253 -32.136 1.00 29.04 469 VAL A N 1
ATOM 2817 C CA . VAL A 1 373 ? 10.983 38.415 -32.136 1.00 28.05 469 VAL A CA 1
ATOM 2818 C C . VAL A 1 373 ? 9.698 38.167 -31.317 1.00 25.41 469 VAL A C 1
ATOM 2819 O O . VAL A 1 373 ? 9.252 39.044 -30.576 1.00 27.85 469 VAL A O 1
ATOM 2823 N N . VAL A 1 374 ? 9.135 36.961 -31.427 1.00 24.31 470 VAL A N 1
ATOM 2824 C CA . VAL A 1 374 ? 7.924 36.630 -30.711 1.00 20.35 470 VAL A CA 1
ATOM 2825 C C . VAL A 1 374 ? 8.213 36.611 -29.207 1.00 23.67 470 VAL A C 1
ATOM 2826 O O . VAL A 1 374 ? 7.459 37.186 -28.413 1.00 22.66 470 VAL A O 1
ATOM 2830 N N . LYS A 1 375 ? 9.327 35.999 -28.806 1.00 23.29 471 LYS A N 1
ATOM 2831 C CA . LYS A 1 375 ? 9.674 35.990 -27.375 1.00 24.98 471 LYS A CA 1
ATOM 2832 C C . LYS A 1 375 ? 9.892 37.402 -26.824 1.00 26.69 471 LYS A C 1
ATOM 2833 O O . LYS A 1 375 ? 9.424 37.740 -25.721 1.00 27.51 471 LYS A O 1
ATOM 2839 N N . ALA A 1 376 ? 10.601 38.231 -27.582 1.00 27.80 472 ALA A N 1
ATOM 2840 C CA . ALA A 1 376 ? 10.847 39.593 -27.118 1.00 29.37 472 ALA A CA 1
ATOM 2841 C C . ALA A 1 376 ? 9.558 40.399 -26.947 1.00 31.65 472 ALA A C 1
ATOM 2842 O O . ALA A 1 376 ? 9.469 41.240 -26.055 1.00 31.91 472 ALA A O 1
ATOM 2844 N N . ALA A 1 377 ? 8.567 40.147 -27.803 1.00 28.69 473 ALA A N 1
ATOM 2845 C CA . ALA A 1 377 ? 7.308 40.878 -27.750 1.00 28.58 473 ALA A CA 1
ATOM 2846 C C . ALA A 1 377 ? 6.520 40.496 -26.496 1.00 28.15 473 ALA A C 1
ATOM 2847 O O . ALA A 1 377 ? 5.948 41.354 -25.821 1.00 26.81 473 ALA A O 1
ATOM 2849 N N . ILE A 1 378 ? 6.516 39.203 -26.179 1.00 23.90 474 ILE A N 1
ATOM 2850 C CA . ILE A 1 378 ? 5.887 38.736 -24.962 1.00 21.57 474 ILE A CA 1
ATOM 2851 C C . ILE A 1 378 ? 6.519 39.414 -23.751 1.00 26.78 474 ILE A C 1
ATOM 2852 O O . ILE A 1 378 ? 5.808 39.939 -22.903 1.00 25.29 474 ILE A O 1
ATOM 2857 N N . GLN A 1 379 ? 7.854 39.421 -23.687 1.00 26.96 475 GLN A N 1
ATOM 2858 C CA . GLN A 1 379 ? 8.558 40.119 -22.607 1.00 28.84 475 GLN A CA 1
ATOM 2859 C C . GLN A 1 379 ? 8.212 41.615 -22.557 1.00 27.14 475 GLN A C 1
ATOM 2860 O O . GLN A 1 379 ? 7.963 42.147 -21.481 1.00 30.23 475 GLN A O 1
ATOM 2866 N N . ASP A 1 380 ? 8.196 42.293 -23.708 1.00 27.28 476 ASP A N 1
ATOM 2867 C CA . ASP A 1 380 ? 7.876 43.729 -23.744 1.00 31.91 476 ASP A CA 1
ATOM 2868 C C . ASP A 1 380 ? 6.501 43.982 -23.136 1.00 34.59 476 ASP A C 1
ATOM 2869 O O . ASP A 1 380 ? 6.343 44.825 -22.247 1.00 32.66 476 ASP A O 1
ATOM 2874 N N . VAL A 1 381 ? 5.506 43.227 -23.577 1.00 29.92 477 VAL A N 1
ATOM 2875 C CA . VAL A 1 381 ? 4.176 43.453 -23.028 1.00 27.12 477 VAL A CA 1
ATOM 2876 C C . VAL A 1 381 ? 4.116 43.162 -21.519 1.00 29.99 477 VAL A C 1
ATOM 2877 O O . VAL A 1 381 ? 3.520 43.922 -20.769 1.00 29.06 477 VAL A O 1
ATOM 2881 N N . MET A 1 382 ? 4.757 42.087 -21.074 1.00 28.29 478 MET A N 1
ATOM 2882 C CA . MET A 1 382 ? 4.750 41.764 -19.658 1.00 28.02 478 MET A CA 1
ATOM 2883 C C . MET A 1 382 ? 5.380 42.886 -18.854 1.00 32.26 478 MET A C 1
ATOM 2884 O O . MET A 1 382 ? 4.907 43.228 -17.765 1.00 32.99 478 MET A O 1
ATOM 2889 N N . GLU A 1 383 ? 6.454 43.455 -19.395 1.00 31.86 479 GLU A N 1
ATOM 2890 C CA . GLU A 1 383 ? 7.259 44.412 -18.651 1.00 34.49 479 GLU A CA 1
ATOM 2891 C C . GLU A 1 383 ? 6.780 45.859 -18.786 1.00 40.15 479 GLU A C 1
ATOM 2892 O O . GLU A 1 383 ? 7.337 46.752 -18.158 1.00 41.35 479 GLU A O 1
ATOM 2898 N N . GLY A 1 384 ? 5.754 46.090 -19.600 1.00 36.50 480 GLY A N 1
ATOM 2899 C CA . GLY A 1 384 ? 5.267 47.438 -19.823 1.00 38.86 480 GLY A CA 1
ATOM 2900 C C . GLY A 1 384 ? 6.071 48.242 -20.837 1.00 45.58 480 GLY A C 1
ATOM 2901 O O . GLY A 1 384 ? 6.038 49.477 -20.819 1.00 45.18 480 GLY A O 1
ATOM 2902 N N . ARG A 1 385 ? 6.795 47.558 -21.723 1.00 43.08 481 ARG A N 1
ATOM 2903 C CA . ARG A 1 385 ? 7.544 48.235 -22.783 1.00 41.36 481 ARG A CA 1
ATOM 2904 C C . ARG A 1 385 ? 6.757 48.275 -24.098 1.00 47.52 481 ARG A C 1
ATOM 2905 O O . ARG A 1 385 ? 6.006 47.354 -24.411 1.00 41.79 481 ARG A O 1
ATOM 2913 N N . LYS A 1 386 ? 6.932 49.341 -24.869 1.00 48.27 482 LYS A N 1
ATOM 2914 C CA . LYS A 1 386 ? 6.291 49.441 -26.180 1.00 55.89 482 LYS A CA 1
ATOM 2915 C C . LYS A 1 386 ? 6.739 48.295 -27.087 1.00 52.77 482 LYS A C 1
ATOM 2916 O O . LYS A 1 386 ? 7.884 47.849 -27.013 1.00 49.32 482 LYS A O 1
ATOM 2922 N N . LEU A 1 387 ? 5.830 47.824 -27.937 1.00 50.43 483 LEU A N 1
ATOM 2923 C CA . LEU A 1 387 ? 6.149 46.782 -28.910 1.00 48.48 483 LEU A CA 1
ATOM 2924 C C . LEU A 1 387 ? 7.043 47.313 -30.024 1.00 52.91 483 LEU A C 1
ATOM 2925 O O . LEU A 1 387 ? 6.869 48.443 -30.481 1.00 54.32 483 LEU A O 1
ATOM 2930 N N . ALA A 1 388 ? 7.997 46.492 -30.458 1.00 51.61 484 ALA A N 1
ATOM 2931 C CA . ALA A 1 388 ? 8.882 46.852 -31.561 1.00 54.99 484 ALA A CA 1
ATOM 2932 C C . ALA A 1 388 ? 8.119 46.867 -32.882 1.00 59.63 484 ALA A C 1
ATOM 2933 O O . ALA A 1 388 ? 7.419 45.907 -33.211 1.00 63.71 484 ALA A O 1
#